Protein AF-0000000074330034 (afdb_homodimer)

Organism: Artemisia annua (NCBI:txid35608)

Foldseek 3Di:
DPVVQLPDQDAAEFKFWLQLHTQDDDDPVDGPVVVLLVVLLVQLVQCVQFPLLDLALVPTDCLVVSVVSSVRRYHGDPSNSQVSSQSSRVSNVVVSVVLCVVQPVVDDDVVSSLVVDDPNHDSVSVVSVNVVCPDPVNVVVVVVPVVPDDDQDFDQPPDFLQNVQQVVLVVDPVSDGDFPLVLLCVRNDDDPPDDDPDDCVVVVVLSVCQVPDDPPDPDPDDDDDDDPDDRSCCVSDDHDDQQDDPSNGPDDGPVSCVVCPPDDIDMDTRPVCCVVVVVVVVVVVVVVVVVVVVVVVVVVVVVD/DPVVQLPDQDAAEFKFWLQLHTQDDDDPVDGPVVVLLVVLLVQLVQCVQFPLLDLALVPTDCLVVSVVSSVRRYHGDPSNSQVSSQSSRVSNVVVSVVLCVVQPVVDDDVVSSLVVDDPNHDSVSVVSVNVVCPDPVNVVVVVVPVVPDDDQDFDQPPDFLQNVQQVVLVVDPVSDGDFPLVLLCNRNDDDPPDDDPDDCVVVVVLSVQQVPDDPPDPDPDDDDDDDPDDRSCCVSDDHDDQQDDPSNGPDDGPVSCVVCPPDDIDMDTRPVCCVVVVVVVVVVVVVVVVVVVVVVVVVVVVVD

Structure (mmCIF, N/CA/C/O backbone):
data_AF-0000000074330034-model_v1
#
loop_
_entity.id
_entity.type
_entity.pdbx_description
1 polymer 'Transposase, Ptta/En/Spm'
#
loop_
_atom_site.group_PDB
_atom_site.id
_atom_site.type_symbol
_atom_site.label_atom_id
_atom_site.label_alt_id
_atom_site.label_comp_id
_atom_site.label_asym_id
_atom_site.label_entity_id
_atom_site.label_seq_id
_atom_site.pdbx_PDB_ins_code
_atom_site.Cartn_x
_atom_site.Cartn_y
_atom_site.Cartn_z
_atom_site.occupancy
_atom_site.B_iso_or_equiv
_atom_site.auth_seq_id
_atom_site.auth_comp_id
_atom_site.auth_asym_id
_atom_site.auth_atom_id
_atom_site.pdbx_PDB_model_num
ATOM 1 N N . MET A 1 1 ? -10.674 30.566 6.723 1 66.01 1 MET A N 1
ATOM 2 C CA . MET A 1 1 ? -9.459 30.077 6.077 1 66.01 1 MET A CA 1
ATOM 3 C C . MET A 1 1 ? -9.771 28.917 5.137 1 66.01 1 MET A C 1
ATOM 5 O O . MET A 1 1 ? -10.443 27.961 5.527 1 66.01 1 MET A O 1
ATOM 9 N N . MET A 1 2 ? -9.554 29.013 3.897 1 72.81 2 MET A N 1
ATOM 10 C CA . MET A 1 2 ? -9.674 28.312 2.622 1 72.81 2 MET A CA 1
ATOM 11 C C . MET A 1 2 ? -11.137 28.063 2.273 1 72.81 2 MET A C 1
ATOM 13 O O . MET A 1 2 ? -11.523 26.935 1.962 1 72.81 2 MET A O 1
ATOM 17 N N . HIS A 1 3 ? -11.967 29.144 2.321 1 80.37 3 HIS A N 1
ATOM 18 C CA . HIS A 1 3 ? -13.405 29.086 2.084 1 80.37 3 HIS A CA 1
ATOM 19 C C . HIS A 1 3 ? -13.716 28.434 0.741 1 80.37 3 HIS A C 1
ATOM 21 O O . HIS A 1 3 ? -14.693 27.692 0.618 1 80.37 3 HIS A O 1
ATOM 27 N N . ASN A 1 4 ? -12.801 28.615 -0.148 1 77.52 4 ASN A N 1
ATOM 28 C CA . ASN A 1 4 ? -13.024 28.089 -1.49 1 77.52 4 ASN A CA 1
ATOM 29 C C . ASN A 1 4 ? -13.003 26.563 -1.505 1 77.52 4 ASN A C 1
ATOM 31 O O . ASN A 1 4 ? -13.639 25.937 -2.355 1 77.52 4 ASN A O 1
ATOM 35 N N . ILE A 1 5 ? -12.324 25.978 -0.624 1 82.12 5 ILE A N 1
ATOM 36 C CA . ILE A 1 5 ? -12.256 24.522 -0.566 1 82.12 5 ILE A CA 1
ATOM 37 C C . ILE A 1 5 ? -13.408 23.985 0.282 1 82.12 5 ILE A C 1
ATOM 39 O O . ILE A 1 5 ? -14.068 23.015 -0.099 1 82.12 5 ILE A O 1
ATOM 43 N N . HIS A 1 6 ? -13.717 24.675 1.324 1 85.59 6 HIS A N 1
ATOM 44 C CA . HIS A 1 6 ? -14.74 24.206 2.252 1 85.59 6 HIS A CA 1
ATOM 45 C C . HIS A 1 6 ? -16.127 24.267 1.621 1 85.59 6 HIS A C 1
ATOM 47 O O . HIS A 1 6 ? -17.009 23.481 1.972 1 85.59 6 HIS A O 1
ATOM 53 N N . THR A 1 7 ? -16.262 25.109 0.636 1 83.77 7 THR A N 1
ATOM 54 C CA . THR A 1 7 ? -17.584 25.297 0.051 1 83.77 7 THR A CA 1
ATOM 55 C C . THR A 1 7 ? -17.666 24.64 -1.324 1 83.77 7 THR A C 1
ATOM 57 O O . THR A 1 7 ? -18.723 24.645 -1.959 1 83.77 7 THR A O 1
ATOM 60 N N . ARG A 1 8 ? -16.553 24.126 -1.679 1 81.3 8 ARG A N 1
ATOM 61 C CA . ARG A 1 8 ? -16.542 23.584 -3.034 1 81.3 8 ARG A CA 1
ATOM 62 C C . ARG A 1 8 ? -17.295 22.26 -3.1 1 81.3 8 ARG A C 1
ATOM 64 O O . ARG A 1 8 ? -17.329 21.51 -2.122 1 81.3 8 ARG A O 1
ATOM 71 N N . ASN A 1 9 ? -17.776 21.948 -4.326 1 78.71 9 ASN A N 1
ATOM 72 C CA . ASN A 1 9 ? -18.526 20.713 -4.533 1 78.71 9 ASN A CA 1
ATOM 73 C C . ASN A 1 9 ? -17.712 19.689 -5.319 1 78.71 9 ASN A C 1
ATOM 75 O O . ASN A 1 9 ? -17.962 18.486 -5.224 1 78.71 9 ASN A O 1
ATOM 79 N N . LEU A 1 10 ? -16.733 20.242 -6.036 1 83.29 10 LEU A N 1
ATOM 80 C CA . LEU A 1 10 ? -15.925 19.331 -6.839 1 83.29 10 LEU A CA 1
ATOM 81 C C . LEU A 1 10 ? -14.714 18.841 -6.051 1 83.29 10 LEU A C 1
ATOM 83 O O . LEU A 1 10 ? -14.005 19.64 -5.434 1 83.29 10 LEU A O 1
ATOM 87 N N . ARG A 1 11 ? -14.562 17.613 -6.014 1 88.71 11 ARG A N 1
ATOM 88 C CA . ARG A 1 11 ? -13.427 17.023 -5.312 1 88.71 11 ARG A CA 1
ATOM 89 C C . ARG A 1 11 ? -12.194 16.975 -6.209 1 88.71 11 ARG A C 1
ATOM 91 O O . ARG A 1 11 ? -12.305 16.746 -7.415 1 88.71 11 ARG A O 1
ATOM 98 N N . GLU A 1 12 ? -11.081 17.222 -5.662 1 87.99 12 GLU A N 1
ATOM 99 C CA . GLU A 1 12 ? -9.813 17.098 -6.376 1 87.99 12 GLU A CA 1
ATOM 100 C C . GLU A 1 12 ? -9.067 15.834 -5.96 1 87.99 12 GLU A C 1
ATOM 102 O O . GLU A 1 12 ? -9.052 15.475 -4.78 1 87.99 12 GLU A O 1
ATOM 107 N N . ALA A 1 13 ? -8.435 15.205 -6.913 1 89.73 13 ALA A N 1
ATOM 108 C CA . ALA A 1 13 ? -7.788 13.918 -6.665 1 89.73 13 ALA A CA 1
ATOM 109 C C . ALA A 1 13 ? -6.351 14.11 -6.189 1 89.73 13 ALA A C 1
ATOM 111 O O . ALA A 1 13 ? -5.64 14.99 -6.68 1 89.73 13 ALA A O 1
ATOM 112 N N . ILE A 1 14 ? -5.96 13.251 -5.316 1 93.27 14 ILE A N 1
ATOM 113 C CA . ILE A 1 14 ? -4.615 13.275 -4.752 1 93.27 14 ILE A CA 1
ATOM 114 C C . ILE A 1 14 ? -3.851 12.025 -5.184 1 93.27 14 ILE A C 1
ATOM 116 O O . ILE A 1 14 ? -4.357 10.907 -5.061 1 93.27 14 ILE A O 1
ATOM 120 N N . ILE A 1 15 ? -2.676 12.233 -5.744 1 91.49 15 ILE A N 1
ATOM 121 C CA . ILE A 1 15 ? -1.774 11.142 -6.095 1 91.49 15 ILE A CA 1
ATOM 122 C C . ILE A 1 15 ? -0.731 10.96 -4.994 1 91.49 15 ILE A C 1
ATOM 124 O O . ILE A 1 15 ? -0.192 11.939 -4.474 1 91.49 15 ILE A O 1
ATOM 128 N N . CYS A 1 16 ? -0.485 9.724 -4.629 1 94.76 16 CYS A N 1
ATOM 129 C CA . CYS A 1 16 ? 0.462 9.437 -3.557 1 94.76 16 CYS A CA 1
ATOM 130 C C . CYS A 1 16 ? 1.629 8.602 -4.07 1 94.76 16 CYS A C 1
ATOM 132 O O . CYS A 1 16 ? 1.516 7.935 -5.099 1 94.76 16 CYS A O 1
ATOM 134 N N . ASN A 1 17 ? 2.737 8.786 -3.353 1 94.46 17 ASN A N 1
ATOM 135 C CA . ASN A 1 17 ? 3.84 7.871 -3.627 1 94.46 17 ASN A CA 1
ATOM 136 C C . ASN A 1 17 ? 3.577 6.486 -3.043 1 94.46 17 ASN A C 1
ATOM 138 O O . ASN A 1 17 ? 2.494 6.225 -2.515 1 94.46 17 ASN A O 1
ATOM 142 N N . GLU A 1 18 ? 4.497 5.603 -3.072 1 93.46 18 GLU A N 1
ATOM 143 C CA . GLU A 1 18 ? 4.318 4.207 -2.682 1 93.46 18 GLU A CA 1
ATOM 144 C C . GLU A 1 18 ? 4.09 4.079 -1.179 1 93.46 18 GLU A C 1
ATOM 146 O O . GLU A 1 18 ? 3.644 3.034 -0.7 1 93.46 18 GLU A O 1
ATOM 151 N N . PHE A 1 19 ? 4.362 5.223 -0.438 1 94.9 19 PHE A N 1
ATOM 152 C CA . PHE A 1 19 ? 4.201 5.203 1.011 1 94.9 19 PHE A CA 1
ATOM 153 C C . PHE A 1 19 ? 2.87 5.824 1.417 1 94.9 19 PHE A C 1
ATOM 155 O O . PHE A 1 19 ? 2.582 5.962 2.607 1 94.9 19 PHE A O 1
ATOM 162 N N . GLY A 1 20 ? 2.091 6.245 0.443 1 94.73 20 GLY A N 1
ATOM 163 C CA . GLY A 1 20 ? 0.815 6.867 0.757 1 94.73 20 GLY A CA 1
ATOM 164 C C . GLY A 1 20 ? 0.931 8.35 1.054 1 94.73 20 GLY A C 1
ATOM 165 O O . GLY A 1 20 ? 0.007 8.952 1.605 1 94.73 20 GLY A O 1
ATOM 166 N N . GLN A 1 21 ? 2.083 8.906 0.69 1 97.02 21 GLN A N 1
ATOM 167 C CA . GLN A 1 21 ? 2.266 10.338 0.903 1 97.02 21 GLN A CA 1
ATOM 168 C C . GLN A 1 21 ? 1.831 11.137 -0.323 1 97.02 21 GLN A C 1
ATOM 170 O O . GLN A 1 21 ? 2.232 10.826 -1.447 1 97.02 21 GLN A O 1
ATOM 175 N N . PRO A 1 22 ? 1.045 12.16 -0.113 1 96.69 22 PRO A N 1
ATOM 176 C CA . PRO A 1 22 ? 0.612 12.983 -1.245 1 96.69 22 PRO A CA 1
ATOM 177 C C . PRO A 1 22 ? 1.776 13.677 -1.949 1 96.69 22 PRO A C 1
ATOM 179 O O . PRO A 1 22 ? 2.613 14.304 -1.294 1 96.69 22 PRO A O 1
ATOM 182 N N . ILE A 1 23 ? 1.827 13.598 -3.227 1 94.36 23 ILE A N 1
ATOM 183 C CA . ILE A 1 23 ? 2.911 14.228 -3.972 1 94.36 23 ILE A CA 1
ATOM 184 C C . ILE A 1 23 ? 2.344 14.972 -5.179 1 94.36 23 ILE A C 1
ATOM 186 O O . ILE A 1 23 ? 3.072 15.682 -5.877 1 94.36 23 ILE A O 1
ATOM 190 N N . GLY A 1 24 ? 1.088 14.776 -5.502 1 86.78 24 GLY A N 1
ATOM 191 C CA . GLY A 1 24 ? 0.503 15.456 -6.647 1 86.78 24 GLY A CA 1
ATOM 192 C C . GLY A 1 24 ? -1.013 15.418 -6.652 1 86.78 24 GLY A C 1
ATOM 193 O O . GLY A 1 24 ? -1.63 14.905 -5.717 1 86.78 24 GLY A O 1
ATOM 194 N N . PRO A 1 25 ? -1.564 16.003 -7.569 1 83.52 25 PRO A N 1
ATOM 195 C CA . PRO A 1 25 ? -0.969 16.608 -8.763 1 83.52 25 PRO A CA 1
ATOM 196 C C . PRO A 1 25 ? -0.415 18.007 -8.503 1 83.52 25 PRO A C 1
ATOM 198 O O . PRO A 1 25 ? -0.925 18.725 -7.639 1 83.52 25 PRO A O 1
ATOM 201 N N . VAL A 1 26 ? 0.716 18.307 -9.223 1 82.24 26 VAL A N 1
ATOM 202 C CA . VAL A 1 26 ? 1.306 19.642 -9.231 1 82.24 26 VAL A CA 1
ATOM 203 C C . VAL A 1 26 ? 1.533 20.097 -10.671 1 82.24 26 VAL A C 1
ATOM 205 O O . VAL A 1 26 ? 2.203 19.412 -11.447 1 82.24 26 VAL A O 1
ATOM 208 N N . THR A 1 27 ? 0.844 21.128 -11.073 1 75.36 27 THR A N 1
ATOM 209 C CA . THR A 1 27 ? 1.059 21.731 -12.384 1 75.36 27 THR A CA 1
ATOM 210 C C . THR A 1 27 ? 1.564 23.164 -12.244 1 75.36 27 THR A C 1
ATOM 212 O O . THR A 1 27 ? 1.655 23.69 -11.133 1 75.36 27 THR A O 1
ATOM 215 N N . GLU A 1 28 ? 1.954 23.765 -13.312 1 71.6 28 GLU A N 1
ATOM 216 C CA . GLU A 1 28 ? 2.4 25.155 -13.283 1 71.6 28 GLU A CA 1
ATOM 217 C C . GLU A 1 28 ? 1.29 26.081 -12.794 1 71.6 28 GLU A C 1
ATOM 219 O O . GLU A 1 28 ? 1.557 27.078 -12.12 1 71.6 28 GLU A O 1
ATOM 224 N N . GLU A 1 29 ? 0.065 25.685 -13.009 1 70.99 29 GLU A N 1
ATOM 225 C CA . GLU A 1 29 ? -1.065 26.558 -12.711 1 70.99 29 GLU A CA 1
ATOM 226 C C . GLU A 1 29 ? -1.682 26.22 -11.356 1 70.99 29 GLU A C 1
ATOM 228 O O . GLU A 1 29 ? -2.273 27.083 -10.704 1 70.99 29 GLU A O 1
ATOM 233 N N . LYS A 1 30 ? -1.482 24.927 -11.083 1 79.54 30 LYS A N 1
ATOM 234 C CA . LYS A 1 30 ? -2.239 24.498 -9.91 1 79.54 30 LYS A CA 1
ATOM 235 C C . LYS A 1 30 ? -1.433 23.516 -9.064 1 79.54 30 LYS A C 1
ATOM 237 O O . LYS A 1 30 ? -0.96 22.496 -9.57 1 79.54 30 LYS A O 1
ATOM 242 N N . ASP A 1 31 ? -1.281 23.856 -7.844 1 88.45 31 ASP A N 1
ATOM 243 C CA . ASP A 1 31 ? -0.643 22.996 -6.852 1 88.45 31 ASP A CA 1
ATOM 244 C C . ASP A 1 31 ? -1.678 22.365 -5.924 1 88.45 31 ASP A C 1
ATOM 246 O O . ASP A 1 31 ? -1.86 22.815 -4.791 1 88.45 31 ASP A O 1
ATOM 250 N N . VAL A 1 32 ? -2.246 21.296 -6.346 1 88.36 32 VAL A N 1
ATOM 251 C CA . VAL A 1 32 ? -3.353 20.649 -5.649 1 88.36 32 VAL A CA 1
ATOM 252 C C . VAL A 1 32 ? -2.872 20.11 -4.303 1 88.36 32 VAL A C 1
ATOM 254 O O . VAL A 1 32 ? -3.557 20.256 -3.288 1 88.36 32 VAL A O 1
ATOM 257 N N . VAL A 1 33 ? -1.69 19.537 -4.305 1 93.34 33 VAL A N 1
ATOM 258 C CA . VAL A 1 33 ? -1.191 18.907 -3.087 1 93.34 33 VAL A CA 1
ATOM 259 C C . VAL A 1 33 ? -0.845 19.978 -2.056 1 93.34 33 VAL A C 1
ATOM 261 O O . VAL A 1 33 ? -1.049 19.782 -0.855 1 93.34 33 VAL A O 1
ATOM 264 N N . GLY A 1 34 ? -0.251 21.118 -2.489 1 94.09 34 GLY A N 1
ATOM 265 C CA . GLY A 1 34 ? -0.013 22.225 -1.576 1 94.09 34 GLY A CA 1
ATOM 266 C C . GLY A 1 34 ? -1.281 22.748 -0.93 1 94.09 34 GLY A C 1
ATOM 267 O O . GLY A 1 34 ? -1.318 22.975 0.282 1 94.09 34 GLY A O 1
ATOM 268 N N . LYS A 1 35 ? -2.286 22.907 -1.75 1 93.55 35 LYS A N 1
ATOM 269 C CA . LYS A 1 35 ? -3.581 23.349 -1.241 1 93.55 35 LYS A CA 1
ATOM 270 C C . LYS A 1 35 ? -4.181 22.315 -0.293 1 93.55 35 LYS A C 1
ATOM 272 O O . LYS A 1 35 ? -4.805 22.672 0.709 1 93.55 35 LYS A O 1
ATOM 277 N N . PHE A 1 36 ? -3.975 21.068 -0.648 1 96.13 36 PHE A N 1
ATOM 278 C CA . PHE A 1 36 ? -4.459 19.974 0.185 1 96.13 36 PHE A CA 1
ATOM 279 C C . PHE A 1 36 ? -3.84 20.038 1.576 1 96.13 36 PHE A C 1
ATOM 281 O O . PHE A 1 36 ? -4.547 19.942 2.582 1 96.13 36 PHE A O 1
ATOM 288 N N . SER A 1 37 ? -2.533 20.24 1.628 1 95.94 37 SER A N 1
ATOM 289 C CA . SER A 1 37 ? -1.825 20.314 2.901 1 95.94 37 SER A CA 1
ATOM 290 C C . SER A 1 37 ? -2.326 21.481 3.745 1 95.94 37 SER A C 1
ATOM 292 O O . SER A 1 37 ? -2.52 21.341 4.955 1 95.94 37 SER A O 1
ATOM 294 N N . ARG A 1 38 ? -2.54 22.605 3.095 1 95.23 38 ARG A N 1
ATOM 295 C CA . ARG A 1 38 ? -3.054 23.772 3.805 1 95.23 38 ARG A CA 1
ATOM 296 C C . ARG A 1 38 ? -4.471 23.526 4.31 1 95.23 38 ARG A C 1
ATOM 298 O O . ARG A 1 38 ? -4.817 23.926 5.424 1 95.23 38 ARG A O 1
ATOM 305 N N . PHE A 1 39 ? -5.22 22.891 3.451 1 96.74 39 PHE A N 1
ATOM 306 C CA . PHE A 1 39 ? -6.583 22.536 3.829 1 96.74 39 PHE A CA 1
ATOM 307 C C . PHE A 1 39 ? -6.591 21.683 5.091 1 96.74 39 PHE A C 1
ATOM 309 O O . PHE A 1 39 ? -7.387 21.919 6.002 1 96.74 39 PHE A O 1
ATOM 316 N N . LEU A 1 40 ? -5.717 20.692 5.193 1 97.45 40 LEU A N 1
ATOM 317 C CA . LEU A 1 40 ? -5.63 19.844 6.377 1 97.45 40 LEU A CA 1
ATOM 318 C C . LEU A 1 40 ? -5.307 20.672 7.616 1 97.45 40 LEU A C 1
ATOM 320 O O . LEU A 1 40 ? -5.8 20.381 8.708 1 97.45 40 LEU A O 1
ATOM 324 N N . GLY A 1 41 ? -4.474 21.689 7.431 1 96.47 41 GLY A N 1
ATOM 325 C CA . GLY A 1 41 ? -4.165 2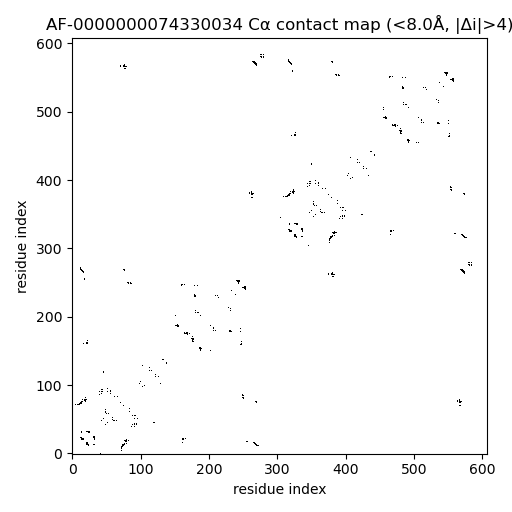2.602 8.519 1 96.47 41 GLY A CA 1
ATOM 326 C C . GLY A 1 41 ? -5.389 23.307 9.072 1 96.47 41 GLY A C 1
ATOM 327 O O . GLY A 1 41 ? -5.483 23.545 10.278 1 96.47 41 GLY A O 1
ATOM 328 N N . THR A 1 42 ? -6.339 23.598 8.195 1 96.41 42 THR A N 1
ATOM 329 C CA . THR A 1 42 ? -7.549 24.28 8.639 1 96.41 42 THR A CA 1
ATOM 330 C C . THR A 1 42 ? -8.412 23.351 9.489 1 96.41 42 THR A C 1
ATOM 332 O O . THR A 1 42 ? -9.104 23.802 10.404 1 96.41 42 THR A O 1
ATOM 335 N N . ILE A 1 43 ? -8.381 22.089 9.167 1 96.14 43 ILE A N 1
ATOM 336 C CA . ILE A 1 43 ? -9.137 21.12 9.953 1 96.14 43 ILE A CA 1
ATOM 337 C C . ILE A 1 43 ? -8.573 21.054 11.371 1 96.14 43 ILE A C 1
ATOM 339 O O . ILE A 1 43 ? -9.328 21.049 12.346 1 96.14 43 ILE A O 1
ATOM 343 N N . ALA A 1 44 ? -7.268 21.121 11.46 1 95.8 44 ALA A N 1
ATOM 344 C CA . ALA A 1 44 ? -6.58 21.071 12.748 1 95.8 44 ALA A CA 1
ATOM 345 C C . ALA A 1 44 ? -6.937 22.281 13.607 1 95.8 44 ALA A C 1
ATOM 347 O O . ALA A 1 44 ? -6.922 22.202 14.838 1 95.8 44 ALA A O 1
ATOM 348 N N . ARG A 1 45 ? -7.314 23.38 12.938 1 94.06 45 ARG A N 1
ATOM 349 C CA . ARG A 1 45 ? -7.579 24.63 13.642 1 94.06 45 ARG A CA 1
ATOM 350 C C . ARG A 1 45 ? -9.071 24.802 13.91 1 94.06 45 ARG A C 1
ATOM 352 O O . ARG A 1 45 ? -9.485 25.776 14.541 1 94.06 45 ARG A O 1
ATOM 359 N N . THR A 1 46 ? -9.833 23.903 13.383 1 92.79 46 THR A N 1
ATOM 360 C CA . THR A 1 46 ? -11.273 23.935 13.614 1 92.79 46 THR A CA 1
ATOM 361 C C . THR A 1 46 ? -11.624 23.253 14.933 1 92.79 46 THR A C 1
ATOM 363 O O . THR A 1 46 ? -11.512 22.031 15.056 1 92.79 46 THR A O 1
ATOM 366 N N . TYR A 1 47 ? -12.15 24.019 15.796 1 91.41 47 TYR A N 1
ATOM 367 C CA . TYR A 1 47 ? -12.357 23.589 17.174 1 91.41 47 TYR A CA 1
ATOM 368 C C . TYR A 1 47 ? -13.348 22.433 17.241 1 91.41 47 TYR A C 1
ATOM 370 O O . TYR A 1 47 ? -13.208 21.535 18.076 1 91.41 47 TYR A O 1
ATOM 378 N N . SER A 1 48 ? -14.357 22.418 16.399 1 91.58 48 SER A N 1
ATOM 379 C CA . SER A 1 48 ? -15.373 21.371 16.426 1 91.58 48 SER A CA 1
ATOM 380 C C . SER A 1 48 ? -14.781 20.017 16.047 1 91.58 48 SER A C 1
ATOM 382 O O . SER A 1 48 ? -15.298 18.973 16.451 1 91.58 48 SER A O 1
ATOM 384 N N . TYR A 1 49 ? -13.658 20.045 15.321 1 94.14 49 TYR A N 1
ATOM 385 C CA . TYR A 1 49 ? -12.999 18.811 14.908 1 94.14 49 TYR A CA 1
ATOM 386 C C . TYR A 1 49 ? -11.883 18.439 15.876 1 94.14 49 TYR A C 1
ATOM 388 O O . TYR A 1 49 ? -11.746 17.274 16.258 1 94.14 49 TYR A O 1
ATOM 396 N N . ALA A 1 50 ? -11.165 19.449 16.259 1 95.26 50 ALA A N 1
ATOM 397 C CA . ALA A 1 50 ? -9.941 19.175 17.007 1 95.26 50 ALA A CA 1
ATOM 398 C C . ALA A 1 50 ? -9.821 20.095 18.218 1 95.26 50 ALA A C 1
ATOM 400 O O . ALA A 1 50 ? -8.991 21.007 18.233 1 95.26 50 ALA A O 1
ATOM 401 N N . PRO A 1 51 ? -10.545 19.788 19.233 1 95.3 51 PRO A N 1
ATOM 402 C CA . PRO A 1 51 ? -10.45 20.616 20.438 1 95.3 51 PRO A CA 1
ATOM 403 C C . PRO A 1 51 ? -9.063 20.574 21.075 1 95.3 51 PRO A C 1
ATOM 405 O O . PRO A 1 51 ? -8.406 19.529 21.065 1 95.3 51 PRO A O 1
ATOM 408 N N . LEU A 1 52 ? -8.66 21.594 21.722 1 94.87 52 LEU A N 1
ATOM 409 C CA . LEU A 1 52 ? -7.291 21.76 22.196 1 94.87 52 LEU A CA 1
ATOM 410 C C . LEU A 1 52 ? -7.17 21.353 23.661 1 94.87 52 LEU A C 1
ATOM 412 O O . LEU A 1 52 ? -6.073 21.365 24.224 1 94.87 52 LEU A O 1
ATOM 416 N N . ILE A 1 53 ? -8.225 20.932 24.25 1 94.33 53 ILE A N 1
ATOM 417 C CA . ILE A 1 53 ? -8.255 20.688 25.688 1 94.33 53 ILE A CA 1
ATOM 418 C C . ILE A 1 53 ? -7.56 19.365 26.002 1 94.33 53 ILE A C 1
ATOM 420 O O . ILE A 1 53 ? -7.342 19.032 27.169 1 94.33 53 ILE A O 1
ATOM 424 N N . TYR A 1 54 ? -7.209 18.633 24.991 1 93.77 54 TYR A N 1
ATOM 425 C CA . TYR A 1 54 ? -6.558 17.343 25.195 1 93.77 54 TYR A CA 1
ATOM 426 C C . TYR A 1 54 ? -5.044 17.502 25.266 1 93.77 54 TYR A C 1
ATOM 428 O O . TYR A 1 54 ? -4.47 18.351 24.581 1 93.77 54 TYR A O 1
ATOM 436 N N . ASN A 1 55 ? -4.37 16.672 26.013 1 89.8 55 ASN A N 1
ATOM 437 C CA . ASN A 1 55 ? -2.935 16.796 26.248 1 89.8 55 ASN A CA 1
ATOM 438 C C . ASN A 1 55 ? -2.126 16.259 25.071 1 89.8 55 ASN A C 1
ATOM 440 O O . ASN A 1 55 ? -0.953 16.601 24.911 1 89.8 55 ASN A O 1
ATOM 444 N N . SER A 1 56 ? -2.825 15.32 24.355 1 92.82 56 SER A N 1
ATOM 445 C CA . SER A 1 56 ? -2.113 14.726 23.229 1 92.82 56 SER A CA 1
ATOM 446 C C . SER A 1 56 ? -3.052 14.463 22.057 1 92.82 56 SER A C 1
ATOM 448 O O . SER A 1 56 ? -4.261 14.314 22.245 1 92.82 56 SER A O 1
ATOM 450 N N . TRP A 1 57 ? -2.482 14.382 20.922 1 95.34 57 TRP A N 1
ATOM 451 C CA . TRP A 1 57 ? -3.241 14.134 19.7 1 95.34 57 TRP A CA 1
ATOM 452 C C . TRP A 1 57 ? -3.952 12.787 19.766 1 95.34 57 TRP A C 1
ATOM 454 O O . TRP 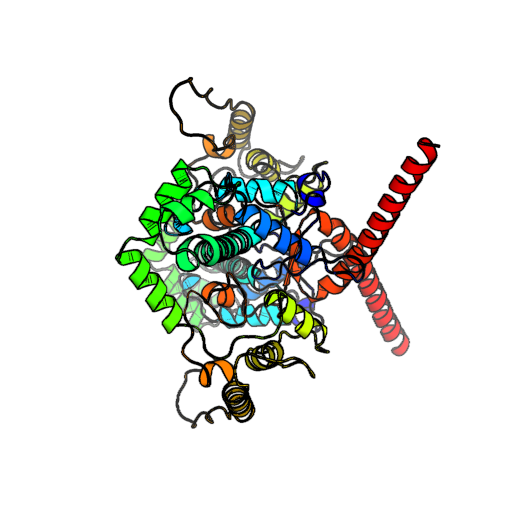A 1 57 ? -5.066 12.64 19.256 1 95.34 57 TRP A O 1
ATOM 464 N N . HIS A 1 58 ? -3.345 11.88 20.448 1 95.16 58 HIS A N 1
ATOM 465 C CA . HIS A 1 58 ? -3.917 10.542 20.544 1 95.16 58 HIS A CA 1
ATOM 466 C C . HIS A 1 58 ? -5.269 10.57 21.249 1 95.16 58 HIS A C 1
ATOM 468 O O . HIS A 1 58 ? -6.129 9.726 20.986 1 95.16 58 HIS A O 1
ATOM 474 N N . LYS A 1 59 ? -5.477 11.56 22.035 1 95.31 59 LYS A N 1
ATOM 475 C CA . LYS A 1 59 ? -6.686 11.632 22.849 1 95.31 59 LYS A CA 1
ATOM 476 C C . LYS A 1 59 ? -7.762 12.469 22.163 1 95.31 59 LYS A C 1
ATOM 478 O O . LYS A 1 59 ? -8.917 12.481 22.595 1 95.31 59 LYS A O 1
ATOM 483 N N . VAL A 1 60 ? -7.36 13.221 21.132 1 95.98 60 VAL A N 1
ATOM 484 C CA . VAL A 1 60 ? -8.33 14.028 20.399 1 95.98 60 VAL A CA 1
ATOM 485 C C . VAL A 1 60 ? -9.363 13.12 19.736 1 95.98 60 VAL A C 1
ATOM 487 O O . VAL A 1 60 ? -9.006 12.146 19.07 1 95.98 60 VAL A O 1
ATOM 490 N N . PRO A 1 61 ? -10.572 13.414 19.881 1 93.58 61 PRO A N 1
ATOM 491 C CA . PRO A 1 61 ? -11.619 12.581 19.285 1 93.58 61 PRO A CA 1
ATOM 492 C C . PRO A 1 61 ? -11.896 12.935 17.826 1 93.58 61 PRO A C 1
ATOM 494 O O . PRO A 1 61 ? -11.176 13.744 17.235 1 93.58 61 PRO A O 1
ATOM 497 N N . ASN A 1 62 ? -12.784 12.326 17.133 1 92.63 62 ASN A N 1
ATOM 498 C CA . ASN A 1 62 ? -13.405 12.684 15.862 1 92.63 62 ASN A CA 1
ATOM 499 C C . ASN A 1 62 ? -12.462 12.436 14.688 1 92.63 62 ASN A C 1
ATOM 501 O O . ASN A 1 62 ? -12.552 13.111 13.661 1 92.63 62 ASN A O 1
ATOM 505 N N . LYS A 1 63 ? -11.479 11.616 14.878 1 95.45 63 LYS A N 1
ATOM 506 C CA . LYS A 1 63 ? -10.536 11.366 13.792 1 95.45 63 LYS A CA 1
ATOM 507 C C . LYS A 1 63 ? -11.247 10.805 12.564 1 95.45 63 LYS A C 1
ATOM 509 O O . LYS A 1 63 ? -10.923 11.17 11.431 1 95.45 63 LYS A O 1
ATOM 514 N N . ASP A 1 64 ? -12.211 9.945 12.772 1 94.14 64 ASP A N 1
ATOM 515 C CA . ASP A 1 64 ? -12.98 9.385 11.665 1 94.14 64 ASP A CA 1
ATOM 516 C C . ASP A 1 64 ? -13.806 10.464 10.969 1 94.14 64 ASP A C 1
ATOM 518 O O . ASP A 1 64 ? -13.948 10.452 9.745 1 94.14 64 ASP A O 1
ATOM 522 N N . ARG A 1 65 ? -14.288 11.376 11.768 1 95.86 65 ARG A N 1
ATOM 523 C CA . ARG A 1 65 ? -15.053 12.482 11.202 1 95.86 65 ARG A CA 1
ATOM 524 C C . ARG A 1 65 ? -14.161 13.394 10.368 1 95.86 65 ARG A C 1
ATOM 526 O O . ARG A 1 65 ? -14.577 13.887 9.317 1 95.86 65 ARG A O 1
ATOM 533 N N . MET A 1 66 ? -12.962 13.632 10.849 1 97.45 66 MET A N 1
ATOM 534 C CA . MET A 1 66 ? -12.006 14.438 10.095 1 97.45 66 MET A CA 1
ATOM 535 C C . MET A 1 66 ? -11.689 13.791 8.752 1 97.45 66 MET A C 1
ATOM 537 O O . MET A 1 66 ? -11.674 14.465 7.72 1 97.45 66 MET A O 1
ATOM 541 N N . TRP A 1 67 ? -11.48 12.52 8.826 1 96.96 67 TRP A N 1
ATOM 542 C CA . TRP A 1 67 ? -11.175 11.764 7.616 1 96.96 67 TRP A CA 1
ATOM 543 C C . TRP A 1 67 ? -12.334 11.83 6.626 1 96.96 67 TRP A C 1
ATOM 545 O O . TRP A 1 67 ? -12.128 12.079 5.436 1 96.96 67 TRP A O 1
ATOM 555 N N . GLU A 1 68 ? -13.545 11.67 7.089 1 96.1 68 GLU A N 1
ATOM 556 C CA . GLU A 1 68 ? -14.736 11.744 6.247 1 96.1 68 GLU A CA 1
ATOM 557 C C . GLU A 1 68 ? -14.874 13.121 5.606 1 96.1 68 GLU A C 1
ATOM 559 O O . GLU A 1 68 ? -15.246 13.233 4.436 1 96.1 68 GLU A O 1
ATOM 564 N N . TYR A 1 69 ? -14.541 14.107 6.394 1 96.27 69 TYR A N 1
ATOM 565 C CA . TYR A 1 69 ? -14.622 15.465 5.869 1 96.27 69 TYR A CA 1
ATOM 566 C C . TYR A 1 69 ? -13.593 15.685 4.766 1 96.27 69 TYR A C 1
ATOM 568 O O . TYR A 1 69 ? -13.877 16.35 3.767 1 96.27 69 TYR A O 1
ATOM 576 N N . VAL A 1 70 ? -12.419 15.167 4.99 1 97.25 70 VAL A N 1
ATOM 577 C CA . VAL A 1 70 ? -11.378 15.251 3.971 1 97.25 70 VAL A CA 1
ATOM 578 C C . VAL A 1 70 ? -11.875 14.624 2.671 1 97.25 70 VAL A C 1
ATOM 580 O O . VAL A 1 70 ? -11.695 15.193 1.592 1 97.25 70 VAL A O 1
ATOM 583 N N . LEU A 1 71 ? -12.568 13.504 2.8 1 96.03 71 LEU A N 1
ATOM 584 C CA . LEU A 1 71 ? -13.038 12.766 1.633 1 96.03 71 LEU A CA 1
ATOM 585 C C . LEU A 1 71 ? -14.183 13.504 0.948 1 96.03 71 LEU A C 1
ATOM 587 O O . LEU A 1 71 ? -14.483 13.246 -0.22 1 96.03 71 LEU A O 1
ATOM 591 N N . GLU A 1 72 ? -14.825 14.392 1.614 1 95.34 72 GLU A N 1
ATOM 592 C CA . GLU A 1 72 ? -15.866 15.218 1.01 1 95.34 72 GLU A CA 1
ATOM 593 C C . GLU A 1 72 ? -15.27 16.242 0.049 1 95.34 72 GLU A C 1
ATOM 595 O O . GLU A 1 72 ? -15.94 16.689 -0.884 1 95.34 72 GLU A O 1
ATOM 600 N N . LYS A 1 73 ? -14.024 16.536 0.279 1 95.51 73 LYS A N 1
ATOM 601 C CA . LYS A 1 73 ? -13.44 17.649 -0.465 1 95.51 73 LYS A CA 1
ATOM 602 C C . LYS A 1 73 ? -12.382 17.158 -1.448 1 95.51 73 LYS A C 1
ATOM 604 O O . LYS A 1 73 ? -12.081 17.834 -2.434 1 95.51 73 LYS A O 1
ATOM 609 N N . TYR A 1 74 ? -11.822 15.978 -1.134 1 95.66 74 TYR A N 1
ATOM 610 C CA . TYR A 1 74 ? -10.747 15.436 -1.958 1 95.66 74 TYR A CA 1
ATOM 611 C C . TYR A 1 74 ? -10.958 13.95 -2.222 1 95.66 74 TYR A C 1
ATOM 613 O O . TYR A 1 74 ? -11.582 13.253 -1.418 1 95.66 74 TYR A O 1
ATOM 621 N N . VAL A 1 75 ? -10.463 13.492 -3.408 1 93.68 75 VAL A N 1
ATOM 622 C CA . VAL A 1 75 ? -10.357 12.068 -3.71 1 93.68 75 VAL A CA 1
ATOM 623 C C . VAL A 1 75 ? -9.004 11.54 -3.237 1 93.68 75 VAL A C 1
ATOM 625 O O . VAL A 1 75 ? -7.988 11.727 -3.911 1 93.68 75 VAL A O 1
ATOM 628 N N . VAL A 1 76 ? -9.038 10.915 -2.045 1 96.12 76 VAL A N 1
ATOM 629 C CA . VAL A 1 76 ? -7.794 10.5 -1.405 1 96.12 76 VAL A CA 1
ATOM 630 C C . VAL A 1 76 ? -7.775 8.981 -1.249 1 96.12 76 VAL A C 1
ATOM 632 O O . VAL A 1 76 ? -8.707 8.395 -0.694 1 96.12 76 VAL A O 1
ATOM 635 N N . PRO A 1 77 ? -6.676 8.369 -1.758 1 94.84 77 PRO A N 1
ATOM 636 C CA . PRO A 1 77 ? -6.566 6.924 -1.546 1 94.84 77 PRO A CA 1
ATOM 637 C C . PRO A 1 77 ? -6.605 6.54 -0.069 1 94.84 77 PRO A C 1
ATOM 639 O O . PRO A 1 77 ? -6.098 7.279 0.779 1 94.84 77 PRO A O 1
ATOM 642 N N . GLY A 1 78 ? -7.173 5.388 0.223 1 94.54 78 GLY A N 1
ATOM 643 C CA . GLY A 1 78 ? -7.227 4.9 1.591 1 94.54 78 GLY A CA 1
ATOM 644 C C . GLY A 1 78 ? -5.859 4.788 2.239 1 94.54 78 GLY A C 1
ATOM 645 O O . GLY A 1 78 ? -5.709 5.048 3.434 1 94.54 78 GLY A O 1
ATOM 646 N N . ASP A 1 79 ? -4.861 4.537 1.434 1 93.42 79 ASP A N 1
ATOM 647 C CA . ASP A 1 79 ? -3.492 4.353 1.906 1 93.42 79 ASP A CA 1
ATOM 648 C C . ASP A 1 79 ? -2.925 5.655 2.468 1 93.42 79 ASP A C 1
ATOM 650 O O . ASP A 1 79 ? -1.912 5.645 3.17 1 93.42 79 ASP A O 1
ATOM 654 N N . ALA A 1 80 ? -3.588 6.694 2.171 1 96.4 80 ALA A N 1
ATOM 655 C CA . ALA A 1 80 ? -3.066 8 2.567 1 96.4 80 ALA A CA 1
ATOM 656 C C . ALA A 1 80 ? -3.596 8.411 3.937 1 96.4 80 ALA A C 1
ATOM 658 O O . ALA A 1 80 ? -3.155 9.412 4.506 1 96.4 80 ALA A O 1
ATOM 659 N N . LYS A 1 81 ? -4.483 7.641 4.521 1 95.98 81 LYS A N 1
ATOM 660 C CA . LYS A 1 81 ? -5.164 8.025 5.754 1 95.98 81 LYS A CA 1
ATOM 661 C C . LYS A 1 81 ? -4.165 8.251 6.885 1 95.98 81 LYS A C 1
ATOM 663 O O . LYS A 1 81 ? -4.22 9.273 7.573 1 95.98 81 LYS A O 1
ATOM 668 N N . PRO A 1 82 ? -3.171 7.363 7.043 1 94.18 82 PRO A N 1
ATOM 669 C CA . PRO A 1 82 ? -2.217 7.601 8.128 1 94.18 82 PRO A CA 1
ATOM 670 C C . PRO A 1 82 ? -1.456 8.915 7.967 1 94.18 82 PRO A C 1
ATOM 672 O O . PRO A 1 82 ? -1.271 9.649 8.941 1 94.18 82 PRO A O 1
ATOM 675 N N . TRP A 1 83 ? -1.099 9.193 6.795 1 96.31 83 TRP A N 1
ATOM 676 C CA . TRP A 1 83 ? -0.391 10.443 6.541 1 96.31 83 TRP A CA 1
ATOM 677 C C . TRP A 1 83 ? -1.286 11.644 6.826 1 96.31 83 TRP A C 1
ATOM 679 O O . TRP A 1 83 ? -0.842 12.63 7.421 1 96.31 83 TRP A O 1
ATOM 689 N N . VAL A 1 84 ? -2.504 11.58 6.401 1 97.69 84 VAL A N 1
ATOM 690 C CA . VAL A 1 84 ? -3.455 12.675 6.556 1 97.69 84 VAL A CA 1
ATOM 691 C C . VAL A 1 84 ? -3.66 12.976 8.039 1 97.69 84 VAL A C 1
ATOM 693 O O . VAL A 1 84 ? -3.537 14.126 8.468 1 97.69 84 VAL A O 1
ATOM 696 N N . LEU A 1 85 ? -3.901 11.932 8.774 1 96.98 85 LEU A N 1
ATOM 697 C CA . LEU A 1 85 ? -4.187 12.125 10.191 1 96.98 85 LEU A CA 1
ATOM 698 C C . LEU A 1 85 ? -2.941 12.586 10.939 1 96.98 85 LEU A C 1
ATOM 700 O O . LEU A 1 85 ? -3.032 13.398 11.863 1 96.98 85 LEU A O 1
ATOM 704 N N . LYS A 1 86 ? -1.814 12.108 10.541 1 96.31 86 LYS A N 1
ATOM 705 C CA . LYS A 1 86 ? -0.565 12.569 11.14 1 96.31 86 LYS A CA 1
ATOM 706 C C . LYS A 1 86 ? -0.321 14.045 10.835 1 96.31 86 LYS A C 1
ATOM 708 O O . LYS A 1 86 ? 0.186 14.784 11.681 1 96.31 86 LYS A O 1
ATOM 713 N N . THR A 1 87 ? -0.647 14.406 9.627 1 97.16 87 THR A N 1
ATOM 714 C CA . THR A 1 87 ? -0.48 15.798 9.223 1 97.16 87 THR A CA 1
ATOM 715 C C . THR A 1 87 ? -1.417 16.707 10.014 1 97.16 87 THR A C 1
ATOM 717 O O . THR A 1 87 ? -0.997 17.748 10.522 1 97.16 87 THR A O 1
ATOM 720 N N . ILE A 1 88 ? -2.637 16.303 10.154 1 97.89 88 ILE A N 1
ATOM 721 C CA . ILE A 1 88 ? -3.584 17.083 10.943 1 97.89 88 ILE A CA 1
ATOM 722 C C . ILE A 1 88 ? -3.109 17.157 12.393 1 97.89 88 ILE A C 1
ATOM 724 O O . ILE A 1 88 ? -3.163 18.22 13.017 1 97.89 88 ILE A O 1
ATOM 728 N N . GLY A 1 89 ? -2.624 16.019 12.896 1 97.58 89 GLY A N 1
ATOM 729 C CA . GLY A 1 89 ? -2.101 15.989 14.253 1 97.58 89 GLY A CA 1
ATOM 730 C C . GLY A 1 89 ? -0.933 16.934 14.463 1 97.58 89 GLY A C 1
ATOM 731 O O . GLY A 1 89 ? -0.856 17.616 15.487 1 97.58 89 GLY A O 1
ATOM 732 N N . ALA A 1 90 ? -0.048 16.957 13.529 1 95.57 90 ALA A N 1
ATOM 733 C CA . ALA A 1 90 ? 1.093 17.866 13.607 1 95.57 90 ALA A CA 1
ATOM 734 C C . ALA A 1 90 ? 0.638 19.322 13.586 1 95.57 90 ALA A C 1
ATOM 736 O O . ALA A 1 90 ? 1.16 20.153 14.333 1 95.57 90 ALA A O 1
ATOM 737 N N . CYS A 1 91 ? -0.299 19.622 12.706 1 96.78 91 CYS A N 1
ATOM 738 C CA . CYS A 1 91 ? -0.84 20.974 12.619 1 96.78 91 CYS A CA 1
ATOM 739 C C . CYS A 1 91 ? -1.556 21.359 13.908 1 96.78 91 CYS A C 1
ATOM 741 O O . CYS A 1 91 ? -1.483 22.509 14.344 1 96.78 91 CYS A O 1
ATOM 743 N N . TRP A 1 92 ? -2.213 20.382 14.476 1 97.34 92 TRP A N 1
ATOM 744 C CA . TRP A 1 92 ? -2.917 20.587 15.738 1 97.34 92 TRP A CA 1
ATOM 745 C C . TRP A 1 92 ? -1.941 20.947 16.854 1 97.34 92 TRP A C 1
ATOM 747 O O . TRP A 1 92 ? -2.163 21.906 17.596 1 97.34 92 TRP A O 1
ATOM 757 N N . ARG A 1 93 ? -0.853 20.263 16.965 1 94.7 93 ARG A N 1
ATOM 758 C CA . ARG A 1 93 ? 0.167 20.549 17.969 1 94.7 93 ARG A CA 1
ATOM 759 C C . ARG A 1 93 ? 0.784 21.925 17.745 1 94.7 93 ARG A C 1
ATOM 761 O O . ARG A 1 93 ? 1.015 22.67 18.7 1 94.7 93 ARG A O 1
ATOM 768 N N . GLY A 1 94 ? 1.056 22.19 16.43 1 93.84 94 GLY A N 1
ATOM 769 C CA . GLY A 1 94 ? 1.582 23.505 16.1 1 93.84 94 GLY A CA 1
ATOM 770 C C . GLY A 1 94 ? 0.636 24.634 16.462 1 93.84 94 GLY A C 1
ATOM 771 O O . GLY A 1 94 ? 1.06 25.658 17.002 1 93.84 94 GLY A O 1
ATOM 772 N N . HIS A 1 95 ? -0.608 24.43 16.192 1 95.07 95 HIS A N 1
ATOM 773 C CA . HIS A 1 95 ? -1.637 25.412 16.519 1 95.07 95 HIS A CA 1
ATOM 774 C C . HIS A 1 95 ? -1.717 25.646 18.024 1 95.07 95 HIS A C 1
ATOM 776 O O . HIS A 1 95 ? -1.771 26.792 18.476 1 95.07 95 HIS A O 1
ATOM 782 N N . LYS A 1 96 ? -1.693 24.565 18.758 1 93.52 96 LYS A N 1
ATOM 783 C CA . LYS A 1 96 ? -1.737 24.645 20.215 1 93.52 96 LYS A CA 1
ATOM 784 C C . LYS A 1 96 ? -0.53 25.404 20.76 1 93.52 96 LYS A C 1
ATOM 786 O O . LYS A 1 96 ? -0.669 26.247 21.648 1 93.52 96 LYS A O 1
ATOM 791 N N . SER A 1 97 ? 0.588 25.111 20.232 1 92.83 97 SER A N 1
ATOM 792 C CA . SER A 1 97 ? 1.82 25.766 20.66 1 92.83 97 SER A CA 1
ATOM 793 C C . SER A 1 97 ? 1.776 27.264 20.38 1 92.83 97 SER A C 1
ATOM 795 O O . SER A 1 97 ? 2.167 28.071 21.226 1 92.83 97 SER A O 1
ATOM 797 N N . ARG A 1 98 ? 1.302 27.637 19.217 1 93.5 98 ARG A N 1
ATOM 798 C CA . ARG A 1 98 ? 1.207 29.045 18.848 1 93.5 98 ARG A CA 1
ATOM 799 C C . ARG A 1 98 ? 0.23 29.785 19.756 1 93.5 98 ARG A C 1
ATOM 801 O O . ARG A 1 98 ? 0.493 30.915 20.171 1 93.5 98 ARG A O 1
ATOM 808 N N . LEU A 1 99 ? -0.848 29.158 20.037 1 93.65 99 LEU A N 1
ATOM 809 C CA . LEU A 1 99 ? -1.845 29.753 20.92 1 93.65 99 LEU A CA 1
ATOM 810 C C . LEU A 1 99 ? -1.287 29.931 22.328 1 93.65 99 LEU A C 1
ATOM 812 O O . LEU A 1 99 ? -1.544 30.947 22.978 1 93.65 99 LEU A O 1
ATOM 816 N N . LYS A 1 100 ? -0.578 28.885 22.754 1 92.61 100 LYS A N 1
ATOM 817 C CA . LYS A 1 100 ? 0.03 28.966 24.079 1 92.61 100 LYS A CA 1
ATOM 818 C C . LYS A 1 100 ? 1.017 30.127 24.161 1 92.61 100 LYS A C 1
ATOM 820 O O . LYS A 1 100 ? 1.04 30.86 25.152 1 92.61 100 LYS A O 1
ATOM 825 N N . LYS A 1 101 ? 1.793 30.288 23.171 1 93.06 101 LYS A N 1
ATOM 826 C CA . LYS A 1 101 ? 2.765 31.376 23.128 1 93.06 101 LYS A CA 1
ATOM 827 C C . LYS A 1 101 ? 2.075 32.734 23.221 1 93.06 101 LYS A C 1
ATOM 829 O O . LYS A 1 101 ? 2.452 33.573 24.042 1 93.06 101 LYS A O 1
ATOM 834 N N . LYS A 1 102 ? 1.012 32.917 22.464 1 93.85 102 LYS A N 1
ATOM 835 C CA . LYS A 1 102 ? 0.359 34.215 22.313 1 93.85 102 LYS A CA 1
ATOM 836 C C . LYS A 1 102 ? -0.572 34.502 23.487 1 93.85 102 LYS A C 1
ATOM 838 O O . LYS A 1 102 ? -0.682 35.646 23.934 1 93.85 102 LYS A O 1
ATOM 843 N N . HIS A 1 103 ? -1.201 33.464 24.035 1 94.05 103 HIS A N 1
ATOM 844 C CA . HIS A 1 103 ? -2.304 33.696 24.959 1 94.05 103 HIS A CA 1
ATOM 845 C C . HIS A 1 103 ? -1.956 33.217 26.365 1 94.05 103 HIS A C 1
ATOM 847 O O . HIS A 1 103 ? -2.771 33.328 27.283 1 94.05 103 HIS A O 1
ATOM 853 N N . PHE A 1 104 ? -0.813 32.677 26.543 1 93.19 104 PHE A N 1
ATOM 854 C CA . PHE A 1 104 ? -0.41 32.203 27.861 1 93.19 104 PHE A CA 1
ATOM 855 C C . PHE A 1 104 ? 0.95 32.77 28.248 1 93.19 104 PHE A C 1
ATOM 857 O O . PHE A 1 104 ? 1.057 33.548 29.199 1 93.19 104 PHE A O 1
ATOM 864 N N . TYR A 1 105 ? 1.931 32.555 27.459 1 90.84 105 TYR A N 1
ATOM 865 C CA . TYR A 1 105 ? 3.287 32.951 27.825 1 90.84 105 TYR A CA 1
ATOM 866 C C . TYR A 1 105 ? 3.449 34.465 27.757 1 90.84 105 TYR A C 1
ATOM 868 O O . TYR A 1 105 ? 4.145 35.059 28.584 1 90.84 105 TYR A O 1
ATOM 876 N N . ASP A 1 106 ? 2.832 35.084 26.773 1 90.91 106 ASP A N 1
ATOM 877 C CA . ASP A 1 106 ? 3.026 36.511 26.535 1 90.91 106 ASP A CA 1
ATOM 878 C C . ASP A 1 106 ? 2.206 37.348 27.514 1 90.91 106 ASP A C 1
ATOM 880 O O . ASP A 1 106 ? 2.294 38.577 27.513 1 90.91 106 ASP A O 1
ATOM 884 N N . LEU A 1 107 ? 1.42 36.633 28.306 1 90.71 107 LEU A N 1
ATOM 885 C CA . LEU A 1 107 ? 0.549 37.337 29.242 1 90.71 107 LEU A CA 1
ATOM 886 C C . LEU A 1 107 ? 0.907 36.989 30.683 1 90.71 107 LEU A C 1
ATOM 888 O O . LEU A 1 107 ? 1.294 35.855 30.974 1 90.71 107 LEU A O 1
ATOM 892 N N . LYS A 1 108 ? 0.736 37.887 31.556 1 85.81 108 LYS A N 1
ATOM 893 C CA . LYS A 1 108 ? 1.3 37.789 32.899 1 85.81 108 LYS A CA 1
ATOM 894 C C . LYS A 1 108 ? 0.355 37.045 33.839 1 85.81 108 LYS A C 1
ATOM 896 O O . LYS A 1 108 ? 0.802 36.32 34.731 1 85.81 108 LYS A O 1
ATOM 901 N N . ASP A 1 109 ? -0.912 37.289 33.75 1 87.66 109 ASP A N 1
ATOM 902 C CA . ASP A 1 109 ? -1.826 36.704 34.726 1 87.66 109 ASP A CA 1
ATOM 903 C C . ASP A 1 109 ? -3.07 36.139 34.044 1 87.66 109 ASP A C 1
ATOM 905 O O . ASP A 1 109 ? -3.338 36.443 32.88 1 87.66 109 ASP A O 1
ATOM 909 N N . ASN A 1 110 ? -3.863 35.352 34.735 1 85.45 110 ASN A N 1
ATOM 910 C CA . ASN A 1 110 ? -5.006 34.629 34.188 1 85.45 110 ASN A CA 1
ATOM 911 C C . ASN A 1 110 ? -6.125 35.58 33.773 1 85.45 110 ASN A C 1
ATOM 913 O O . ASN A 1 110 ? -6.865 35.299 32.829 1 85.45 110 ASN A O 1
ATOM 917 N N . SER A 1 111 ? -6.175 36.655 34.5 1 88.79 111 SER A N 1
ATOM 918 C CA . SER A 1 111 ? -7.19 37.636 34.129 1 88.79 111 SER A CA 1
ATOM 919 C C . SER A 1 111 ? -6.923 38.21 32.742 1 88.79 111 SER A C 1
ATOM 921 O O . SER A 1 111 ? -7.835 38.305 31.917 1 88.79 111 SER A O 1
ATOM 923 N N . SER A 1 112 ? -5.676 38.566 32.509 1 93.38 112 SER A N 1
ATOM 924 C CA . SER A 1 112 ? -5.271 39.059 31.197 1 93.38 112 SER A CA 1
ATOM 925 C C . SER A 1 112 ? -5.411 37.976 30.132 1 93.38 112 SER A C 1
ATOM 927 O O . SER A 1 112 ? -5.791 38.262 28.995 1 93.38 112 SER A O 1
ATOM 929 N N . ARG A 1 113 ? -5.157 36.774 30.445 1 93.83 113 ARG A N 1
ATOM 930 C CA . ARG A 1 113 ? -5.26 35.647 29.523 1 93.83 113 ARG A CA 1
ATOM 931 C C . ARG A 1 113 ? -6.709 35.409 29.109 1 93.83 113 ARG A C 1
ATOM 933 O O . ARG A 1 113 ? -6.995 35.189 27.931 1 93.83 113 ARG A O 1
ATOM 940 N N . LEU A 1 114 ? -7.582 35.471 30.06 1 91.98 114 LEU A N 1
ATOM 941 C CA . LEU A 1 114 ? -8.995 35.26 29.763 1 91.98 114 LEU A CA 1
ATOM 942 C C . LEU A 1 114 ? -9.531 36.363 28.856 1 91.98 114 LEU A C 1
ATOM 944 O O . LEU A 1 114 ? -10.352 36.102 27.974 1 91.98 114 LEU A O 1
ATOM 948 N N . LYS A 1 115 ? -9.07 37.572 29.096 1 91.95 115 LYS A N 1
ATOM 949 C CA . LYS A 1 115 ? -9.491 38.707 28.279 1 91.95 115 LYS A CA 1
ATOM 950 C C . LYS A 1 115 ? -8.99 38.567 26.844 1 91.95 115 LYS A C 1
ATOM 952 O O . LYS A 1 115 ? -9.609 39.084 25.912 1 91.95 115 LYS A O 1
ATOM 957 N N . ASN A 1 116 ? -7.897 37.867 26.667 1 92.63 116 ASN A N 1
ATOM 958 C CA . ASN A 1 116 ? -7.292 37.693 25.351 1 92.63 116 ASN A CA 1
ATOM 959 C C . ASN A 1 116 ? -7.602 36.317 24.768 1 92.63 116 ASN A C 1
ATOM 961 O O . ASN A 1 116 ? -6.851 35.808 23.935 1 92.63 116 ASN A O 1
ATOM 965 N N . ARG A 1 117 ? -8.614 35.67 25.281 1 93.02 117 ARG A N 1
ATOM 966 C CA . ARG A 1 117 ? -9.03 34.362 24.783 1 93.02 117 ARG A CA 1
ATOM 967 C C . ARG A 1 117 ? -9.275 34.402 23.279 1 93.02 117 ARG A C 1
ATOM 969 O O . ARG A 1 117 ? -9.944 35.308 22.777 1 93.02 117 ARG A O 1
ATOM 976 N N . PRO A 1 118 ? -8.778 33.415 22.571 1 90.66 118 PRO A N 1
ATOM 977 C CA . PRO A 1 118 ? -9.133 33.344 21.151 1 90.66 118 PRO A CA 1
ATOM 978 C C . PRO A 1 118 ? -10.631 33.154 20.926 1 90.66 118 PRO A C 1
ATOM 980 O O . PRO A 1 118 ? -11.257 32.321 21.586 1 90.66 118 PRO A O 1
ATOM 983 N N . LYS A 1 119 ? -11.24 33.786 19.97 1 88.09 119 LYS A N 1
ATOM 984 C CA . LYS A 1 119 ? -12.68 33.808 19.728 1 88.09 119 LYS A CA 1
ATOM 985 C C . LYS A 1 119 ? -13.196 32.42 19.359 1 88.09 119 LYS A C 1
ATOM 987 O O . LYS A 1 119 ? -14.343 32.08 19.656 1 88.09 119 LYS A O 1
ATOM 992 N N . CYS A 1 120 ? -12.358 31.645 18.815 1 86.69 120 CYS A N 1
ATOM 993 C CA . CYS A 1 120 ? -12.803 30.357 18.296 1 86.69 120 CYS A CA 1
ATOM 994 C C . CYS A 1 120 ? -12.837 29.306 19.399 1 86.69 120 CYS A C 1
ATOM 996 O O . CYS A 1 120 ? -13.354 28.206 19.198 1 86.69 120 CYS A O 1
ATOM 998 N N . ILE A 1 121 ? -12.359 29.624 20.597 1 92.12 121 ILE A N 1
ATOM 999 C CA . ILE A 1 121 ? -12.331 28.67 21.701 1 92.12 121 ILE A CA 1
ATOM 1000 C C . ILE A 1 121 ? -13.347 29.081 22.764 1 92.12 121 ILE A C 1
ATOM 1002 O O . ILE A 1 121 ? -13.275 30.187 23.305 1 92.12 121 ILE A O 1
ATOM 1006 N N . PRO A 1 122 ? -14.249 28.215 23.059 1 93.26 122 PRO A N 1
ATOM 1007 C CA . PRO A 1 122 ? -15.194 28.519 24.135 1 93.26 122 PRO A CA 1
ATOM 1008 C C . PRO A 1 122 ? -14.501 28.83 25.46 1 93.26 122 PRO A C 1
ATOM 1010 O O . PRO A 1 122 ? -13.452 28.256 25.762 1 93.26 122 PRO A O 1
ATOM 1013 N N . GLU A 1 123 ? -15.152 29.702 26.23 1 93.83 123 GLU A N 1
ATOM 1014 C CA . GLU A 1 123 ? -14.567 30.154 27.489 1 93.83 123 GLU A CA 1
ATOM 1015 C C . GLU A 1 123 ? -14.278 28.977 28.417 1 93.83 123 GLU A C 1
ATOM 1017 O O . GLU A 1 123 ? -13.205 28.903 29.019 1 93.83 123 GLU A O 1
ATOM 1022 N N . LYS A 1 124 ? -15.238 28.068 28.496 1 94.14 124 LYS A N 1
ATOM 1023 C CA . LYS A 1 124 ? -15.073 26.907 29.366 1 94.14 124 LYS A CA 1
ATOM 1024 C C . LYS A 1 124 ? -13.85 26.088 28.963 1 94.14 124 LYS A C 1
ATOM 1026 O O . LYS A 1 124 ? -13.091 25.633 29.821 1 94.14 124 LYS A O 1
ATOM 1031 N N . ASP A 1 125 ? -13.712 25.938 27.719 1 94.5 125 ASP A N 1
ATOM 1032 C CA . ASP A 1 125 ? -12.6 25.146 27.204 1 94.5 125 ASP A CA 1
ATOM 1033 C C . ASP A 1 125 ? -11.274 25.885 27.373 1 94.5 125 ASP A C 1
ATOM 1035 O O . ASP A 1 125 ? -10.242 25.267 27.642 1 94.5 125 ASP A O 1
ATOM 1039 N N . PHE A 1 126 ? -11.292 27.16 27.199 1 94.86 126 PHE A N 1
ATOM 1040 C CA . PHE A 1 126 ? -10.07 27.934 27.38 1 94.86 126 PHE A CA 1
ATOM 1041 C C . PHE A 1 126 ? -9.599 27.872 28.828 1 94.86 126 PHE A C 1
ATOM 1043 O O . PHE A 1 126 ? -8.399 27.781 29.093 1 94.86 126 PHE A O 1
ATOM 1050 N N . LEU A 1 127 ? -10.543 27.931 29.757 1 94.47 127 LEU A N 1
ATOM 1051 C CA . LEU A 1 127 ? -10.198 27.793 31.168 1 94.47 127 LEU A CA 1
ATOM 1052 C C . LEU A 1 127 ? -9.549 26.439 31.439 1 94.47 127 LEU A C 1
ATOM 1054 O O . LEU A 1 127 ? -8.598 26.347 32.218 1 94.47 127 LEU A O 1
ATOM 1058 N N . GLN A 1 128 ? -10.105 25.475 30.819 1 94.58 128 GLN A N 1
ATOM 1059 C CA . GLN A 1 128 ? -9.521 24.144 30.949 1 94.58 128 GLN A CA 1
ATOM 1060 C C . GLN A 1 128 ? -8.106 24.106 30.379 1 94.58 128 GLN A C 1
ATOM 1062 O O . GLN A 1 128 ? -7.223 23.453 30.939 1 94.58 128 GLN A O 1
ATOM 1067 N N . LEU A 1 129 ? -7.898 24.757 29.326 1 93.71 129 LEU A N 1
ATOM 1068 C CA . LEU A 1 129 ? -6.587 24.832 28.691 1 93.71 129 LEU A CA 1
ATOM 1069 C C . LEU A 1 129 ? -5.583 25.535 29.598 1 93.71 129 LEU A C 1
ATOM 1071 O O . LEU A 1 129 ? -4.434 25.102 29.713 1 93.71 129 LEU A O 1
ATOM 1075 N N . LEU A 1 130 ? -6.032 26.586 30.212 1 93.13 130 LEU A N 1
ATOM 1076 C CA . LEU A 1 130 ? -5.168 27.312 31.136 1 93.13 130 LEU A CA 1
ATOM 1077 C C . LEU A 1 130 ? -4.761 26.427 32.309 1 93.13 130 LEU A C 1
ATOM 1079 O O . LEU A 1 130 ? -3.605 26.451 32.738 1 93.13 130 LEU A O 1
ATOM 1083 N N . ARG A 1 131 ? -5.717 25.694 32.788 1 92.65 131 ARG A N 1
ATOM 1084 C CA . ARG A 1 131 ? -5.419 24.763 33.871 1 92.65 131 ARG A CA 1
ATOM 1085 C C . ARG A 1 131 ? -4.414 23.706 33.424 1 92.65 131 ARG A C 1
ATOM 1087 O O . ARG A 1 131 ? -3.485 23.374 34.163 1 92.65 131 ARG A O 1
ATOM 1094 N N . LEU A 1 132 ? -4.625 23.203 32.261 1 92.62 132 LEU A N 1
ATOM 1095 C CA . LEU A 1 132 ? -3.733 22.196 31.697 1 92.62 132 LEU A CA 1
ATOM 1096 C C . LEU A 1 132 ? -2.317 22.743 31.554 1 92.62 132 LEU A C 1
ATOM 1098 O O . LEU A 1 132 ? -1.348 22.073 31.919 1 92.62 132 LEU A O 1
ATOM 1102 N N . TRP A 1 133 ? -2.186 23.974 31.09 1 92 133 TRP A N 1
ATOM 1103 C CA . TRP A 1 133 ? -0.888 24.582 30.818 1 92 133 TRP A CA 1
ATOM 1104 C C . TRP A 1 133 ? -0.175 24.947 32.116 1 92 133 TRP A C 1
ATOM 1106 O O . TRP A 1 133 ? 1.048 25.105 32.136 1 92 133 TRP A O 1
ATOM 1116 N N . ASN A 1 134 ? -0.962 25.035 33.15 1 90.91 134 ASN A N 1
ATOM 1117 C CA . ASN A 1 134 ? -0.39 25.392 34.445 1 90.91 134 ASN A CA 1
ATOM 1118 C C . ASN A 1 134 ? 0.042 24.154 35.227 1 90.91 134 ASN A C 1
ATOM 1120 O O . ASN A 1 134 ? 0.741 24.265 36.236 1 90.91 134 ASN A O 1
ATOM 1124 N N . LYS A 1 135 ? -0.341 23.036 34.73 1 92.2 135 LYS A N 1
ATOM 1125 C CA . LYS A 1 135 ? 0.054 21.808 35.413 1 92.2 135 LYS A CA 1
ATOM 1126 C C . LYS A 1 135 ? 1.563 21.591 35.326 1 92.2 135 LYS A C 1
ATOM 1128 O O . LYS A 1 135 ? 2.167 21.811 34.274 1 92.2 135 LYS A O 1
ATOM 1133 N N . THR A 1 136 ? 2.158 21.151 36.379 1 90.15 136 THR A N 1
ATOM 1134 C CA . THR A 1 136 ? 3.596 20.929 36.477 1 90.15 136 THR A CA 1
ATOM 1135 C C . THR A 1 136 ? 4.054 19.887 35.46 1 90.15 136 THR A C 1
ATOM 1137 O O . THR A 1 136 ? 5.11 20.037 34.842 1 90.15 136 THR A O 1
ATOM 1140 N N . GLU A 1 137 ? 3.265 18.879 35.322 1 89.61 137 GLU A N 1
ATOM 1141 C CA . GLU A 1 137 ? 3.608 17.814 34.383 1 89.61 137 GLU A CA 1
ATOM 1142 C C . GLU A 1 137 ? 3.722 18.35 32.959 1 89.61 137 GLU A C 1
ATOM 1144 O O . GLU A 1 137 ? 4.619 17.956 32.211 1 89.61 137 GLU A O 1
ATOM 1149 N N . GLU A 1 138 ? 2.856 19.22 32.645 1 87.7 138 GLU A N 1
ATOM 1150 C CA . GLU A 1 138 ? 2.85 19.805 31.308 1 87.7 138 GLU A CA 1
ATOM 1151 C C . GLU A 1 138 ? 4.053 20.721 31.1 1 87.7 138 GLU A C 1
ATOM 1153 O O . GLU A 1 138 ? 4.63 20.758 30.011 1 87.7 138 GLU A O 1
ATOM 1158 N N . LYS A 1 139 ? 4.402 21.448 32.082 1 86.49 139 LYS A N 1
ATOM 1159 C CA . LYS A 1 139 ? 5.561 22.333 32.011 1 86.49 139 LYS A CA 1
ATOM 1160 C C . LYS A 1 139 ? 6.849 21.536 31.823 1 86.49 139 LYS A C 1
ATOM 1162 O O . LYS A 1 139 ? 7.733 21.945 31.066 1 86.49 139 LYS A O 1
ATOM 1167 N N . VAL A 1 140 ? 6.878 20.453 32.422 1 88.53 140 VAL A N 1
ATOM 1168 C CA . VAL A 1 140 ? 8.052 19.592 32.326 1 88.53 140 VAL A CA 1
ATOM 1169 C C . VAL A 1 140 ? 8.163 19.025 30.913 1 88.53 140 VAL A C 1
ATOM 1171 O O . VAL A 1 140 ? 9.251 18.995 30.333 1 88.53 140 VAL A O 1
ATOM 1174 N N . ILE A 1 141 ? 7.048 18.646 30.385 1 84.87 141 ILE A N 1
ATOM 1175 C CA . ILE A 1 141 ? 7.017 18.088 29.037 1 84.87 141 ILE A CA 1
ATOM 1176 C C . ILE A 1 141 ? 7.45 19.151 28.029 1 84.87 141 ILE A C 1
ATOM 1178 O O . ILE A 1 141 ? 8.249 18.874 27.131 1 84.87 141 ILE A O 1
ATOM 1182 N N . CYS A 1 142 ? 6.989 20.367 28.237 1 82.85 142 CYS A N 1
ATOM 1183 C CA . CYS A 1 142 ? 7.318 21.465 27.336 1 82.85 142 CYS A CA 1
ATOM 1184 C C . CYS A 1 142 ? 8.801 21.807 27.412 1 82.85 142 CYS A C 1
ATOM 1186 O O . CYS A 1 142 ? 9.439 22.058 26.388 1 82.85 142 CYS A O 1
ATOM 1188 N N . CYS A 1 143 ? 9.312 21.776 28.607 1 82.52 143 CYS A N 1
ATOM 1189 C CA . CYS A 1 143 ? 10.722 22.088 28.809 1 82.52 143 CYS A CA 1
ATOM 1190 C C . CYS A 1 143 ? 11.612 21.033 28.163 1 82.52 143 CYS A C 1
ATOM 1192 O O . CYS A 1 143 ? 12.613 21.364 27.526 1 82.52 143 CYS A O 1
ATOM 1194 N N . LYS A 1 144 ? 11.206 19.836 28.3 1 82.82 144 LYS A N 1
ATOM 1195 C CA . LYS A 1 144 ? 11.961 18.756 27.671 1 82.82 144 LYS A CA 1
ATOM 1196 C C . LYS A 1 144 ? 11.94 18.883 26.151 1 82.82 144 LYS A C 1
ATOM 1198 O O . LYS A 1 144 ? 12.952 18.644 25.488 1 82.82 144 LYS A O 1
ATOM 1203 N N . GLY A 1 145 ? 10.862 19.25 25.663 1 77.06 145 GLY A N 1
ATOM 1204 C CA . GLY A 1 145 ? 10.723 19.435 24.227 1 77.06 145 GLY A CA 1
ATOM 1205 C C . GLY A 1 145 ? 11.607 20.538 23.679 1 77.06 145 GLY A C 1
ATOM 1206 O O . GLY A 1 145 ? 12.177 20.404 22.594 1 77.06 145 GLY A O 1
ATOM 1207 N N . THR A 1 146 ? 11.759 21.549 24.414 1 75.84 146 THR A N 1
ATOM 1208 C CA . THR A 1 146 ? 12.563 22.694 23.999 1 75.84 146 THR A CA 1
ATOM 1209 C C . THR A 1 146 ? 14.05 22.355 24.044 1 75.84 146 THR A C 1
ATOM 1211 O O . THR A 1 146 ? 14.822 22.811 23.198 1 75.84 146 THR A O 1
ATOM 1214 N N . THR A 1 147 ? 14.404 21.491 24.961 1 75.7 147 THR A N 1
ATOM 1215 C CA . THR A 1 147 ? 15.801 21.108 25.131 1 75.7 147 THR A CA 1
ATOM 1216 C C . THR A 1 147 ? 16.213 20.083 24.078 1 75.7 147 THR A C 1
ATOM 1218 O O . THR A 1 147 ? 17.385 20.007 23.704 1 75.7 147 THR A O 1
ATOM 1221 N N . ASN A 1 148 ? 15.232 19.386 23.619 1 70.4 148 ASN A N 1
ATOM 1222 C CA . ASN A 1 148 ? 15.502 18.306 22.676 1 70.4 148 ASN A CA 1
ATOM 1223 C C . ASN A 1 148 ? 15.396 18.785 21.23 1 70.4 148 ASN A C 1
ATOM 1225 O O . ASN A 1 148 ? 15.416 17.975 20.301 1 70.4 148 ASN A O 1
ATOM 1229 N N . VAL A 1 149 ? 15.468 20.079 21.109 1 62.03 149 VAL A N 1
ATOM 1230 C CA . VAL A 1 149 ? 15.219 20.616 19.775 1 62.03 149 VAL A CA 1
ATOM 1231 C C . VAL A 1 149 ? 16.303 20.134 18.813 1 62.03 149 VAL A C 1
ATOM 1233 O O . VAL A 1 149 ? 17.483 20.088 19.171 1 62.03 149 VAL A O 1
ATOM 1236 N N . ILE A 1 150 ? 15.793 19.676 17.644 1 63.37 150 ILE A N 1
ATOM 1237 C CA . ILE A 1 150 ? 16.597 19.106 16.568 1 63.37 150 ILE A CA 1
ATOM 1238 C C . ILE A 1 150 ? 17.644 20.12 16.113 1 63.37 150 ILE A C 1
ATOM 1240 O O . ILE A 1 150 ? 17.333 21.298 15.921 1 63.37 150 ILE A O 1
ATOM 1244 N N . LYS A 1 151 ? 18.842 19.603 16.16 1 69.73 151 LYS A N 1
ATOM 1245 C CA . LYS A 1 151 ? 19.958 20.307 15.536 1 69.73 151 LYS A CA 1
ATOM 1246 C C . LYS A 1 151 ? 19.954 20.111 14.022 1 69.73 151 LYS A C 1
ATOM 1248 O O . LYS A 1 151 ? 19.295 19.204 13.51 1 69.73 151 LYS A O 1
ATOM 1253 N N . ASN A 1 152 ? 20.317 21.136 13.197 1 78.64 152 ASN A N 1
ATOM 1254 C CA . ASN A 1 152 ? 20.426 21.114 11.742 1 78.64 152 ASN A CA 1
ATOM 1255 C C . ASN A 1 152 ? 19.056 21.208 11.076 1 78.64 152 ASN A C 1
ATOM 1257 O O . ASN A 1 152 ? 18.7 20.361 10.255 1 78.64 152 ASN A O 1
ATOM 1261 N N . LEU A 1 153 ? 18.315 22.074 11.433 1 83.81 153 LEU A N 1
ATOM 1262 C CA . LEU A 1 153 ? 16.975 22.304 10.904 1 83.81 153 LEU A CA 1
ATOM 1263 C C . LEU A 1 153 ? 17.007 22.438 9.385 1 83.81 153 LEU A C 1
ATOM 1265 O O . LEU A 1 153 ? 17.938 23.025 8.828 1 83.81 153 LEU A O 1
ATOM 1269 N N . HIS A 1 154 ? 16.022 21.822 8.822 1 87.8 154 HIS A N 1
ATOM 1270 C CA . HIS A 1 154 ? 15.944 21.977 7.374 1 87.8 154 HIS A CA 1
ATOM 1271 C C . HIS A 1 154 ? 15.496 23.384 6.994 1 87.8 154 HIS A C 1
ATOM 1273 O O . HIS A 1 154 ? 14.941 24.109 7.823 1 87.8 154 HIS A O 1
ATOM 1279 N N . THR A 1 155 ? 15.806 23.784 5.769 1 89.27 155 THR A N 1
ATOM 1280 C CA . THR A 1 155 ? 15.464 25.102 5.245 1 89.27 155 THR A CA 1
ATOM 1281 C C . THR A 1 155 ? 14.676 24.978 3.944 1 89.27 155 THR A C 1
ATOM 1283 O O . THR A 1 155 ? 14.799 25.823 3.055 1 89.27 155 THR A O 1
ATOM 1286 N N . ALA A 1 156 ? 13.976 23.829 3.728 1 89.07 156 ALA A N 1
ATOM 1287 C CA . ALA A 1 156 ? 13.342 23.508 2.452 1 89.07 156 ALA A CA 1
ATOM 1288 C C . ALA A 1 156 ? 11.973 24.171 2.337 1 89.07 156 ALA A C 1
ATOM 1290 O O . ALA A 1 156 ? 11.343 24.132 1.277 1 89.07 156 ALA A O 1
ATOM 1291 N N . GLY A 1 157 ? 11.528 24.879 3.387 1 86.04 157 GLY A N 1
ATOM 1292 C CA . GLY A 1 157 ? 10.226 25.524 3.329 1 86.04 157 GLY A CA 1
ATOM 1293 C C . GLY A 1 157 ? 9.076 24.569 3.589 1 86.04 157 GLY A C 1
ATOM 1294 O O . GLY A 1 157 ? 9.262 23.519 4.207 1 86.04 157 GLY A O 1
ATOM 1295 N N . PRO A 1 158 ? 7.91 24.89 3.172 1 88.69 158 PRO A N 1
ATOM 1296 C CA . PRO A 1 158 ? 6.693 24.161 3.539 1 88.69 158 PRO A CA 1
ATOM 1297 C C . PRO A 1 158 ? 6.484 22.903 2.699 1 88.69 158 PRO A C 1
ATOM 1299 O O . PRO A 1 158 ? 5.612 22.087 3.01 1 88.69 158 PRO A O 1
ATOM 1302 N N . LYS A 1 159 ? 7.302 22.775 1.705 1 91.89 159 LYS A N 1
ATOM 1303 C CA . LYS A 1 159 ? 7.163 21.595 0.857 1 91.89 159 LYS A CA 1
ATOM 1304 C C . LYS A 1 159 ? 7.541 20.325 1.615 1 91.89 159 LYS A C 1
ATOM 1306 O O . LYS A 1 159 ? 8.572 20.283 2.29 1 91.89 159 LYS A O 1
ATOM 1311 N N . SER A 1 160 ? 6.65 19.352 1.548 1 95.17 160 SER A N 1
ATOM 1312 C CA . SER A 1 160 ? 6.916 18.108 2.262 1 95.17 160 SER A CA 1
ATOM 1313 C C . SER A 1 160 ? 8.157 17.411 1.716 1 95.17 160 SER A C 1
ATOM 1315 O O . SER A 1 160 ? 8.528 17.609 0.557 1 95.17 160 SER A O 1
ATOM 1317 N N . PHE A 1 161 ? 8.753 16.607 2.535 1 96.15 161 PHE A N 1
ATOM 1318 C CA . PHE A 1 161 ? 9.923 15.857 2.097 1 96.15 161 PHE A CA 1
ATOM 1319 C C . PHE A 1 161 ? 9.558 14.886 0.98 1 96.15 161 PHE A C 1
ATOM 1321 O O . PHE A 1 161 ? 10.371 14.617 0.094 1 96.15 161 PHE A O 1
ATOM 1328 N N . ALA A 1 162 ? 8.317 14.376 1.021 1 96.38 162 ALA A N 1
ATOM 1329 C CA . ALA A 1 162 ? 7.854 13.49 -0.043 1 96.38 162 ALA A CA 1
ATOM 1330 C C . ALA A 1 162 ? 7.867 14.201 -1.393 1 96.38 162 ALA A C 1
ATOM 1332 O O . ALA A 1 162 ? 8.281 13.625 -2.402 1 96.38 162 ALA A O 1
ATOM 1333 N N . ARG A 1 163 ? 7.49 15.454 -1.384 1 95.8 163 ARG A N 1
ATOM 1334 C CA . ARG A 1 163 ? 7.457 16.236 -2.616 1 95.8 163 ARG A CA 1
ATOM 1335 C C . ARG A 1 163 ? 8.867 16.588 -3.079 1 95.8 163 ARG A C 1
ATOM 1337 O O . ARG A 1 163 ? 9.153 16.577 -4.278 1 95.8 163 ARG A O 1
ATOM 1344 N N . ILE A 1 164 ? 9.678 16.855 -2.158 1 96.8 164 ILE A N 1
ATOM 1345 C CA . ILE A 1 164 ? 11.06 17.173 -2.498 1 96.8 164 ILE A CA 1
ATOM 1346 C C . ILE A 1 164 ? 11.737 15.946 -3.104 1 96.8 164 ILE A C 1
ATOM 1348 O O . ILE A 1 164 ? 12.446 16.052 -4.108 1 96.8 164 ILE A O 1
ATOM 1352 N N . ARG A 1 165 ? 11.517 14.833 -2.459 1 96.06 165 ARG A N 1
ATOM 1353 C CA . ARG A 1 165 ? 12.052 13.583 -2.99 1 96.06 165 ARG A CA 1
ATOM 1354 C C . ARG A 1 165 ? 11.56 13.337 -4.412 1 96.06 165 ARG A C 1
ATOM 1356 O O . ARG A 1 165 ? 12.333 12.925 -5.28 1 96.06 165 ARG A O 1
ATOM 1363 N N . GLU A 1 166 ? 10.287 13.589 -4.624 1 93.06 166 GLU A N 1
ATOM 1364 C CA . GLU A 1 166 ? 9.702 13.431 -5.952 1 93.06 166 GLU A CA 1
ATOM 1365 C C . GLU A 1 166 ? 10.34 14.387 -6.955 1 93.06 166 GLU A C 1
ATOM 1367 O O . GLU A 1 166 ? 10.645 13.999 -8.084 1 93.06 166 GLU A O 1
ATOM 1372 N N . ASP A 1 167 ? 10.543 15.648 -6.54 1 93.51 167 ASP A N 1
ATOM 1373 C CA . ASP A 1 167 ? 11.206 16.629 -7.394 1 93.51 167 ASP A CA 1
ATOM 1374 C C . ASP A 1 167 ? 12.604 16.159 -7.787 1 93.51 167 ASP A C 1
ATOM 1376 O O . ASP A 1 167 ? 12.978 16.217 -8.96 1 93.51 167 ASP A O 1
ATOM 1380 N N . MET A 1 168 ? 13.309 15.673 -6.843 1 95.88 168 MET A N 1
ATOM 1381 C CA . MET A 1 168 ? 14.682 15.235 -7.077 1 95.88 168 MET A CA 1
ATOM 1382 C C . MET A 1 168 ? 14.713 14.001 -7.972 1 95.88 168 MET A C 1
ATOM 1384 O O . MET A 1 168 ? 15.608 13.857 -8.807 1 95.88 168 MET A O 1
ATOM 1388 N N . LYS A 1 169 ? 13.772 13.132 -7.757 1 92.67 169 LYS A N 1
ATOM 1389 C CA . LYS A 1 169 ? 13.64 11.97 -8.631 1 92.67 169 LYS A CA 1
ATOM 1390 C C . LYS A 1 169 ? 13.397 12.396 -10.077 1 92.67 169 LYS A C 1
ATOM 1392 O O . LYS A 1 169 ? 14.01 11.855 -11 1 92.67 169 LYS A O 1
ATOM 1397 N N . ASN A 1 170 ? 12.526 13.349 -10.241 1 85.99 170 ASN A N 1
ATOM 1398 C CA . ASN A 1 170 ? 12.18 13.839 -11.571 1 85.99 170 ASN A CA 1
ATOM 1399 C C . ASN A 1 170 ? 13.356 14.557 -12.227 1 85.99 170 ASN A C 1
ATOM 1401 O O . ASN A 1 170 ? 13.462 14.588 -13.455 1 85.99 170 ASN A O 1
ATOM 1405 N N . GLU A 1 171 ? 14.2 15.129 -11.373 1 91.68 171 GLU A N 1
ATOM 1406 C CA . GLU A 1 171 ? 15.376 15.846 -11.857 1 91.68 171 GLU A CA 1
ATOM 1407 C C . GLU A 1 171 ? 16.481 14.877 -12.268 1 91.68 171 GLU A C 1
ATOM 1409 O O . GLU A 1 171 ? 17.397 15.249 -13.004 1 91.68 171 GLU A O 1
ATOM 1414 N N . ASP A 1 172 ? 16.402 13.633 -11.718 1 91.7 172 ASP A N 1
ATOM 1415 C CA . ASP A 1 172 ? 17.399 12.616 -12.038 1 91.7 172 ASP A CA 1
ATOM 1416 C C . ASP A 1 172 ? 17.182 12.058 -13.444 1 91.7 172 ASP A C 1
ATOM 1418 O O . ASP A 1 172 ? 16.058 11.713 -13.814 1 91.7 172 ASP A O 1
ATOM 1422 N N . PRO A 1 173 ? 18.182 11.952 -14.28 1 88.75 173 PRO A N 1
ATOM 1423 C CA . PRO A 1 173 ? 18.044 11.456 -15.652 1 88.75 173 PRO A CA 1
ATOM 1424 C C . PRO A 1 173 ? 17.455 10.049 -15.715 1 88.75 173 PRO A C 1
ATOM 1426 O O . PRO A 1 173 ? 16.73 9.721 -16.657 1 88.75 173 PRO A O 1
ATOM 1429 N N . ASN A 1 174 ? 17.729 9.255 -14.747 1 85.18 174 ASN A N 1
ATOM 1430 C CA . ASN A 1 174 ? 17.235 7.882 -14.731 1 85.18 174 ASN A CA 1
ATOM 1431 C C . ASN A 1 174 ? 15.985 7.746 -13.866 1 85.18 174 ASN A C 1
ATOM 1433 O O . ASN A 1 174 ? 15.528 6.634 -13.597 1 85.18 174 ASN A O 1
ATOM 1437 N N . LYS A 1 175 ? 15.475 8.848 -13.317 1 83.76 175 LYS A N 1
ATOM 1438 C CA . LYS A 1 175 ? 14.279 8.882 -12.48 1 83.76 175 LYS A CA 1
ATOM 1439 C C . LYS A 1 175 ? 14.454 8.017 -11.236 1 83.76 175 LYS A C 1
ATOM 1441 O O . LYS A 1 175 ? 13.531 7.304 -10.834 1 83.76 175 LYS A O 1
ATOM 1446 N N . GLU A 1 176 ? 15.694 8.065 -10.747 1 88.39 176 GLU A N 1
ATOM 1447 C CA . GLU A 1 176 ? 15.996 7.329 -9.523 1 88.39 176 GLU A CA 1
ATOM 1448 C C . GLU A 1 176 ? 15.739 8.185 -8.286 1 88.39 176 GLU A C 1
ATOM 1450 O O . GLU A 1 176 ? 16.033 9.382 -8.281 1 88.39 176 GLU A O 1
ATOM 1455 N N . PRO A 1 177 ? 15.255 7.575 -7.27 1 91.27 177 PRO A N 1
ATOM 1456 C CA . PRO A 1 177 ? 15.088 8.326 -6.023 1 91.27 177 PRO A CA 1
ATOM 1457 C C . PRO A 1 177 ? 16.416 8.803 -5.44 1 91.27 177 PRO A C 1
ATOM 1459 O O . PRO A 1 177 ? 17.442 8.137 -5.603 1 91.27 177 PRO A O 1
ATOM 1462 N N . PRO A 1 178 ? 16.393 9.902 -4.766 1 95.35 178 PRO A N 1
ATOM 1463 C CA . PRO A 1 178 ? 17.631 10.411 -4.17 1 95.35 178 PRO A CA 1
ATOM 1464 C C . PRO A 1 178 ? 18.085 9.593 -2.964 1 95.35 178 PRO A C 1
ATOM 1466 O O . PRO A 1 178 ? 17.255 9.011 -2.26 1 95.35 178 PRO A O 1
ATOM 1469 N N . SER A 1 179 ? 19.39 9.564 -2.776 1 94.84 179 SER A N 1
ATOM 1470 C CA . SER A 1 179 ? 19.917 9.01 -1.533 1 94.84 179 SER A CA 1
ATOM 1471 C C . SER A 1 179 ? 19.581 9.903 -0.344 1 94.84 179 SER A C 1
ATOM 1473 O O . SER A 1 179 ? 19.222 11.069 -0.518 1 94.84 179 SER A O 1
ATOM 1475 N N . LEU A 1 180 ? 19.714 9.401 0.849 1 95.36 180 LEU A N 1
ATOM 1476 C CA . LEU A 1 180 ? 19.477 10.188 2.054 1 95.36 180 LEU A CA 1
ATOM 1477 C C . LEU A 1 180 ? 20.472 11.338 2.158 1 95.36 180 LEU A C 1
ATOM 1479 O O . LEU A 1 180 ? 20.107 12.447 2.553 1 95.36 180 LEU A O 1
ATOM 1483 N N . THR A 1 181 ? 21.629 11.051 1.725 1 95.98 181 THR A N 1
ATOM 1484 C CA . THR A 1 181 ? 22.683 12.059 1.77 1 95.98 181 THR A CA 1
ATOM 1485 C C . THR A 1 181 ? 22.342 13.239 0.864 1 95.98 181 THR A C 1
ATOM 1487 O O . THR A 1 181 ? 22.425 14.395 1.284 1 95.98 181 THR A O 1
ATOM 1490 N N . LYS A 1 182 ? 21.924 12.943 -0.32 1 96.27 182 LYS A N 1
ATOM 1491 C CA . LYS A 1 182 ? 21.58 14 -1.266 1 96.27 182 LYS A CA 1
ATOM 1492 C C . LYS A 1 182 ? 20.36 14.785 -0.793 1 96.27 182 LYS A C 1
ATOM 1494 O O . LYS A 1 182 ? 20.296 16.005 -0.962 1 96.27 182 LYS A O 1
ATOM 1499 N N . LEU A 1 183 ? 19.456 14.07 -0.229 1 97.02 183 LEU A N 1
ATOM 1500 C CA . LEU A 1 183 ? 18.257 14.724 0.282 1 97.02 183 LEU A CA 1
ATOM 1501 C C . LEU A 1 183 ? 18.594 15.642 1.452 1 97.02 183 LEU A C 1
ATOM 1503 O O . LEU A 1 183 ? 18.049 16.743 1.559 1 97.02 183 LEU A O 1
ATOM 1507 N N . PHE A 1 184 ? 19.459 15.189 2.347 1 96 184 PHE A N 1
ATOM 1508 C CA . PHE A 1 184 ? 19.912 15.997 3.473 1 96 184 PHE A CA 1
ATOM 1509 C C . PHE A 1 184 ? 20.562 17.287 2.988 1 96 184 PHE A C 1
ATOM 1511 O O . PHE A 1 184 ? 20.257 18.37 3.491 1 96 184 PHE A O 1
ATOM 1518 N N . GLU A 1 185 ? 21.367 17.154 2.01 1 95.59 185 GLU A N 1
ATOM 1519 C CA . GLU A 1 185 ? 22.04 18.318 1.441 1 95.59 185 GLU A CA 1
ATOM 1520 C C . GLU A 1 185 ? 21.036 19.293 0.832 1 95.59 185 GLU A C 1
ATOM 1522 O O . GLU A 1 185 ? 21.108 20.499 1.076 1 95.59 185 GLU A O 1
ATOM 1527 N N . ARG A 1 186 ? 20.092 18.742 0.078 1 95.96 186 ARG A N 1
ATOM 1528 C CA . ARG A 1 186 ? 19.094 19.554 -0.612 1 95.96 186 ARG A CA 1
ATOM 1529 C C . ARG A 1 186 ? 18.226 20.316 0.383 1 95.96 186 ARG A C 1
ATOM 1531 O O . ARG A 1 186 ? 17.908 21.487 0.168 1 95.96 186 ARG A O 1
ATOM 1538 N N . THR A 1 187 ? 17.864 19.679 1.451 1 95.24 187 THR A N 1
ATOM 1539 C CA . THR A 1 187 ? 16.903 20.255 2.385 1 95.24 187 THR A CA 1
ATOM 1540 C C . THR A 1 187 ? 17.592 21.227 3.339 1 95.24 187 THR A C 1
ATOM 1542 O O . THR A 1 187 ? 16.927 21.932 4.101 1 95.24 187 THR A O 1
ATOM 1545 N N . ARG A 1 188 ? 18.957 21.357 3.302 1 93.7 188 ARG A N 1
ATOM 1546 C CA . ARG A 1 188 ? 19.688 22.262 4.183 1 93.7 188 ARG A CA 1
ATOM 1547 C C . ARG A 1 188 ? 20.403 23.345 3.384 1 93.7 188 ARG A C 1
ATOM 1549 O O . ARG A 1 188 ? 21.178 24.126 3.941 1 93.7 188 ARG A O 1
ATOM 1556 N N . GLU A 1 189 ? 20.104 23.27 2.131 1 91.18 189 GLU A N 1
ATOM 1557 C CA . GLU A 1 189 ? 20.684 24.304 1.28 1 91.18 189 GLU A CA 1
ATOM 1558 C C . GLU A 1 189 ? 20.195 25.692 1.687 1 91.18 189 GLU A C 1
ATOM 1560 O O . GLU A 1 189 ? 19.015 25.875 1.992 1 91.18 189 GLU A O 1
ATOM 1565 N N . ARG A 1 190 ? 21.089 26.592 1.675 1 89.92 190 ARG A N 1
ATOM 1566 C CA . ARG A 1 190 ? 20.754 27.961 2.054 1 89.92 190 ARG A CA 1
ATOM 1567 C C . ARG A 1 190 ? 20.613 28.851 0.823 1 89.92 190 ARG A C 1
ATOM 1569 O O . ARG A 1 190 ? 21.358 28.7 -0.147 1 89.92 190 ARG A O 1
ATOM 1576 N N . LYS A 1 191 ? 19.658 29.634 0.872 1 85.93 191 LYS A N 1
ATOM 1577 C CA . LYS A 1 191 ? 19.427 30.571 -0.224 1 85.93 191 LYS A CA 1
ATOM 1578 C C . LYS A 1 191 ? 20.285 31.823 -0.068 1 85.93 191 LYS A C 1
ATOM 1580 O O . LYS A 1 191 ? 20.461 32.326 1.044 1 85.93 191 LYS A O 1
ATOM 1585 N N . LYS A 1 192 ? 20.748 32.226 -1.149 1 85.69 192 LYS A N 1
ATOM 1586 C CA . LYS A 1 192 ? 21.546 33.449 -1.133 1 85.69 192 LYS A CA 1
ATOM 1587 C C . LYS A 1 192 ? 20.72 34.638 -0.65 1 85.69 192 LYS A C 1
ATOM 1589 O O . LYS A 1 192 ? 19.584 34.831 -1.089 1 85.69 192 LYS A O 1
ATOM 1594 N N . GLY A 1 193 ? 21.28 35.446 0.217 1 85.4 193 GLY A N 1
ATOM 1595 C CA . GLY A 1 193 ? 20.638 36.671 0.666 1 85.4 193 GLY A CA 1
ATOM 1596 C C . GLY A 1 193 ? 19.688 36.455 1.829 1 85.4 193 GLY A C 1
ATOM 1597 O O . GLY A 1 193 ? 19.165 37.416 2.397 1 85.4 193 GLY A O 1
ATOM 1598 N N . HIS A 1 194 ? 19.458 35.205 2.114 1 86.43 194 HIS A N 1
ATOM 1599 C CA . HIS A 1 194 ? 18.548 34.93 3.22 1 86.43 194 HIS A CA 1
ATOM 1600 C C . HIS A 1 194 ? 19.3 34.843 4.543 1 86.43 194 HIS A C 1
ATOM 1602 O O . HIS A 1 194 ? 20.41 34.309 4.598 1 86.43 194 HIS A O 1
ATOM 1608 N N . VAL A 1 195 ? 18.723 35.412 5.59 1 84.52 195 VAL A N 1
ATOM 1609 C CA . VAL A 1 195 ? 19.306 35.371 6.928 1 84.52 195 VAL A CA 1
ATOM 1610 C C . VAL A 1 195 ? 18.718 34.201 7.712 1 84.52 195 VAL A C 1
ATOM 1612 O O . VAL A 1 195 ? 17.497 34.03 7.763 1 84.52 195 VAL A O 1
ATOM 1615 N N . TYR A 1 196 ? 19.616 33.378 8.273 1 85.28 196 TYR A N 1
ATOM 1616 C CA . TYR A 1 196 ? 19.186 32.218 9.045 1 85.28 196 TYR A CA 1
ATOM 1617 C C . TYR A 1 196 ? 19.559 32.372 10.515 1 85.28 196 TYR A C 1
ATOM 1619 O O . TYR A 1 196 ? 20.536 33.048 10.846 1 85.28 196 TYR A O 1
ATOM 1627 N N . ALA A 1 197 ? 18.681 31.744 11.373 1 75.48 197 ALA A N 1
ATOM 1628 C CA . ALA A 1 197 ? 18.887 31.842 12.815 1 75.48 197 ALA A CA 1
ATOM 1629 C C . ALA A 1 197 ? 20.123 31.059 13.248 1 75.48 197 ALA A C 1
ATOM 1631 O O . ALA A 1 197 ? 20.812 31.447 14.193 1 75.48 197 ALA A O 1
ATOM 1632 N N . ASP A 1 198 ? 20.369 29.963 12.731 1 74.3 198 ASP A N 1
ATOM 1633 C CA . ASP A 1 198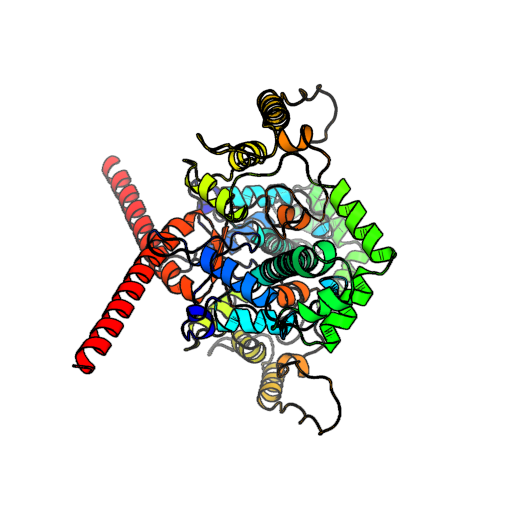 ? 21.478 29.107 13.14 1 74.3 198 ASP A CA 1
ATOM 1634 C C . ASP A 1 198 ? 22.64 29.203 12.153 1 74.3 198 ASP A C 1
ATOM 1636 O O . ASP A 1 198 ? 22.477 29.711 11.042 1 74.3 198 ASP A O 1
ATOM 1640 N N . THR A 1 199 ? 23.734 28.815 12.696 1 78.68 199 THR A N 1
ATOM 1641 C CA . THR A 1 199 ? 24.906 28.776 11.829 1 78.68 199 THR A CA 1
ATOM 1642 C C . THR A 1 199 ? 24.873 27.543 10.93 1 78.68 199 THR A C 1
ATOM 1644 O O . THR A 1 199 ? 24.182 26.567 11.231 1 78.68 199 THR A O 1
ATOM 1647 N N . TYR A 1 200 ? 25.414 27.719 9.822 1 85.77 200 TYR A N 1
ATOM 1648 C CA . TYR A 1 200 ? 25.454 26.648 8.833 1 85.77 200 TYR A CA 1
ATOM 1649 C C . TYR A 1 200 ? 26.681 25.767 9.033 1 85.77 200 TYR A C 1
ATOM 1651 O O . TYR A 1 200 ? 26.796 24.703 8.419 1 85.77 200 TYR A O 1
ATOM 1659 N N . ASP A 1 201 ? 27.438 26.018 10.037 1 86.16 201 ASP A N 1
ATOM 1660 C CA . ASP A 1 201 ? 28.762 25.416 10.159 1 86.16 201 ASP A CA 1
ATOM 1661 C C . ASP A 1 201 ? 28.661 23.921 10.452 1 86.16 201 ASP A C 1
ATOM 1663 O O . ASP A 1 201 ? 29.306 23.108 9.786 1 86.16 201 ASP A O 1
ATOM 1667 N N . GLU A 1 202 ? 27.884 23.568 11.415 1 87.98 202 GLU A N 1
ATOM 1668 C CA . GLU A 1 202 ? 27.759 22.159 11.774 1 87.98 202 GLU A CA 1
ATOM 1669 C C . GLU A 1 202 ? 27.161 21.348 10.627 1 87.98 202 GLU A C 1
ATOM 1671 O O . GLU A 1 202 ? 27.619 20.241 10.338 1 87.98 202 GLU A O 1
ATOM 1676 N N . THR A 1 203 ? 26.172 21.891 10.047 1 90.29 203 THR A N 1
ATOM 1677 C CA . THR A 1 203 ? 25.527 21.226 8.92 1 90.29 203 THR A CA 1
ATOM 1678 C C . THR A 1 203 ? 26.518 21.009 7.781 1 90.29 203 THR A C 1
ATOM 1680 O O . THR A 1 203 ? 26.563 19.929 7.187 1 90.29 203 THR A O 1
ATOM 1683 N N . GLU A 1 204 ? 27.243 22.021 7.489 1 91.42 204 GLU A N 1
ATOM 1684 C CA . GLU A 1 204 ? 28.252 21.937 6.437 1 91.42 204 GLU A CA 1
ATOM 1685 C C . GLU A 1 204 ? 29.286 20.859 6.749 1 91.42 204 GLU A C 1
ATOM 1687 O O . GLU A 1 204 ? 29.706 20.118 5.858 1 91.42 204 GLU A O 1
ATOM 1692 N N . ARG A 1 205 ? 29.731 20.796 7.949 1 92.91 205 ARG A N 1
ATOM 1693 C CA . ARG A 1 205 ? 30.695 19.786 8.372 1 92.91 205 ARG A CA 1
ATOM 1694 C C . ARG A 1 205 ? 30.132 18.381 8.186 1 92.91 205 ARG A C 1
ATOM 1696 O O . ARG A 1 205 ? 30.833 17.482 7.717 1 92.91 205 ARG A O 1
ATOM 1703 N N . LEU A 1 206 ? 28.922 18.194 8.596 1 93.52 206 LEU A N 1
ATOM 1704 C CA . LEU A 1 206 ? 28.279 16.891 8.468 1 93.52 206 LEU A CA 1
ATOM 1705 C C . LEU A 1 206 ? 28.161 16.484 7.003 1 93.52 206 LEU A C 1
ATOM 1707 O O . LEU A 1 206 ? 28.419 15.33 6.652 1 93.52 206 LEU A O 1
ATOM 1711 N N . ILE A 1 207 ? 27.805 17.399 6.165 1 94.31 207 ILE A N 1
ATOM 1712 C CA . ILE A 1 207 ? 27.669 17.131 4.737 1 94.31 207 ILE A CA 1
ATOM 1713 C C . ILE A 1 207 ? 29.021 16.72 4.158 1 94.31 207 ILE A C 1
ATOM 1715 O O . ILE A 1 207 ? 29.105 15.776 3.37 1 94.31 207 ILE A O 1
ATOM 1719 N N . GLU A 1 208 ? 30.033 17.433 4.533 1 95.06 208 GLU A N 1
ATOM 1720 C CA . GLU A 1 208 ? 31.379 17.095 4.079 1 95.06 208 GLU A CA 1
ATOM 1721 C C . GLU A 1 208 ? 31.783 15.699 4.544 1 95.06 208 GLU A C 1
ATOM 1723 O O . GLU A 1 208 ? 32.4 14.943 3.791 1 95.06 208 GLU A O 1
ATOM 1728 N N . LYS A 1 209 ? 31.45 15.394 5.728 1 95.21 209 LYS A N 1
ATOM 1729 C CA . LYS A 1 209 ? 31.74 14.064 6.255 1 95.21 209 LYS A CA 1
ATOM 1730 C C . LYS A 1 209 ? 31.035 12.984 5.44 1 95.21 209 LYS A C 1
ATOM 1732 O O . LYS A 1 209 ? 31.608 11.924 5.178 1 95.21 209 LYS A O 1
ATOM 1737 N N . MET A 1 210 ? 29.846 13.222 5.075 1 95.2 210 MET A N 1
ATOM 1738 C CA . MET A 1 210 ? 29.079 12.27 4.278 1 95.2 210 MET A CA 1
ATOM 1739 C C . MET A 1 210 ? 29.696 12.097 2.894 1 95.2 210 MET A C 1
ATOM 1741 O O . MET A 1 210 ? 29.796 10.977 2.39 1 95.2 210 MET A O 1
ATOM 1745 N N . LYS A 1 211 ? 30.088 13.153 2.295 1 93.17 211 LYS A N 1
ATOM 1746 C CA . LYS A 1 211 ? 30.669 13.124 0.956 1 93.17 211 LYS A CA 1
ATOM 1747 C C . LYS A 1 211 ? 32.001 12.379 0.95 1 93.17 211 LYS A C 1
ATOM 1749 O O . LYS A 1 211 ? 32.357 11.741 -0.043 1 93.17 211 LYS A O 1
ATOM 1754 N N . ASN A 1 212 ? 32.692 12.374 2.05 1 93.09 212 ASN A N 1
ATOM 1755 C CA . ASN A 1 212 ? 34.013 11.762 2.139 1 93.09 212 ASN A CA 1
ATOM 1756 C C . ASN A 1 212 ? 33.946 10.37 2.759 1 93.09 212 ASN A C 1
ATOM 1758 O O . ASN A 1 212 ? 34.98 9.745 3.006 1 93.09 212 ASN A O 1
ATOM 1762 N N . TYR A 1 213 ? 32.744 10.011 3.01 1 91.79 213 TYR A N 1
ATOM 1763 C CA . TYR A 1 213 ? 32.6 8.709 3.65 1 91.79 213 TYR A CA 1
ATOM 1764 C C . TYR A 1 213 ? 33.055 7.591 2.719 1 91.79 213 TYR A C 1
ATOM 1766 O O . TYR A 1 213 ? 32.671 7.554 1.548 1 91.79 213 TYR A O 1
ATOM 1774 N N . GLN A 1 214 ? 33.959 6.679 3.137 1 85.94 214 GLN A N 1
ATOM 1775 C CA . GLN A 1 214 ? 34.394 5.475 2.436 1 85.94 214 GLN A CA 1
ATOM 1776 C C . GLN A 1 214 ? 33.977 4.217 3.193 1 85.94 214 GLN A C 1
ATOM 1778 O O . GLN A 1 214 ? 34.343 4.036 4.356 1 85.94 214 GLN A O 1
ATOM 1783 N N . ALA A 1 215 ? 33.078 3.504 2.625 1 78.93 215 ALA A N 1
ATOM 1784 C CA . ALA A 1 215 ? 32.609 2.269 3.248 1 78.93 215 ALA A CA 1
ATOM 1785 C C . ALA A 1 215 ? 33.781 1.383 3.661 1 78.93 215 ALA A C 1
ATOM 1787 O O . ALA A 1 215 ? 34.77 1.271 2.932 1 78.93 215 ALA A O 1
ATOM 1788 N N . PRO A 1 216 ? 33.729 0.978 4.931 1 72.49 216 PRO A N 1
ATOM 1789 C CA . PRO A 1 216 ? 34.814 0.083 5.34 1 72.49 216 PRO A CA 1
ATOM 1790 C C . PRO A 1 216 ? 34.957 -1.128 4.422 1 72.49 216 PRO A C 1
ATOM 1792 O O . PRO A 1 216 ? 33.956 -1.666 3.942 1 72.49 216 PRO A O 1
ATOM 1795 N N . LYS A 1 217 ? 36.091 -1.092 3.714 1 58.49 217 LYS A N 1
ATOM 1796 C CA . LYS A 1 217 ? 36.41 -2.237 2.866 1 58.49 217 LYS A CA 1
ATOM 1797 C C . LYS A 1 217 ? 36.11 -3.551 3.581 1 58.49 217 LYS A C 1
ATOM 1799 O O . LYS A 1 217 ? 36.368 -3.685 4.779 1 58.49 217 LYS A O 1
ATOM 1804 N N . GLU A 1 218 ? 35.062 -4.137 3.286 1 52.26 218 GLU A N 1
ATOM 1805 C CA . GLU A 1 218 ? 34.868 -5.466 3.858 1 52.26 218 GLU A CA 1
ATOM 1806 C C . GLU A 1 218 ? 36.197 -6.202 4.004 1 52.26 218 GLU A C 1
ATOM 1808 O O . GLU A 1 218 ? 36.931 -6.368 3.028 1 52.26 218 GLU A O 1
ATOM 1813 N N . GLU A 1 219 ? 37.069 -6.103 5.026 1 47.12 219 GLU A N 1
ATOM 1814 C CA . GLU A 1 219 ? 37.979 -7.227 5.224 1 47.12 219 GLU A CA 1
ATOM 1815 C C . GLU A 1 219 ? 37.347 -8.536 4.759 1 47.12 219 GLU A C 1
ATOM 1817 O O . GLU A 1 219 ? 36.122 -8.663 4.726 1 47.12 219 GLU A O 1
ATOM 1822 N N . ASP A 1 220 ? 38.2 -9.515 4.092 1 41.12 220 ASP A N 1
ATOM 1823 C CA . ASP A 1 220 ? 37.928 -10.815 3.486 1 41.12 220 ASP A CA 1
ATOM 1824 C C . ASP A 1 220 ? 36.863 -11.576 4.273 1 41.12 220 ASP A C 1
ATOM 1826 O O . ASP A 1 220 ? 36.557 -12.728 3.96 1 41.12 220 ASP A O 1
ATOM 1830 N N . GLY A 1 221 ? 37.08 -11.593 5.669 1 39.47 221 GLY A N 1
ATOM 1831 C CA . GLY A 1 221 ? 36.453 -12.788 6.21 1 39.47 221 GLY A CA 1
ATOM 1832 C C . GLY A 1 221 ? 34.994 -12.925 5.821 1 39.47 221 GLY A C 1
ATOM 1833 O O . GLY A 1 221 ? 34.465 -12.099 5.073 1 39.47 221 GLY A O 1
ATOM 1834 N N . GLY A 1 222 ? 34.205 -13.407 6.931 1 36.45 222 GLY A N 1
ATOM 1835 C CA . GLY A 1 222 ? 32.99 -14.196 6.802 1 36.45 222 GLY A CA 1
ATOM 1836 C C . GLY A 1 222 ? 31.924 -13.518 5.962 1 36.45 222 GLY A C 1
ATOM 1837 O O . GLY A 1 222 ? 32.04 -12.334 5.641 1 36.45 222 GLY A O 1
ATOM 1838 N N . GLY A 1 223 ? 30.791 -14.166 5.756 1 36.2 223 GLY A N 1
ATOM 1839 C CA . GLY A 1 223 ? 29.621 -14.518 4.968 1 36.2 223 GLY A CA 1
ATOM 1840 C C . GLY A 1 223 ? 28.664 -13.358 4.769 1 36.2 223 GLY A C 1
ATOM 1841 O O . GLY A 1 223 ? 27.579 -13.53 4.209 1 36.2 223 GLY A O 1
ATOM 1842 N N . GLN A 1 224 ? 28.464 -12.513 5.884 1 37.85 224 GLN A N 1
ATOM 1843 C CA . GLN A 1 224 ? 27.083 -12.088 5.684 1 37.85 224 GLN A CA 1
ATOM 1844 C C . GLN A 1 224 ? 26.956 -11.189 4.457 1 37.85 224 GLN A C 1
ATOM 1846 O O . GLN A 1 224 ? 27.647 -10.173 4.352 1 37.85 224 GLN A O 1
ATOM 1851 N N . ASP A 1 225 ? 26.511 -11.634 3.289 1 41.06 225 ASP A N 1
ATOM 1852 C CA . ASP A 1 225 ? 26.055 -11.269 1.951 1 41.06 225 ASP A CA 1
ATOM 1853 C C . ASP A 1 225 ? 25.774 -9.771 1.856 1 41.06 225 ASP A C 1
ATOM 1855 O O . ASP A 1 225 ? 26.297 -9.092 0.969 1 41.06 225 ASP A O 1
ATOM 1859 N N . VAL A 1 226 ? 24.417 -9.381 1.533 1 41.84 226 VAL A N 1
ATOM 1860 C CA . VAL A 1 226 ? 23.589 -8.634 0.593 1 41.84 226 VAL A CA 1
ATOM 1861 C C . VAL A 1 226 ? 23.506 -7.172 1.027 1 41.84 226 VAL A C 1
ATOM 1863 O O . VAL A 1 226 ? 22.637 -6.429 0.563 1 41.84 226 VAL A O 1
ATOM 1866 N N . SER A 1 227 ? 23.875 -6.712 2.271 1 51.67 227 SER A N 1
ATOM 1867 C CA . SER A 1 227 ? 23.244 -5.41 2.458 1 51.67 227 SER A CA 1
ATOM 1868 C C . SER A 1 227 ? 23.905 -4.345 1.59 1 51.67 227 SER A C 1
ATOM 1870 O O . SER A 1 227 ? 25.132 -4.287 1.496 1 51.67 227 SER A O 1
ATOM 1872 N N . GLY A 1 228 ? 23.576 -4.09 0.379 1 59.31 228 GLY A N 1
ATOM 1873 C CA . GLY A 1 228 ? 24.021 -2.956 -0.415 1 59.31 228 GLY A CA 1
ATOM 1874 C C . GLY A 1 228 ? 24.682 -1.87 0.412 1 59.31 228 GLY A C 1
ATOM 1875 O O . GLY A 1 228 ? 24.682 -1.933 1.643 1 59.31 228 GLY A O 1
ATOM 1876 N N . PRO A 1 229 ? 25.502 -1.091 -0.289 1 72.41 229 PRO A N 1
ATOM 1877 C CA . PRO A 1 229 ? 26.195 0.007 0.389 1 72.41 229 PRO A CA 1
ATOM 1878 C C . PRO A 1 229 ? 25.257 0.861 1.239 1 72.41 229 PRO A C 1
ATOM 1880 O O . PRO A 1 229 ? 24.132 1.149 0.824 1 72.41 229 PRO A O 1
ATOM 1883 N N . VAL A 1 230 ? 25.672 0.998 2.476 1 84.5 230 VAL A N 1
ATOM 1884 C CA . VAL A 1 230 ? 24.918 1.812 3.424 1 84.5 230 VAL A CA 1
ATOM 1885 C C . VAL A 1 230 ? 25.039 3.287 3.048 1 84.5 230 VAL A C 1
ATOM 1887 O O . VAL A 1 230 ? 26.12 3.756 2.685 1 84.5 230 VAL A O 1
ATOM 1890 N N . ASP A 1 231 ? 24.002 4.053 3.017 1 91.44 231 ASP A N 1
ATOM 1891 C CA . ASP A 1 231 ? 24.007 5.49 2.761 1 91.44 231 ASP A CA 1
ATOM 1892 C C . ASP A 1 231 ? 24.819 6.234 3.818 1 91.44 231 ASP A C 1
ATOM 1894 O O . ASP A 1 231 ? 24.596 6.057 5.018 1 91.44 231 ASP A O 1
ATOM 1898 N N . PRO A 1 232 ? 25.735 7.002 3.5 1 94.49 232 PRO A N 1
ATOM 1899 C CA . PRO A 1 232 ? 26.585 7.725 4.449 1 94.49 232 PRO A CA 1
ATOM 1900 C C . PRO A 1 232 ? 25.782 8.49 5.498 1 94.49 232 PRO A C 1
ATOM 1902 O O . PRO A 1 232 ? 26.245 8.668 6.627 1 94.49 232 PRO A O 1
ATOM 1905 N N . PHE A 1 233 ? 24.628 8.958 5.159 1 95.48 233 PHE A N 1
ATOM 1906 C CA . PHE A 1 233 ? 23.771 9.66 6.106 1 95.48 233 PHE A CA 1
ATOM 1907 C C . PHE A 1 233 ? 23.526 8.81 7.347 1 95.48 233 PHE A C 1
ATOM 1909 O O . PHE A 1 233 ? 23.557 9.318 8.47 1 95.48 233 PHE A O 1
ATOM 1916 N N . LEU A 1 234 ? 23.313 7.565 7.107 1 91.86 234 LEU A N 1
ATOM 1917 C CA . LEU A 1 234 ? 22.965 6.662 8.199 1 91.86 234 LEU A CA 1
ATOM 1918 C C . LEU A 1 234 ? 24.175 6.389 9.085 1 91.86 234 LEU A C 1
ATOM 1920 O O . LEU A 1 234 ? 24.027 5.942 10.225 1 91.86 234 LEU A O 1
ATOM 1924 N N . VAL A 1 235 ? 25.335 6.634 8.588 1 90.82 235 VAL A N 1
ATOM 1925 C CA . VAL A 1 235 ? 26.565 6.389 9.335 1 90.82 235 VAL A CA 1
ATOM 1926 C C . VAL A 1 235 ? 26.958 7.646 10.108 1 90.82 235 VAL A C 1
ATOM 1928 O O . VAL A 1 235 ? 27.347 7.567 11.276 1 90.82 235 VAL A O 1
ATOM 1931 N N . VAL A 1 236 ? 26.756 8.764 9.465 1 92.16 236 VAL A N 1
ATOM 1932 C CA . VAL A 1 236 ? 27.245 10.03 10.002 1 92.16 236 VAL A CA 1
ATOM 1933 C C . VAL A 1 236 ? 26.258 10.569 11.035 1 92.16 236 VAL A C 1
ATOM 1935 O O . VAL A 1 236 ? 26.663 11.157 12.041 1 92.16 236 VAL A O 1
ATOM 1938 N N . MET A 1 237 ? 24.992 10.345 10.719 1 89.66 237 MET A N 1
ATOM 1939 C CA . MET A 1 237 ? 23.971 10.871 11.62 1 89.66 237 MET A CA 1
ATOM 1940 C C . MET A 1 237 ? 23.646 9.867 12.72 1 89.66 237 MET A C 1
ATOM 1942 O O . MET A 1 237 ? 24.027 8.699 12.633 1 89.66 237 MET A O 1
ATOM 1946 N N . ASN A 1 238 ? 22.98 10.219 13.692 1 79.61 238 ASN A N 1
ATOM 1947 C CA . ASN A 1 238 ? 22.614 9.358 14.812 1 79.61 238 ASN A CA 1
ATOM 1948 C C . ASN A 1 238 ? 21.734 8.196 14.362 1 79.61 238 ASN A C 1
ATOM 1950 O O . ASN A 1 238 ? 21.338 8.126 13.197 1 79.61 238 ASN A O 1
ATOM 1954 N N . LYS A 1 239 ? 21.52 7.335 15.224 1 83.12 239 LYS A N 1
ATOM 1955 C CA . LYS A 1 239 ? 20.75 6.116 14.997 1 83.12 239 LYS A CA 1
ATOM 1956 C C . LYS A 1 239 ? 19.314 6.439 14.593 1 83.12 239 LYS A C 1
ATOM 1958 O O . LYS A 1 239 ? 18.705 7.364 15.135 1 83.12 239 LYS A O 1
ATOM 1963 N N . GLU A 1 240 ? 18.852 5.698 13.612 1 85.34 240 GLU A N 1
ATOM 1964 C CA . GLU A 1 240 ? 17.467 5.819 13.165 1 85.34 240 GLU A CA 1
ATOM 1965 C C . GLU A 1 240 ? 16.518 5.081 14.104 1 85.34 240 GLU A C 1
ATOM 1967 O O . GLU A 1 240 ? 16.885 4.061 14.691 1 85.34 240 GLU A O 1
ATOM 1972 N N . TYR A 1 241 ? 15.354 5.632 14.212 1 84.96 241 TYR A N 1
ATOM 1973 C CA . TYR A 1 241 ? 14.306 4.96 14.972 1 84.96 241 TYR A CA 1
ATOM 1974 C C . TYR A 1 241 ? 13.364 4.199 14.047 1 84.96 241 TYR A C 1
ATOM 1976 O O . TYR A 1 241 ? 13.166 4.59 12.894 1 84.96 241 TYR A O 1
ATOM 1984 N N . ASN A 1 242 ? 12.764 3.209 14.578 1 85.54 242 ASN A N 1
ATOM 1985 C CA . ASN A 1 242 ? 11.933 2.342 13.749 1 85.54 242 ASN A CA 1
ATOM 1986 C C . ASN A 1 242 ? 10.604 3.005 13.399 1 85.54 242 ASN A C 1
ATOM 1988 O O . ASN A 1 242 ? 10.019 2.72 12.353 1 85.54 242 ASN A O 1
ATOM 1992 N N . GLY A 1 243 ? 10.169 3.853 14.249 1 87.1 243 GLY A N 1
ATOM 1993 C CA . GLY A 1 243 ? 8.849 4.434 14.066 1 87.1 243 GLY A CA 1
ATOM 1994 C C . GLY A 1 243 ? 8.857 5.665 13.178 1 87.1 243 GLY A C 1
ATOM 1995 O O . GLY A 1 243 ? 7.8 6.15 12.771 1 87.1 243 GLY A O 1
ATOM 1996 N N . HIS A 1 244 ? 10.1 6.112 12.949 1 87.65 244 HIS A N 1
ATOM 1997 C CA . HIS A 1 244 ? 10.241 7.308 12.127 1 87.65 244 HIS A CA 1
ATOM 1998 C C . HIS A 1 244 ? 11.551 7.288 11.346 1 87.65 244 HIS A C 1
ATOM 2000 O O . HIS A 1 244 ? 12.627 7.148 11.932 1 87.65 244 HIS A O 1
ATOM 2006 N N . ARG A 1 245 ? 11.417 7.447 10.108 1 91.93 245 ARG A N 1
ATOM 2007 C CA . ARG A 1 245 ? 12.602 7.519 9.259 1 91.93 245 ARG A CA 1
ATOM 2008 C C . ARG A 1 245 ? 12.857 8.949 8.795 1 91.93 245 ARG A C 1
ATOM 2010 O O . ARG A 1 245 ? 12.019 9.546 8.115 1 91.93 245 ARG A O 1
ATOM 2017 N N . ARG A 1 246 ? 13.988 9.407 9.113 1 91.23 246 ARG A N 1
ATOM 2018 C CA . ARG A 1 246 ? 14.327 10.784 8.767 1 91.23 246 ARG A CA 1
ATOM 2019 C C . ARG A 1 246 ? 14.403 10.966 7.255 1 91.23 246 ARG A C 1
ATOM 2021 O O . ARG A 1 246 ? 14.729 10.026 6.527 1 91.23 246 ARG A O 1
ATOM 2028 N N . LEU A 1 247 ? 13.976 12.088 6.806 1 94.12 247 LEU A N 1
ATOM 2029 C CA . LEU A 1 247 ? 14.124 12.569 5.437 1 94.12 247 LEU A CA 1
ATOM 2030 C C . LEU A 1 247 ? 13.087 11.929 4.521 1 94.12 247 LEU A C 1
ATOM 2032 O O . LEU A 1 247 ? 13.15 12.085 3.299 1 94.12 247 LEU A O 1
ATOM 2036 N N . PHE A 1 248 ? 12.156 11.171 5.107 1 93.77 248 PHE A N 1
ATOM 2037 C CA . PHE A 1 248 ? 11.07 10.611 4.311 1 93.77 248 PHE A CA 1
ATOM 2038 C C . PHE A 1 248 ? 9.778 11.389 4.534 1 93.77 248 PHE A C 1
ATOM 2040 O O . PHE A 1 248 ? 8.842 11.289 3.738 1 93.77 248 PHE A O 1
ATOM 2047 N N . GLY A 1 249 ? 9.801 12.207 5.504 1 90.63 249 GLY A N 1
ATOM 2048 C CA . GLY A 1 249 ? 8.583 12.936 5.819 1 90.63 249 GLY A CA 1
ATOM 2049 C C . GLY A 1 249 ? 7.683 12.2 6.793 1 90.63 249 GLY A C 1
ATOM 2050 O O . GLY A 1 249 ? 8.107 11.232 7.429 1 90.63 249 GLY A O 1
ATOM 2051 N N . LYS A 1 250 ? 6.467 12.531 6.907 1 90.39 250 LYS A N 1
ATOM 2052 C CA . LYS A 1 250 ? 5.529 12.04 7.912 1 90.39 250 LYS A CA 1
ATOM 2053 C C . LYS A 1 250 ? 4.989 10.663 7.535 1 90.39 250 LYS A C 1
ATOM 2055 O O . LYS A 1 250 ? 4.69 10.407 6.367 1 90.39 250 LYS A O 1
ATOM 2060 N N . GLY A 1 251 ? 5.022 9.796 8.521 1 88.48 251 GLY A N 1
ATOM 2061 C CA . GLY A 1 251 ? 4.283 8.552 8.371 1 88.48 251 GLY A CA 1
ATOM 2062 C C . GLY A 1 251 ? 5.147 7.398 7.9 1 88.48 251 GLY A C 1
ATOM 2063 O O . GLY A 1 251 ? 4.654 6.285 7.707 1 88.48 251 GLY A O 1
ATOM 2064 N N . ILE A 1 252 ? 6.425 7.686 7.698 1 93.44 252 ILE A N 1
ATOM 2065 C CA . ILE A 1 252 ? 7.242 6.624 7.122 1 93.44 252 ILE A CA 1
ATOM 2066 C C . ILE A 1 252 ? 7.99 5.889 8.233 1 93.44 252 ILE A C 1
ATOM 2068 O O . ILE A 1 252 ? 8.661 6.514 9.057 1 93.44 252 ILE A O 1
ATOM 2072 N N . THR A 1 253 ? 7.818 4.596 8.288 1 93.46 253 THR A N 1
ATOM 2073 C CA . THR A 1 253 ? 8.494 3.733 9.25 1 93.46 253 THR A CA 1
ATOM 2074 C C . THR A 1 253 ? 9.443 2.772 8.54 1 93.46 253 THR A C 1
ATOM 2076 O O . THR A 1 253 ? 9.405 2.645 7.314 1 93.46 253 THR A O 1
ATOM 2079 N N . HIS A 1 254 ? 10.262 2.191 9.333 1 92.85 254 HIS A N 1
ATOM 2080 C CA . HIS A 1 254 ? 11.178 1.197 8.786 1 92.85 254 HIS A CA 1
ATOM 2081 C C . HIS A 1 254 ? 10.417 0.044 8.138 1 92.85 254 HIS A C 1
ATOM 2083 O O . HIS A 1 254 ? 10.801 -0.434 7.068 1 92.85 254 HIS A O 1
ATOM 2089 N N . LYS A 1 255 ? 9.358 -0.307 8.746 1 90.38 255 LYS A N 1
ATOM 2090 C CA . LYS A 1 255 ? 8.563 -1.425 8.247 1 90.38 255 LYS A CA 1
ATOM 2091 C C . LYS A 1 255 ? 7.941 -1.096 6.893 1 90.38 255 LYS A C 1
ATOM 2093 O O . LYS A 1 255 ? 7.911 -1.941 5.996 1 90.38 255 LYS A O 1
ATOM 2098 N N . LEU A 1 256 ? 7.48 0.064 6.777 1 90.86 256 LEU A N 1
ATOM 2099 C CA . LEU A 1 256 ? 6.858 0.485 5.526 1 90.86 256 LEU A CA 1
ATOM 2100 C C . LEU A 1 256 ? 7.876 0.501 4.391 1 90.86 256 LEU A C 1
ATOM 2102 O O . LEU A 1 256 ? 7.568 0.092 3.269 1 90.86 256 LEU A O 1
ATOM 2106 N N . ILE A 1 257 ? 9.053 0.953 4.727 1 91.69 257 ILE A N 1
ATOM 2107 C CA . ILE A 1 257 ? 10.112 1.005 3.725 1 91.69 257 ILE A CA 1
ATOM 2108 C C . ILE A 1 257 ? 10.477 -0.411 3.285 1 91.69 257 ILE A C 1
ATOM 2110 O O . ILE A 1 257 ? 10.621 -0.679 2.09 1 91.69 257 ILE A O 1
ATOM 2114 N N . LYS A 1 258 ? 10.598 -1.259 4.194 1 89.26 258 LYS A N 1
ATOM 2115 C CA . LYS A 1 258 ? 10.945 -2.646 3.897 1 89.26 258 LYS A CA 1
ATOM 2116 C C . LYS A 1 258 ? 9.886 -3.3 3.014 1 89.26 258 LYS A C 1
ATOM 2118 O O . LYS A 1 258 ? 10.21 -4.113 2.146 1 89.26 258 LYS A O 1
ATOM 2123 N N . LYS A 1 259 ? 8.685 -2.908 3.24 1 86.6 259 LYS A N 1
ATOM 2124 C CA . LYS A 1 259 ? 7.56 -3.502 2.524 1 86.6 259 LYS A CA 1
ATOM 2125 C C . LYS A 1 259 ? 7.629 -3.184 1.033 1 86.6 259 LYS A C 1
ATOM 2127 O O . LYS A 1 259 ? 7.289 -4.025 0.197 1 86.6 259 LYS A O 1
ATOM 2132 N N . VAL A 1 260 ? 8.083 -2.049 0.751 1 88.64 260 VAL A N 1
ATOM 2133 C CA . VAL A 1 260 ? 8.039 -1.636 -0.648 1 88.64 260 VAL A CA 1
ATOM 2134 C C . VAL A 1 260 ? 9.421 -1.798 -1.277 1 88.64 260 VAL A C 1
ATOM 2136 O O . VAL A 1 260 ? 9.564 -1.729 -2.5 1 88.64 260 VAL A O 1
ATOM 2139 N N . ASN A 1 261 ? 10.38 -2.092 -0.41 1 85.02 261 ASN A N 1
ATOM 2140 C CA . ASN A 1 261 ? 11.758 -2.184 -0.882 1 85.02 261 ASN A CA 1
ATOM 2141 C C . ASN A 1 261 ? 11.958 -3.391 -1.794 1 85.02 261 ASN A C 1
ATOM 2143 O O . ASN A 1 261 ? 11.313 -4.425 -1.613 1 85.02 261 ASN A O 1
ATOM 2147 N N . GLY A 1 262 ? 12.787 -3.247 -2.758 1 85.62 262 GLY A N 1
ATOM 2148 C CA . GLY A 1 262 ? 13.146 -4.34 -3.648 1 85.62 262 GLY A CA 1
ATOM 2149 C C . GLY A 1 262 ? 12.298 -4.39 -4.904 1 85.62 262 GLY A C 1
ATOM 2150 O O . GLY A 1 262 ? 12.633 -5.097 -5.858 1 85.62 262 GLY A O 1
ATOM 2151 N N . GLY A 1 263 ? 11.098 -3.777 -4.865 1 89.97 263 GLY A N 1
ATOM 2152 C CA . GLY A 1 263 ? 10.296 -3.648 -6.071 1 89.97 263 GLY A CA 1
ATOM 2153 C C . GLY A 1 263 ? 10.474 -2.311 -6.766 1 89.97 263 GLY A C 1
ATOM 2154 O O . GLY A 1 263 ? 11.307 -1.5 -6.357 1 89.97 263 GLY A O 1
ATOM 2155 N N . GLU A 1 264 ? 9.752 -2.181 -7.845 1 89.89 264 GLU A N 1
ATOM 2156 C CA . GLU A 1 264 ? 9.835 -0.934 -8.599 1 89.89 264 GLU A CA 1
ATOM 2157 C C . GLU A 1 264 ? 9.064 0.184 -7.903 1 89.89 264 GLU A C 1
ATOM 2159 O O . GLU A 1 264 ? 8.052 -0.069 -7.246 1 89.89 264 GLU A O 1
ATOM 2164 N N . THR A 1 265 ? 9.615 1.377 -7.998 1 90.74 265 THR A N 1
ATOM 2165 C CA . THR A 1 265 ? 8.892 2.536 -7.487 1 90.74 265 THR A CA 1
ATOM 2166 C C . THR A 1 265 ? 7.536 2.672 -8.172 1 90.74 265 THR A C 1
ATOM 2168 O O . THR A 1 265 ? 7.385 2.308 -9.34 1 90.74 265 THR A O 1
ATOM 2171 N N . SER A 1 266 ? 6.608 3.168 -7.381 1 92.15 266 SER A N 1
ATOM 2172 C CA . SER A 1 266 ? 5.247 3.229 -7.905 1 92.15 266 SER A CA 1
ATOM 2173 C C . SER A 1 266 ? 4.473 4.395 -7.299 1 92.15 266 SER A C 1
ATOM 2175 O O . SER A 1 266 ? 4.982 5.096 -6.422 1 92.15 266 SER A O 1
ATOM 2177 N N . TYR A 1 267 ? 3.326 4.64 -7.852 1 91.85 267 TYR A N 1
ATOM 2178 C CA . TYR A 1 267 ? 2.398 5.659 -7.375 1 91.85 267 TYR A CA 1
ATOM 2179 C C . TYR A 1 267 ? 1.031 5.055 -7.075 1 91.85 267 TYR A C 1
ATOM 2181 O O . TYR A 1 267 ? 0.646 4.048 -7.673 1 91.85 267 TYR A O 1
ATOM 2189 N N . ILE A 1 268 ? 0.396 5.594 -6.166 1 93.05 268 ILE A N 1
ATOM 2190 C CA . ILE A 1 268 ? -0.992 5.257 -5.871 1 93.05 268 ILE A CA 1
ATOM 2191 C C . ILE A 1 268 ? -1.921 6.285 -6.512 1 93.05 268 ILE A C 1
ATOM 2193 O O . ILE A 1 268 ? -1.902 7.462 -6.145 1 93.05 268 ILE A O 1
ATOM 2197 N N . VAL A 1 269 ? -2.699 5.829 -7.408 1 89.75 269 VAL A N 1
ATOM 2198 C CA . VAL A 1 269 ? -3.515 6.72 -8.226 1 89.75 269 VAL A CA 1
ATOM 2199 C C . VAL A 1 269 ? -4.993 6.39 -8.034 1 89.75 269 VAL A C 1
ATOM 2201 O O . VAL A 1 269 ? -5.414 5.251 -8.25 1 89.75 269 VAL A O 1
ATOM 2204 N N . PRO A 1 270 ? -5.763 7.379 -7.583 1 88.99 270 PRO A N 1
ATOM 2205 C CA . PRO A 1 270 ? -7.198 7.121 -7.441 1 88.99 270 PRO A CA 1
ATOM 2206 C C . PRO A 1 270 ? -7.848 6.668 -8.747 1 88.99 270 PRO A C 1
ATOM 2208 O O . PRO A 1 270 ? -7.417 7.074 -9.829 1 88.99 270 PRO A O 1
ATOM 2211 N N . THR A 1 271 ? -8.883 5.885 -8.603 1 84.8 271 THR A N 1
ATOM 2212 C CA . THR A 1 271 ? -9.601 5.327 -9.743 1 84.8 271 THR A CA 1
ATOM 2213 C C . THR A 1 271 ? -10.085 6.436 -10.672 1 84.8 271 THR A C 1
ATOM 2215 O O . THR A 1 271 ? -10.09 6.272 -11.894 1 84.8 271 THR A O 1
ATOM 2218 N N . GLU A 1 272 ? -10.446 7.517 -10.137 1 77.85 272 GLU A N 1
ATOM 2219 C CA . GLU A 1 272 ? -10.993 8.637 -10.896 1 77.85 272 GLU A CA 1
ATOM 2220 C C . GLU A 1 272 ? -9.981 9.164 -11.909 1 77.85 272 GLU A C 1
ATOM 2222 O O . GLU A 1 272 ? -10.36 9.691 -12.957 1 77.85 272 GLU A O 1
ATOM 2227 N N . LEU A 1 273 ? -8.735 8.915 -11.626 1 76.98 273 LEU A N 1
ATOM 2228 C CA . LEU A 1 273 ? -7.685 9.439 -12.493 1 76.98 273 LEU A CA 1
ATOM 2229 C C . LEU A 1 273 ? -7.201 8.371 -13.467 1 76.98 273 LEU A C 1
ATOM 2231 O O . LEU A 1 273 ? -6.518 8.681 -14.446 1 76.98 273 LEU A O 1
ATOM 2235 N N . MET A 1 274 ? -7.602 7.106 -13.143 1 72.05 274 MET A N 1
ATOM 2236 C CA . MET A 1 274 ? -7.055 5.97 -13.878 1 72.05 274 MET A CA 1
ATOM 2237 C C . MET A 1 274 ? -7.607 5.924 -15.299 1 72.05 274 MET A C 1
ATOM 2239 O O . MET A 1 274 ? -6.928 5.464 -16.219 1 72.05 274 MET A O 1
ATOM 2243 N N . GLU A 1 275 ? -8.868 6.247 -15.449 1 65.71 275 GLU A N 1
ATOM 2244 C CA . GLU A 1 275 ? -9.393 6.228 -16.811 1 65.71 275 GLU A CA 1
ATOM 2245 C C . GLU A 1 275 ? -8.445 6.932 -17.778 1 65.71 275 GLU A C 1
ATOM 2247 O O . GLU A 1 275 ? -8.243 6.471 -18.903 1 65.71 275 GLU A O 1
ATOM 2252 N N . TYR A 1 276 ? -7.853 7.816 -17.258 1 60.38 276 TYR A N 1
ATOM 2253 C CA . TYR A 1 276 ? -6.901 8.559 -18.076 1 60.38 276 TYR A CA 1
ATOM 2254 C C . TYR A 1 276 ? -5.625 7.755 -18.294 1 60.38 276 TYR A C 1
ATOM 2256 O O . TYR A 1 276 ? -5.078 7.735 -19.399 1 60.38 276 TYR A O 1
ATOM 2264 N N . VAL A 1 277 ? -5.346 7.047 -17.294 1 59.8 277 VAL A N 1
ATOM 2265 C CA . VAL A 1 277 ? -4.139 6.227 -17.318 1 59.8 277 VAL A CA 1
ATOM 2266 C C . VAL A 1 277 ? -4.319 5.072 -18.3 1 59.8 277 VAL A C 1
ATOM 2268 O O . VAL A 1 277 ? -3.426 4.785 -19.101 1 59.8 277 VAL A O 1
ATOM 2271 N N . LYS A 1 278 ? -5.476 4.527 -18.212 1 63.02 278 LYS A N 1
ATOM 2272 C CA . LYS A 1 278 ? -5.776 3.39 -19.078 1 63.02 278 LYS A CA 1
ATOM 2273 C C . LYS A 1 278 ? -5.7 3.785 -20.55 1 63.02 278 LYS A C 1
ATOM 2275 O O . LYS A 1 278 ? -5.144 3.049 -21.368 1 63.02 278 LYS A O 1
ATOM 2280 N N . THR A 1 279 ? -6.286 4.901 -20.889 1 61.42 279 THR A N 1
ATOM 2281 C CA . THR A 1 279 ? -6.269 5.361 -22.273 1 61.42 279 THR A CA 1
ATOM 2282 C C . THR A 1 279 ? -4.838 5.594 -22.748 1 61.42 279 THR A C 1
ATOM 2284 O O . THR A 1 279 ? -4.488 5.238 -23.875 1 61.42 279 THR A O 1
ATOM 2287 N N . ALA A 1 280 ? -4.068 6.073 -21.9 1 56.26 280 ALA A N 1
ATOM 2288 C CA . ALA A 1 280 ? -2.676 6.357 -22.24 1 56.26 280 ALA A CA 1
ATOM 2289 C C . ALA A 1 280 ? -1.877 5.067 -22.399 1 56.26 280 ALA A C 1
ATOM 2291 O O . ALA A 1 280 ? -1.071 4.939 -23.324 1 56.26 280 ALA A O 1
ATOM 2292 N N . ILE A 1 281 ? -2.15 4.212 -21.529 1 60.09 281 ILE A N 1
ATOM 2293 C CA . ILE A 1 281 ? -1.48 2.917 -21.576 1 60.09 281 ILE A CA 1
ATOM 2294 C C . ILE A 1 281 ? -1.851 2.19 -22.866 1 60.09 281 ILE A C 1
ATOM 2296 O O . ILE A 1 281 ? -0.985 1.625 -23.539 1 60.09 281 ILE A O 1
ATOM 2300 N N . ASP A 1 282 ? -3.132 2.203 -23.133 1 60.78 282 ASP A N 1
ATOM 2301 C CA . ASP A 1 282 ? -3.601 1.57 -24.362 1 60.78 282 ASP A CA 1
ATOM 2302 C C . ASP A 1 282 ? -2.913 2.172 -25.585 1 60.78 282 ASP A C 1
ATOM 2304 O O . ASP A 1 282 ? -2.512 1.447 -26.498 1 60.78 282 ASP A O 1
ATOM 2308 N N . ALA A 1 283 ? -2.774 3.441 -25.557 1 57.9 283 ALA A N 1
ATOM 2309 C CA . ALA A 1 283 ? -2.129 4.135 -26.668 1 57.9 283 ALA A CA 1
ATOM 2310 C C . ALA A 1 283 ? -0.657 3.747 -26.776 1 57.9 283 ALA A C 1
ATOM 2312 O O . ALA A 1 283 ? -0.15 3.512 -27.875 1 57.9 283 ALA A O 1
ATOM 2313 N N . GLU A 1 284 ? -0.017 3.627 -25.666 1 55.65 284 GLU A N 1
ATOM 2314 C CA . GLU A 1 284 ? 1.396 3.263 -25.644 1 55.65 284 GLU A CA 1
ATOM 2315 C C . GLU A 1 284 ? 1.601 1.819 -26.095 1 55.65 284 GLU A C 1
ATOM 2317 O O . GLU A 1 284 ? 2.529 1.526 -26.853 1 55.65 284 GLU A O 1
ATOM 2322 N N . MET A 1 285 ? 0.757 1.103 -25.521 1 57.51 285 MET A N 1
ATOM 2323 C CA . MET A 1 285 ? 0.861 -0.306 -25.893 1 57.51 285 MET A CA 1
ATOM 2324 C C . MET A 1 285 ? 0.657 -0.489 -27.393 1 57.51 285 MET A C 1
ATOM 2326 O O . MET A 1 285 ? 1.351 -1.286 -28.026 1 57.51 285 MET A O 1
ATOM 2330 N N . LYS A 1 286 ? -0.296 0.236 -27.812 1 61.17 286 LYS A N 1
ATOM 2331 C CA . LYS A 1 286 ? -0.507 0.208 -29.257 1 61.17 286 LYS A CA 1
ATOM 2332 C C . LYS A 1 286 ? 0.738 0.679 -30.003 1 61.17 286 LYS A C 1
ATOM 2334 O O . LYS A 1 286 ? 1.114 0.098 -31.023 1 61.17 286 LYS A O 1
ATOM 2339 N N . TRP A 1 287 ? 1.31 1.685 -29.385 1 58.34 287 TRP A N 1
ATOM 2340 C CA . TRP A 1 287 ? 2.52 2.237 -29.985 1 58.34 287 TRP A CA 1
ATOM 2341 C C . TRP A 1 287 ? 3.668 1.235 -29.915 1 58.34 287 TRP A C 1
ATOM 2343 O O . TRP A 1 287 ? 4.397 1.047 -30.892 1 58.34 287 TRP A O 1
ATOM 2353 N N . LEU A 1 288 ? 3.806 0.628 -28.821 1 56.68 288 LEU A N 1
ATOM 2354 C CA . LEU A 1 288 ? 4.872 -0.351 -28.642 1 56.68 288 LEU A CA 1
ATOM 2355 C C . LEU A 1 288 ? 4.678 -1.543 -29.573 1 56.68 288 LEU A C 1
ATOM 2357 O O . LEU A 1 288 ? 5.643 -2.053 -30.146 1 56.68 288 LEU A O 1
ATOM 2361 N N . VAL A 1 289 ? 3.484 -1.904 -29.69 1 59.61 289 VAL A N 1
ATOM 2362 C CA . VAL A 1 289 ? 3.158 -2.986 -30.613 1 59.61 289 VAL A CA 1
ATOM 2363 C C . VAL A 1 289 ? 3.513 -2.573 -32.04 1 59.61 289 VAL A C 1
ATOM 2365 O O . VAL A 1 289 ? 4.09 -3.359 -32.795 1 59.61 289 VAL A O 1
ATOM 2368 N N . GLU A 1 290 ? 3.189 -1.367 -32.289 1 60.79 290 GLU A N 1
ATOM 2369 C CA . GLU A 1 290 ? 3.496 -0.855 -33.622 1 60.79 290 GLU A CA 1
ATOM 2370 C C . GLU A 1 290 ? 5.002 -0.751 -33.839 1 60.79 290 GLU A C 1
ATOM 2372 O O . GLU A 1 290 ? 5.504 -1.084 -34.915 1 60.79 290 GLU A O 1
ATOM 2377 N N . MET A 1 291 ? 5.646 -0.322 -32.845 1 58.5 291 MET A N 1
ATOM 2378 C CA . MET A 1 291 ? 7.097 -0.189 -32.938 1 58.5 291 MET A CA 1
ATOM 2379 C C . MET A 1 291 ? 7.76 -1.554 -33.082 1 58.5 291 MET A C 1
ATOM 2381 O O . MET A 1 291 ? 8.692 -1.716 -33.873 1 58.5 291 MET A O 1
ATOM 2385 N N . ARG A 1 292 ? 7.331 -2.469 -32.341 1 55.3 292 ARG A N 1
ATOM 2386 C CA . ARG A 1 292 ? 7.846 -3.832 -32.426 1 55.3 292 ARG A CA 1
ATOM 2387 C C . ARG A 1 292 ? 7.587 -4.43 -33.805 1 55.3 292 ARG A C 1
ATOM 2389 O O . ARG A 1 292 ? 8.454 -5.099 -34.37 1 55.3 292 ARG A O 1
ATOM 2396 N N . LYS A 1 293 ? 6.41 -4.204 -34.222 1 62.87 293 LYS A N 1
ATOM 2397 C CA . LYS A 1 293 ? 6.081 -4.648 -35.573 1 62.87 293 LYS A CA 1
ATOM 2398 C C . LYS A 1 293 ? 7.017 -4.021 -36.602 1 62.87 293 LYS A C 1
ATOM 2400 O O . LYS A 1 293 ? 7.462 -4.692 -37.535 1 62.87 293 LYS A O 1
ATOM 2405 N N . GLN A 1 294 ? 7.323 -2.816 -36.334 1 61.14 294 GLN A N 1
ATOM 2406 C CA . GLN A 1 294 ? 8.21 -2.107 -37.25 1 61.14 294 GLN A CA 1
ATOM 2407 C C . GLN A 1 294 ? 9.631 -2.659 -37.179 1 61.14 294 GLN A C 1
ATOM 2409 O O . GLN A 1 294 ? 10.291 -2.822 -38.207 1 61.14 294 GLN A O 1
ATOM 2414 N N . ILE A 1 295 ? 10.019 -2.941 -36.066 1 60.64 295 ILE A N 1
ATOM 2415 C CA . ILE A 1 295 ? 11.36 -3.48 -35.865 1 60.64 295 ILE A CA 1
ATOM 2416 C C . ILE A 1 295 ? 11.446 -4.885 -36.457 1 60.64 295 ILE A C 1
ATOM 2418 O O . ILE A 1 295 ? 12.43 -5.229 -37.115 1 60.64 295 ILE A O 1
ATOM 2422 N N . GLU A 1 296 ? 10.429 -5.621 -36.211 1 61.28 296 GLU A N 1
ATOM 2423 C CA . GLU A 1 296 ? 10.352 -6.959 -36.791 1 61.28 296 GLU A CA 1
ATOM 2424 C C . GLU A 1 296 ? 10.313 -6.898 -38.315 1 61.28 296 GLU A C 1
ATOM 2426 O O . GLU A 1 296 ? 10.983 -7.682 -38.99 1 61.28 296 GLU A O 1
ATOM 2431 N N . ASP A 1 297 ? 9.604 -5.95 -38.773 1 66.3 297 ASP A N 1
ATOM 2432 C CA . ASP A 1 297 ? 9.526 -5.752 -40.217 1 66.3 297 ASP A CA 1
ATOM 2433 C C . ASP A 1 297 ? 10.873 -5.311 -40.785 1 66.3 297 ASP A C 1
ATOM 2435 O O . ASP A 1 297 ? 11.285 -5.774 -41.851 1 66.3 297 ASP A O 1
ATOM 2439 N N . ASP A 1 298 ? 11.504 -4.47 -40.075 1 64.35 298 ASP A N 1
ATOM 2440 C CA . ASP A 1 298 ? 12.813 -3.987 -40.502 1 64.35 298 ASP A CA 1
ATOM 2441 C C . ASP A 1 298 ? 13.847 -5.11 -40.48 1 64.35 298 ASP A C 1
ATOM 2443 O O . ASP A 1 298 ? 14.692 -5.201 -41.374 1 64.35 298 ASP A O 1
ATOM 2447 N N . HIS A 1 299 ? 13.791 -5.952 -39.553 1 64.45 299 HIS A N 1
ATOM 2448 C CA . HIS A 1 299 ? 14.686 -7.098 -39.436 1 64.45 299 HIS A CA 1
ATOM 2449 C C . HIS A 1 299 ? 14.451 -8.097 -40.564 1 64.45 299 HIS A C 1
ATOM 2451 O O . HIS A 1 299 ? 15.403 -8.666 -41.103 1 64.45 299 HIS A O 1
ATOM 2457 N N . GLU A 1 300 ? 13.271 -8.274 -40.909 1 65.32 300 GLU A N 1
ATOM 2458 C CA . GLU A 1 300 ? 12.925 -9.161 -42.015 1 65.32 300 GLU A CA 1
ATOM 2459 C C . GLU A 1 300 ? 13.387 -8.584 -43.35 1 65.32 300 GLU A C 1
ATOM 2461 O O . GLU A 1 300 ? 13.852 -9.32 -44.223 1 65.32 300 GLU A O 1
ATOM 2466 N N . ARG A 1 301 ? 13.451 -7.389 -43.551 1 69.52 301 ARG A N 1
ATOM 2467 C CA . ARG A 1 301 ? 13.893 -6.718 -44.769 1 69.52 301 ARG A CA 1
ATOM 2468 C C . ARG A 1 301 ? 15.408 -6.805 -44.922 1 69.52 301 ARG A C 1
ATOM 2470 O O . ARG A 1 301 ? 15.917 -6.957 -46.034 1 69.52 301 ARG A O 1
ATOM 2477 N N . LYS A 1 302 ? 15.989 -6.72 -43.87 1 55.52 302 LYS A N 1
ATOM 2478 C CA . LYS A 1 302 ? 17.446 -6.772 -43.936 1 55.52 302 LYS A CA 1
ATOM 2479 C C . LYS A 1 302 ? 17.934 -8.188 -44.226 1 55.52 302 LYS A C 1
ATOM 2481 O O . LYS A 1 302 ? 19.029 -8.376 -44.76 1 55.52 302 LYS A O 1
ATOM 2486 N N . LYS A 1 303 ? 17.307 -9.194 -43.974 1 61.07 303 LYS A N 1
ATOM 2487 C CA . LYS A 1 303 ? 17.66 -10.571 -44.308 1 61.07 303 LYS A CA 1
ATOM 2488 C C . LYS A 1 303 ? 17.366 -10.873 -45.775 1 61.07 303 LYS A C 1
ATOM 2490 O O . LYS A 1 303 ? 17.848 -11.87 -46.317 1 61.07 303 LYS A O 1
ATOM 2495 N N . LEU A 1 304 ? 16.695 -10.008 -46.286 1 51.73 304 LEU A N 1
ATOM 2496 C CA . LEU A 1 304 ? 16.534 -10.155 -47.729 1 51.73 304 LEU A CA 1
ATOM 2497 C C . LEU A 1 304 ? 17.575 -9.331 -48.479 1 51.73 304 LEU A C 1
ATOM 2499 O O . LEU A 1 304 ? 18.081 -9.76 -49.519 1 51.73 304 LEU A O 1
ATOM 2503 N N . MET B 1 1 ? 8.976 -23.896 -21.044 1 65.98 1 MET B N 1
ATOM 2504 C CA . MET B 1 1 ? 7.723 -23.204 -20.752 1 65.98 1 MET B CA 1
ATOM 2505 C C . MET B 1 1 ? 7.958 -21.708 -20.57 1 65.98 1 MET B C 1
ATOM 2507 O O . MET B 1 1 ? 8.883 -21.302 -19.864 1 65.98 1 MET B O 1
ATOM 2511 N N . MET B 1 2 ? 7.445 -20.846 -21.301 1 73.17 2 MET B N 1
ATOM 2512 C CA . MET B 1 2 ? 7.348 -19.421 -21.604 1 73.17 2 MET B CA 1
ATOM 2513 C C . MET B 1 2 ? 8.713 -18.848 -21.972 1 73.17 2 MET B C 1
ATOM 2515 O O . MET B 1 2 ? 9.137 -17.835 -21.413 1 73.17 2 MET B O 1
ATOM 2519 N N . HIS B 1 3 ? 9.401 -19.5 -22.941 1 80.69 3 HIS B N 1
ATOM 2520 C CA . HIS B 1 3 ? 10.745 -19.139 -23.377 1 80.69 3 HIS B CA 1
ATOM 2521 C C . HIS B 1 3 ? 10.811 -17.677 -23.807 1 80.69 3 HIS B C 1
ATOM 2523 O O . HIS B 1 3 ? 11.809 -16.997 -23.558 1 80.69 3 HIS B O 1
ATOM 2529 N N . ASN B 1 4 ? 9.712 -17.231 -24.303 1 78.55 4 ASN B N 1
ATOM 2530 C CA . ASN B 1 4 ? 9.68 -15.859 -24.8 1 78.55 4 ASN B CA 1
ATOM 2531 C C . ASN B 1 4 ? 9.823 -14.849 -23.665 1 78.55 4 ASN B C 1
ATOM 2533 O O . ASN B 1 4 ? 10.336 -13.747 -23.871 1 78.55 4 ASN B O 1
ATOM 2537 N N . ILE B 1 5 ? 9.412 -15.184 -22.513 1 82.79 5 ILE B N 1
ATOM 2538 C CA . ILE B 1 5 ? 9.515 -14.278 -21.374 1 82.79 5 ILE B CA 1
ATOM 2539 C C . ILE B 1 5 ? 10.877 -14.443 -20.705 1 82.79 5 ILE B C 1
ATOM 2541 O O . ILE B 1 5 ? 11.533 -13.455 -20.366 1 82.79 5 ILE B O 1
ATOM 2545 N N . HIS B 1 6 ? 11.343 -15.646 -20.643 1 86.13 6 HIS B N 1
ATOM 2546 C CA . HIS B 1 6 ? 12.593 -15.927 -19.946 1 86.13 6 HIS B CA 1
ATOM 2547 C C . HIS B 1 6 ? 13.786 -15.349 -20.7 1 86.13 6 HIS B C 1
ATOM 2549 O O . HIS B 1 6 ? 14.801 -15.002 -20.091 1 86.13 6 HIS B O 1
ATOM 2555 N N . THR B 1 7 ? 13.61 -15.156 -21.966 1 84.04 7 THR B N 1
ATOM 2556 C CA . THR B 1 7 ? 14.738 -14.702 -22.772 1 84.04 7 THR B CA 1
ATOM 2557 C C . THR B 1 7 ? 14.569 -13.236 -23.16 1 84.04 7 THR B C 1
ATOM 2559 O O . THR B 1 7 ? 15.448 -12.652 -23.798 1 84.04 7 THR B O 1
ATOM 2562 N N . ARG B 1 8 ? 13.464 -12.737 -22.747 1 81.83 8 ARG B N 1
ATOM 2563 C CA . ARG B 1 8 ? 13.193 -11.37 -23.179 1 81.83 8 ARG B CA 1
ATOM 2564 C C . ARG B 1 8 ? 14.044 -10.371 -22.403 1 81.83 8 ARG B C 1
ATOM 2566 O O . ARG B 1 8 ? 14.372 -10.601 -21.237 1 81.83 8 ARG B O 1
ATOM 2573 N N . ASN B 1 9 ? 14.277 -9.212 -23.045 1 78.98 9 ASN B N 1
ATOM 2574 C CA . ASN B 1 9 ? 15.083 -8.167 -22.423 1 78.98 9 ASN B CA 1
ATOM 2575 C C . ASN B 1 9 ? 14.223 -6.994 -21.964 1 78.98 9 ASN B C 1
ATOM 2577 O O . ASN B 1 9 ? 14.61 -6.25 -21.061 1 78.98 9 ASN B O 1
ATOM 2581 N N . LEU B 1 10 ? 13.053 -6.922 -22.607 1 83.59 10 LEU B N 1
ATOM 2582 C CA . LEU B 1 10 ? 12.182 -5.808 -22.249 1 83.59 10 LEU B CA 1
ATOM 2583 C C . LEU B 1 10 ? 11.237 -6.199 -21.118 1 83.59 10 LEU B C 1
ATOM 2585 O O . LEU B 1 10 ? 10.613 -7.262 -21.164 1 83.59 10 LEU B O 1
ATOM 2589 N N . ARG B 1 11 ? 11.209 -5.438 -20.169 1 88.9 11 ARG B N 1
ATOM 2590 C CA . ARG B 1 11 ? 10.33 -5.69 -19.031 1 88.9 11 ARG B CA 1
ATOM 2591 C C . ARG B 1 11 ? 8.938 -5.119 -19.279 1 88.9 11 ARG B C 1
ATOM 2593 O O . ARG B 1 11 ? 8.796 -4.058 -19.889 1 88.9 11 ARG B O 1
ATOM 2600 N N . GLU B 1 12 ? 7.956 -5.792 -18.857 1 88.08 12 GLU B N 1
ATOM 2601 C CA . GLU B 1 12 ? 6.58 -5.31 -18.926 1 88.08 12 GLU B CA 1
ATOM 2602 C C . GLU B 1 12 ? 6.081 -4.867 -17.554 1 88.08 12 GLU B C 1
ATOM 2604 O O . GLU B 1 12 ? 6.368 -5.513 -16.545 1 88.08 12 GLU B O 1
ATOM 2609 N N . ALA B 1 13 ? 5.329 -3.806 -17.546 1 89.73 13 ALA B N 1
ATOM 2610 C CA . ALA B 1 13 ? 4.891 -3.211 -16.286 1 89.73 13 ALA B CA 1
ATOM 2611 C C . ALA B 1 13 ? 3.587 -3.841 -15.805 1 89.73 13 ALA B C 1
ATOM 2613 O O . ALA B 1 13 ? 2.696 -4.128 -16.608 1 89.73 13 ALA B O 1
ATOM 2614 N N . ILE B 1 14 ? 3.493 -3.973 -14.523 1 93.22 14 ILE B N 1
ATOM 2615 C CA . ILE B 1 14 ? 2.314 -4.548 -13.884 1 93.22 14 ILE B CA 1
ATOM 2616 C C . ILE B 1 14 ? 1.607 -3.482 -13.05 1 93.22 14 ILE B C 1
ATOM 2618 O O . ILE B 1 14 ? 2.241 -2.791 -12.248 1 93.22 14 ILE B O 1
ATOM 2622 N N . ILE B 1 15 ? 0.321 -3.311 -13.295 1 91.36 15 ILE B N 1
ATOM 2623 C CA . ILE B 1 1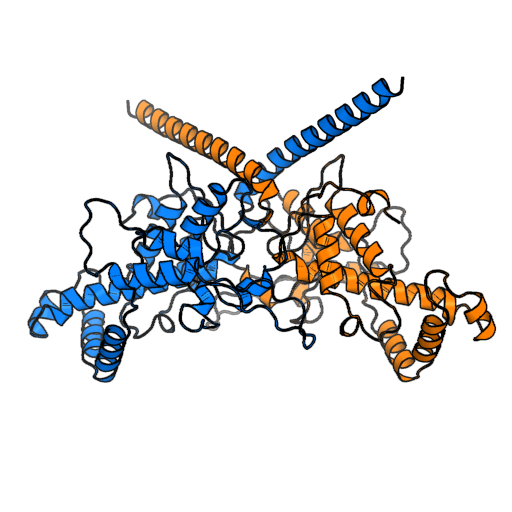5 ? -0.517 -2.426 -12.494 1 91.36 15 ILE B CA 1
ATOM 2624 C C . ILE B 1 15 ? -1.256 -3.236 -11.432 1 91.36 15 ILE B C 1
ATOM 2626 O O . ILE B 1 15 ? -1.767 -4.323 -11.715 1 91.36 15 ILE B O 1
ATOM 2630 N N . CYS B 1 16 ? -1.277 -2.732 -10.228 1 94.73 16 CYS B N 1
ATOM 2631 C CA . CYS B 1 16 ? -1.92 -3.441 -9.127 1 94.73 16 CYS B CA 1
ATOM 2632 C C . CYS B 1 16 ? -3.083 -2.633 -8.563 1 94.73 16 CYS B C 1
ATOM 2634 O O . CYS B 1 16 ? -3.142 -1.415 -8.74 1 94.73 16 CYS B O 1
ATOM 2636 N N . ASN B 1 17 ? -4.009 -3.396 -7.995 1 94.45 17 ASN B N 1
ATOM 2637 C CA . ASN B 1 17 ? -5.042 -2.706 -7.23 1 94.45 17 ASN B CA 1
ATOM 2638 C C . ASN B 1 17 ? -4.506 -2.201 -5.893 1 94.45 17 ASN B C 1
ATOM 2640 O O . ASN B 1 17 ? -3.311 -2.316 -5.615 1 94.45 17 ASN B O 1
ATOM 2644 N N . GLU B 1 18 ? -5.313 -1.68 -5.048 1 93.45 18 GLU B N 1
ATOM 2645 C CA . GLU B 1 18 ? -4.901 -1.032 -3.807 1 93.45 18 GLU B CA 1
ATOM 2646 C C . GLU B 1 18 ? -4.326 -2.045 -2.821 1 93.45 18 GLU B C 1
ATOM 2648 O O . GLU B 1 18 ? -3.669 -1.668 -1.848 1 93.45 18 GLU B O 1
ATOM 2653 N N . PHE B 1 19 ? -4.55 -3.387 -3.144 1 94.72 19 PHE B N 1
ATOM 2654 C CA . PHE B 1 19 ? -4.062 -4.437 -2.258 1 94.72 19 PHE B CA 1
ATOM 2655 C C . PHE B 1 19 ? -2.748 -5.011 -2.771 1 94.72 19 PHE B C 1
ATOM 2657 O O . PHE B 1 19 ? -2.21 -5.958 -2.193 1 94.72 19 PHE B O 1
ATOM 2664 N N . GLY B 1 20 ? -2.261 -4.482 -3.873 1 94.64 20 GLY B N 1
ATOM 2665 C CA . GLY B 1 20 ? -1.02 -4.993 -4.432 1 94.64 20 GLY B CA 1
ATOM 2666 C C . GLY B 1 20 ? -1.22 -6.203 -5.324 1 94.64 20 GLY B C 1
ATOM 2667 O O . GLY B 1 20 ? -0.263 -6.914 -5.64 1 94.64 20 GLY B O 1
ATOM 2668 N N . GLN B 1 21 ? -2.48 -6.423 -5.688 1 96.94 21 GLN B N 1
ATOM 2669 C CA . GLN B 1 21 ? -2.756 -7.545 -6.58 1 96.94 21 GLN B CA 1
ATOM 2670 C C . GLN B 1 21 ? -2.7 -7.112 -8.042 1 96.94 21 GLN B C 1
ATOM 2672 O O . GLN B 1 21 ? -3.317 -6.116 -8.424 1 96.94 21 GLN B O 1
ATOM 2677 N N . PRO B 1 22 ? -1.992 -7.861 -8.858 1 96.7 22 PRO B N 1
ATOM 2678 C CA . PRO B 1 22 ? -1.915 -7.511 -10.278 1 96.7 22 PRO B CA 1
ATOM 2679 C C . PRO B 1 22 ? -3.273 -7.565 -10.974 1 96.7 22 PRO B C 1
ATOM 2681 O O . PRO B 1 22 ? -3.997 -8.556 -10.846 1 96.7 22 PRO B O 1
ATOM 2684 N N . ILE B 1 23 ? -3.611 -6.562 -11.704 1 94.38 23 ILE B N 1
ATOM 2685 C CA . ILE B 1 23 ? -4.895 -6.536 -12.395 1 94.38 23 ILE B CA 1
ATOM 2686 C C . ILE B 1 23 ? -4.697 -6.07 -13.835 1 94.38 23 ILE B C 1
ATOM 2688 O O . ILE B 1 23 ? -5.635 -6.092 -14.636 1 94.38 23 ILE B O 1
ATOM 2692 N N . GLY B 1 24 ? -3.531 -5.57 -14.174 1 86.66 24 GLY B N 1
ATOM 2693 C CA . GLY B 1 24 ? -3.299 -5.105 -15.533 1 86.66 24 GLY B CA 1
ATOM 2694 C C . GLY B 1 24 ? -1.829 -4.914 -15.855 1 86.66 24 GLY B C 1
ATOM 2695 O O . GLY B 1 24 ? -0.964 -5.213 -15.03 1 86.66 24 GLY B O 1
ATOM 2696 N N . PRO B 1 25 ? -1.556 -4.561 -17 1 83.34 25 PRO B N 1
ATOM 2697 C CA . PRO B 1 25 ? -2.468 -4.133 -18.063 1 83.34 25 PRO B CA 1
ATOM 2698 C C . PRO B 1 25 ? -3.084 -5.308 -18.82 1 83.34 25 PRO B C 1
ATOM 2700 O O . PRO B 1 25 ? -2.464 -6.369 -18.93 1 83.34 25 PRO B O 1
ATOM 2703 N N . VAL B 1 26 ? -4.378 -5.094 -19.238 1 82.29 26 VAL B N 1
ATOM 2704 C CA . VAL B 1 26 ? -5.089 -6.028 -20.105 1 82.29 26 VAL B CA 1
ATOM 2705 C C . VAL B 1 26 ? -5.683 -5.278 -21.296 1 82.29 26 VAL B C 1
ATOM 2707 O O . VAL B 1 26 ? -6.439 -4.32 -21.119 1 82.29 26 VAL B O 1
ATOM 2710 N N . THR B 1 27 ? -5.205 -5.583 -22.47 1 75.46 27 THR B N 1
ATOM 2711 C CA . THR B 1 27 ? -5.773 -5.024 -23.692 1 75.46 27 THR B CA 1
ATOM 2712 C C . THR B 1 27 ? -6.384 -6.123 -24.557 1 75.46 27 THR B C 1
ATOM 2714 O O . THR B 1 27 ? -6.276 -7.308 -24.231 1 75.46 27 THR B O 1
ATOM 2717 N N . GLU B 1 28 ? -7.07 -5.76 -25.58 1 71.74 28 GLU B N 1
ATOM 2718 C CA . GLU B 1 28 ? -7.643 -6.743 -26.495 1 71.74 28 GLU B CA 1
ATOM 2719 C C . GLU B 1 28 ? -6.556 -7.605 -27.13 1 71.74 28 GLU B C 1
ATOM 2721 O O . GLU B 1 28 ? -6.767 -8.794 -27.381 1 71.74 28 GLU B O 1
ATOM 2726 N N . GLU B 1 29 ? -5.383 -7.06 -27.257 1 71.14 29 GLU B N 1
ATOM 2727 C CA . GLU B 1 29 ? -4.314 -7.743 -27.98 1 71.14 29 GLU B CA 1
ATOM 2728 C C . GLU B 1 29 ? -3.368 -8.459 -27.02 1 71.14 29 GLU B C 1
ATOM 2730 O O . GLU B 1 29 ? -2.735 -9.451 -27.388 1 71.14 29 GLU B O 1
ATOM 2735 N N . LYS B 1 30 ? -3.36 -7.831 -25.85 1 79.33 30 LYS B N 1
ATOM 2736 C CA . LYS B 1 30 ? -2.316 -8.34 -24.965 1 79.33 30 LYS B CA 1
ATOM 2737 C C . LYS B 1 30 ? -2.804 -8.41 -23.521 1 79.33 30 LYS B C 1
ATOM 2739 O O . LYS B 1 30 ? -3.279 -7.414 -22.972 1 79.33 30 LYS B O 1
ATOM 2744 N N . ASP B 1 31 ? -2.7 -9.556 -22.974 1 88.42 31 ASP B N 1
ATOM 2745 C CA . ASP B 1 31 ? -3.001 -9.794 -21.565 1 88.42 31 ASP B CA 1
ATOM 2746 C C . ASP B 1 31 ? -1.72 -9.963 -20.751 1 88.42 31 ASP B C 1
ATOM 2748 O O . ASP B 1 31 ? -1.322 -11.087 -20.436 1 88.42 31 ASP B O 1
ATOM 2752 N N . VAL B 1 32 ? -1.161 -8.889 -20.336 1 88.34 32 VAL B N 1
ATOM 2753 C CA . VAL B 1 32 ? 0.136 -8.87 -19.667 1 88.34 32 VAL B CA 1
ATOM 2754 C C . VAL B 1 32 ? 0.03 -9.569 -18.314 1 88.34 32 VAL B C 1
ATOM 2756 O O . VAL B 1 32 ? 0.906 -10.354 -17.943 1 88.34 32 VAL B O 1
ATOM 2759 N N . VAL B 1 33 ? -1.05 -9.313 -17.62 1 93.34 33 VAL B N 1
ATOM 2760 C CA . VAL B 1 33 ? -1.19 -9.858 -16.274 1 93.34 33 VAL B CA 1
ATOM 2761 C C . VAL B 1 33 ? -1.402 -11.368 -16.347 1 93.34 33 VAL B C 1
ATOM 2763 O O . VAL B 1 33 ? -0.914 -12.112 -15.492 1 93.34 33 VAL B O 1
ATOM 2766 N N . GLY B 1 34 ? -2.191 -11.863 -17.337 1 94.18 34 GLY B N 1
ATOM 2767 C CA . GLY B 1 34 ? -2.331 -13.297 -17.534 1 94.18 34 GLY B CA 1
ATOM 2768 C C . GLY B 1 34 ? -1.011 -13.994 -17.805 1 94.18 34 GLY B C 1
ATOM 2769 O O . GLY B 1 34 ? -0.726 -15.042 -17.222 1 94.18 34 GLY B O 1
ATOM 2770 N N . LYS B 1 35 ? -0.242 -13.391 -18.663 1 93.55 35 LYS B N 1
ATOM 2771 C CA . LYS B 1 35 ? 1.082 -13.928 -18.964 1 93.55 35 LYS B CA 1
ATOM 2772 C C . LYS B 1 35 ? 1.984 -13.888 -17.734 1 93.55 35 LYS B C 1
ATOM 2774 O O . LYS B 1 35 ? 2.779 -14.804 -17.511 1 93.55 35 LYS B O 1
ATOM 2779 N N . PHE B 1 36 ? 1.836 -12.81 -16.992 1 96.1 36 PHE B N 1
ATOM 2780 C CA . PHE B 1 36 ? 2.608 -12.657 -15.764 1 96.1 36 PHE B CA 1
ATOM 2781 C C . PHE B 1 36 ? 2.319 -13.799 -14.797 1 96.1 36 PHE B C 1
ATOM 2783 O O . PHE B 1 36 ? 3.242 -14.412 -14.258 1 96.1 36 PHE B O 1
ATOM 2790 N N . SER B 1 37 ? 1.049 -14.113 -14.614 1 95.91 37 SER B N 1
ATOM 2791 C CA . SER B 1 37 ? 0.646 -15.185 -13.71 1 95.91 37 SER B CA 1
ATOM 2792 C C . SER B 1 37 ? 1.205 -16.53 -14.162 1 95.91 37 SER B C 1
ATOM 2794 O O . SER B 1 37 ? 1.683 -17.317 -13.343 1 95.91 37 SER B O 1
ATOM 2796 N N . ARG B 1 38 ? 1.154 -16.765 -15.457 1 95.17 38 ARG B N 1
ATOM 2797 C CA . ARG B 1 38 ? 1.694 -18.009 -15.997 1 95.17 38 ARG B CA 1
ATOM 2798 C C . ARG B 1 38 ? 3.206 -18.075 -15.813 1 95.17 38 ARG B C 1
ATOM 2800 O O . ARG B 1 38 ? 3.751 -19.132 -15.488 1 95.17 38 ARG B O 1
ATOM 2807 N N . PHE B 1 39 ? 3.795 -16.949 -16.048 1 96.72 39 PHE B N 1
ATOM 2808 C CA . PHE B 1 39 ? 5.238 -16.855 -15.854 1 96.72 39 PHE B CA 1
ATOM 2809 C C . PHE B 1 39 ? 5.618 -17.231 -14.427 1 96.72 39 PHE B C 1
ATOM 2811 O O . PHE B 1 39 ? 6.572 -17.98 -14.21 1 96.72 39 PHE B O 1
ATOM 2818 N N . LEU B 1 40 ? 4.899 -16.738 -13.426 1 97.44 40 LEU B N 1
ATOM 2819 C CA . LEU B 1 40 ? 5.168 -17.072 -12.031 1 97.44 40 LEU B CA 1
ATOM 2820 C C . LEU B 1 40 ? 5.054 -18.575 -11.801 1 97.44 40 LEU B C 1
ATOM 2822 O O . LEU B 1 40 ? 5.808 -19.145 -11.01 1 97.44 40 LEU B O 1
ATOM 2826 N N . GLY B 1 41 ? 4.111 -19.199 -12.483 1 96.47 41 GLY B N 1
ATOM 2827 C CA . GLY B 1 41 ? 3.965 -20.644 -12.413 1 96.47 41 GLY B CA 1
ATOM 2828 C C . GLY B 1 41 ? 5.203 -21.392 -12.871 1 96.47 41 GLY B C 1
ATOM 2829 O O . GLY B 1 41 ? 5.544 -22.438 -12.315 1 96.47 41 GLY B O 1
ATOM 2830 N N . THR B 1 42 ? 5.877 -20.835 -13.855 1 96.3 42 THR B N 1
ATOM 2831 C CA . THR B 1 42 ? 7.081 -21.486 -14.358 1 96.3 42 THR B CA 1
ATOM 2832 C C . THR B 1 42 ? 8.205 -21.416 -13.328 1 96.3 42 THR B C 1
ATOM 2834 O O . THR B 1 42 ? 9.037 -22.322 -13.246 1 96.3 42 THR B O 1
ATOM 2837 N N . ILE B 1 43 ? 8.241 -20.345 -12.583 1 96.15 43 ILE B N 1
ATOM 2838 C CA . ILE B 1 43 ? 9.249 -20.215 -11.537 1 96.15 43 ILE B CA 1
ATOM 2839 C C . ILE B 1 43 ? 9.028 -21.285 -10.471 1 96.15 43 ILE B C 1
ATOM 2841 O O . ILE B 1 43 ? 9.979 -21.931 -10.024 1 96.15 43 ILE B O 1
ATOM 2845 N N . ALA B 1 44 ? 7.787 -21.518 -10.167 1 95.75 44 ALA B N 1
ATOM 2846 C CA . ALA B 1 44 ? 7.414 -22.516 -9.168 1 95.75 44 ALA B CA 1
ATOM 2847 C C . ALA B 1 44 ? 7.83 -23.916 -9.609 1 95.75 44 ALA B C 1
ATOM 2849 O O . ALA B 1 44 ? 8.099 -24.782 -8.773 1 95.75 44 ALA B O 1
ATOM 2850 N N . ARG B 1 45 ? 7.926 -24.112 -10.925 1 93.92 45 ARG B N 1
ATOM 2851 C CA . ARG B 1 45 ? 8.214 -25.434 -11.472 1 93.92 45 ARG B CA 1
ATOM 2852 C C . ARG B 1 45 ? 9.701 -25.591 -11.77 1 93.92 45 ARG B C 1
ATOM 2854 O O . ARG B 1 45 ? 10.144 -26.659 -12.198 1 93.92 45 ARG B O 1
ATOM 2861 N N . THR B 1 46 ? 10.406 -24.526 -11.606 1 92.68 46 THR B N 1
ATOM 2862 C CA . THR B 1 46 ? 11.85 -24.568 -11.809 1 92.68 46 THR B CA 1
ATOM 2863 C C . THR B 1 46 ? 12.559 -25.062 -10.552 1 92.68 46 THR B C 1
ATOM 2865 O O . THR B 1 46 ? 12.609 -24.356 -9.542 1 92.68 46 THR B O 1
ATOM 2868 N N . TYR B 1 47 ? 13.18 -26.158 -10.698 1 91.37 47 TYR B N 1
ATOM 2869 C CA . TYR B 1 47 ? 13.74 -26.877 -9.559 1 91.37 47 TYR B CA 1
ATOM 2870 C C . TYR B 1 47 ? 14.836 -26.061 -8.884 1 91.37 47 TYR B C 1
ATOM 2872 O O . TYR B 1 47 ? 14.987 -26.103 -7.661 1 91.37 47 TYR B O 1
ATOM 2880 N N . SER B 1 48 ? 15.622 -25.313 -9.635 1 91.42 48 SER B N 1
ATOM 2881 C CA . SER B 1 48 ? 16.722 -24.534 -9.075 1 91.42 48 SER B CA 1
ATOM 2882 C C . SER B 1 48 ? 16.205 -23.418 -8.173 1 91.42 48 SER B C 1
ATOM 2884 O O . SER B 1 48 ? 16.909 -22.972 -7.264 1 91.42 48 SER B O 1
ATOM 2886 N N . TYR B 1 49 ? 14.948 -23.024 -8.385 1 94 49 TYR B N 1
ATOM 2887 C CA . TYR B 1 49 ? 14.345 -21.969 -7.579 1 94 49 TYR B CA 1
ATOM 2888 C C . TYR B 1 49 ? 13.517 -22.557 -6.442 1 94 49 TYR B C 1
ATOM 2890 O O . TYR B 1 49 ? 13.592 -22.087 -5.304 1 94 49 TYR B O 1
ATOM 2898 N N . ALA B 1 50 ? 12.805 -23.581 -6.795 1 95.11 50 ALA B N 1
ATOM 2899 C CA . ALA B 1 50 ? 11.817 -24.084 -5.844 1 95.11 50 ALA B CA 1
ATOM 2900 C C . ALA B 1 50 ? 11.878 -25.605 -5.744 1 95.11 50 ALA B C 1
ATOM 2902 O O . ALA B 1 50 ? 10.983 -26.302 -6.228 1 95.11 50 ALA B O 1
ATOM 2903 N N . PRO B 1 51 ? 12.841 -26.081 -5.044 1 95.28 51 PRO B N 1
ATOM 2904 C CA . PRO B 1 51 ? 12.935 -27.534 -4.883 1 95.28 51 PRO B CA 1
ATOM 2905 C C . PRO B 1 51 ? 11.74 -28.123 -4.137 1 95.28 51 PRO B C 1
ATOM 2907 O O . PRO B 1 51 ? 11.208 -27.492 -3.22 1 95.28 51 PRO B O 1
ATOM 2910 N N . LEU B 1 52 ? 11.4 -29.335 -4.399 1 94.79 52 LEU B N 1
ATOM 2911 C CA . LEU B 1 52 ? 10.167 -29.941 -3.907 1 94.79 52 LEU B CA 1
ATOM 2912 C C . LEU B 1 52 ? 10.432 -30.776 -2.658 1 94.79 52 LEU B C 1
ATOM 2914 O O . LEU B 1 52 ? 9.502 -31.324 -2.064 1 94.79 52 LEU B O 1
ATOM 2918 N N . ILE B 1 53 ? 11.637 -30.807 -2.216 1 94.17 53 ILE B N 1
ATOM 2919 C CA . ILE B 1 53 ? 12.029 -31.714 -1.142 1 94.17 53 ILE B CA 1
ATOM 2920 C C . ILE B 1 53 ? 11.573 -31.15 0.202 1 94.17 53 ILE B C 1
ATOM 2922 O O . ILE B 1 53 ? 11.691 -31.815 1.234 1 94.17 53 ILE B O 1
ATOM 2926 N N . TYR B 1 54 ? 11.057 -29.965 0.191 1 93.54 54 TYR B N 1
ATOM 2927 C CA . TYR B 1 54 ? 10.614 -29.337 1.431 1 93.54 54 TYR B CA 1
ATOM 2928 C C . TYR B 1 54 ? 9.148 -29.65 1.707 1 93.54 54 TYR B C 1
ATOM 2930 O O . TYR B 1 54 ? 8.345 -29.764 0.778 1 93.54 54 TYR B O 1
ATOM 2938 N N . ASN B 1 55 ? 8.756 -29.714 2.958 1 89.56 55 ASN B N 1
ATOM 2939 C CA . ASN B 1 55 ? 7.41 -30.122 3.347 1 89.56 55 ASN B CA 1
ATOM 2940 C C . ASN B 1 55 ? 6.411 -28.979 3.189 1 89.56 55 ASN B C 1
ATOM 2942 O O . ASN B 1 55 ? 5.204 -29.212 3.106 1 89.56 55 ASN B O 1
ATOM 2946 N N . SER B 1 56 ? 7.023 -27.759 3.285 1 92.71 56 SER B N 1
ATOM 2947 C CA . SER B 1 56 ? 6.136 -26.605 3.188 1 92.71 56 SER B CA 1
ATOM 2948 C C . SER B 1 56 ? 6.801 -25.459 2.433 1 92.71 56 SER B C 1
ATOM 2950 O O . SER B 1 56 ? 8.03 -25.372 2.382 1 92.71 56 SER B O 1
ATOM 2952 N N . TRP B 1 57 ? 5.994 -24.624 1.91 1 95.19 57 TRP B N 1
ATOM 2953 C CA . TRP B 1 57 ? 6.472 -23.475 1.148 1 95.19 57 TRP B CA 1
ATOM 2954 C C . TRP B 1 57 ? 7.321 -22.557 2.021 1 95.19 57 TRP B C 1
ATOM 2956 O O . TRP B 1 57 ? 8.296 -21.968 1.549 1 95.19 57 TRP B O 1
ATOM 2966 N N . HIS B 1 58 ? 6.978 -22.502 3.262 1 94.96 58 HIS B N 1
ATOM 2967 C CA . HIS B 1 58 ? 7.698 -21.626 4.178 1 94.96 58 HIS B CA 1
ATOM 2968 C C . HIS B 1 58 ? 9.162 -22.036 4.297 1 94.96 58 HIS B C 1
ATOM 2970 O O . HIS B 1 58 ? 10.025 -21.199 4.569 1 94.96 58 HIS B O 1
ATOM 2976 N N . LYS B 1 59 ? 9.434 -23.269 4.002 1 95.17 59 LYS B N 1
ATOM 2977 C CA . LYS B 1 59 ? 10.781 -23.802 4.183 1 95.17 59 LYS B CA 1
ATOM 2978 C C . LYS B 1 59 ? 11.577 -23.738 2.883 1 95.17 59 LYS B C 1
ATOM 2980 O O . LYS B 1 59 ? 12.789 -23.963 2.879 1 95.17 59 LYS B O 1
ATOM 2985 N N . VAL B 1 60 ? 10.875 -23.503 1.774 1 95.79 60 VAL B N 1
ATOM 2986 C CA . VAL B 1 60 ? 11.561 -23.392 0.491 1 95.79 60 VAL B CA 1
ATOM 2987 C C . VAL B 1 60 ? 12.503 -22.191 0.511 1 95.79 60 VAL B C 1
ATOM 2989 O O . VAL B 1 60 ? 12.104 -21.088 0.891 1 95.79 60 VAL B O 1
ATOM 2992 N N . PRO B 1 61 ? 13.678 -22.366 0.113 1 93.49 61 PRO B N 1
ATOM 2993 C CA . PRO B 1 61 ? 14.642 -21.263 0.123 1 93.49 61 PRO B CA 1
ATOM 2994 C C . PRO B 1 61 ? 14.541 -20.38 -1.118 1 93.49 61 PRO B C 1
ATOM 2996 O O . PRO B 1 61 ? 13.627 -20.55 -1.929 1 93.49 61 PRO B O 1
ATOM 2999 N N . ASN B 1 62 ? 15.297 -19.359 -1.301 1 92.6 62 ASN B N 1
ATOM 3000 C CA . ASN B 1 62 ? 15.576 -18.586 -2.507 1 92.6 62 ASN B CA 1
ATOM 3001 C C . ASN B 1 62 ? 14.426 -17.642 -2.846 1 92.6 62 ASN B C 1
ATOM 3003 O O . ASN B 1 62 ? 14.223 -17.298 -4.012 1 92.6 62 ASN B O 1
ATOM 3007 N N . LYS B 1 63 ? 13.601 -17.351 -1.886 1 95.32 63 LYS B N 1
ATOM 3008 C CA . LYS B 1 63 ? 12.471 -16.47 -2.166 1 95.32 63 LYS B CA 1
ATOM 3009 C C . LYS B 1 63 ? 12.944 -15.119 -2.694 1 95.32 63 LYS B C 1
ATOM 3011 O O . LYS B 1 63 ? 12.337 -14.557 -3.608 1 95.32 63 LYS B O 1
ATOM 3016 N N . ASP B 1 64 ? 14.016 -14.602 -2.151 1 94.01 64 ASP B N 1
ATOM 3017 C CA . ASP B 1 64 ? 14.569 -13.332 -2.609 1 94.01 64 ASP B CA 1
ATOM 3018 C C . ASP B 1 64 ? 15.097 -13.446 -4.038 1 94.01 64 ASP B C 1
ATOM 3020 O O . ASP B 1 64 ? 14.959 -12.514 -4.833 1 94.01 64 ASP B O 1
ATOM 3024 N N . ARG B 1 65 ? 15.649 -14.593 -4.327 1 95.8 65 ARG B N 1
ATOM 3025 C CA . ARG B 1 65 ? 16.143 -14.828 -5.68 1 95.8 65 ARG B CA 1
ATOM 3026 C C . ARG B 1 65 ? 14.993 -14.902 -6.678 1 95.8 65 ARG B C 1
ATOM 3028 O O . ARG B 1 65 ? 15.103 -14.4 -7.799 1 95.8 65 ARG B O 1
ATOM 3035 N N . MET B 1 66 ? 13.911 -15.538 -6.277 1 97.43 66 MET B N 1
ATOM 3036 C CA . MET B 1 66 ? 12.73 -15.607 -7.131 1 97.43 66 MET B CA 1
ATOM 3037 C C . MET B 1 66 ? 12.185 -14.212 -7.421 1 97.43 66 MET B C 1
ATOM 3039 O O . MET B 1 66 ? 11.865 -13.892 -8.567 1 97.43 66 MET B O 1
ATOM 3043 N N . TRP B 1 67 ? 12.14 -13.452 -6.38 1 96.94 67 TRP B N 1
ATOM 3044 C CA . TRP B 1 67 ? 11.649 -12.084 -6.508 1 96.94 67 TRP B CA 1
ATOM 3045 C C . TRP B 1 67 ? 12.538 -11.271 -7.442 1 96.94 67 TRP B C 1
ATOM 3047 O O . TRP B 1 67 ? 12.043 -10.574 -8.331 1 96.94 67 TRP B O 1
ATOM 3057 N N . GLU B 1 68 ? 13.833 -11.373 -7.306 1 96.12 68 GLU B N 1
ATOM 3058 C CA . GLU B 1 68 ? 14.786 -10.67 -8.16 1 96.12 68 GLU B CA 1
ATOM 3059 C C . GLU B 1 68 ? 14.631 -11.086 -9.619 1 96.12 68 GLU B C 1
ATOM 3061 O O . GLU B 1 68 ? 14.712 -10.249 -10.521 1 96.12 68 GLU B O 1
ATOM 3066 N N . TYR B 1 69 ? 14.389 -12.36 -9.785 1 96.22 69 TYR B N 1
ATOM 3067 C CA . TYR B 1 69 ? 14.206 -12.855 -11.145 1 96.22 69 TYR B CA 1
ATOM 3068 C C . TYR B 1 69 ? 12.936 -12.288 -11.766 1 96.22 69 TYR B C 1
ATOM 3070 O O . TYR B 1 69 ? 12.914 -11.95 -12.952 1 96.22 69 TYR B O 1
ATOM 3078 N N . VAL B 1 70 ? 11.9 -12.243 -10.972 1 97.29 70 VAL B N 1
ATOM 3079 C CA . VAL B 1 70 ? 10.65 -11.649 -11.436 1 97.29 70 VAL B CA 1
ATOM 3080 C C . VAL B 1 70 ? 10.9 -10.215 -11.899 1 97.29 70 VAL B C 1
ATOM 3082 O O . VAL B 1 70 ? 10.42 -9.806 -12.959 1 97.29 70 VAL B O 1
ATOM 3085 N N . LEU B 1 71 ? 11.714 -9.491 -11.147 1 96 71 LEU B N 1
ATOM 3086 C CA . LEU B 1 71 ? 11.979 -8.086 -11.435 1 96 71 LEU B CA 1
ATOM 3087 C C . LEU B 1 71 ? 12.854 -7.941 -12.676 1 96 71 LEU B C 1
ATOM 3089 O O . LEU B 1 71 ? 12.908 -6.868 -13.28 1 96 71 LEU B O 1
ATOM 3093 N N . GLU B 1 72 ? 13.531 -8.954 -13.063 1 95.32 72 GLU B N 1
ATOM 3094 C CA . GLU B 1 72 ? 14.311 -8.938 -14.296 1 95.32 72 GLU B CA 1
ATOM 3095 C C . GLU B 1 72 ? 13.405 -8.958 -15.523 1 95.32 72 GLU B C 1
ATOM 3097 O O . GLU B 1 72 ? 13.791 -8.487 -16.595 1 95.32 72 GLU B O 1
ATOM 3102 N N . LYS B 1 73 ? 12.22 -9.46 -15.31 1 95.57 73 LYS B N 1
ATOM 3103 C CA . LYS B 1 73 ? 11.368 -9.701 -16.471 1 95.57 73 LYS B CA 1
ATOM 3104 C C . LYS B 1 73 ? 10.17 -8.754 -16.48 1 95.57 73 LYS B C 1
ATOM 3106 O O . LYS B 1 73 ? 9.579 -8.502 -17.532 1 95.57 73 LYS B O 1
ATOM 3111 N N . TYR B 1 74 ? 9.831 -8.27 -15.278 1 95.71 74 TYR B N 1
ATOM 3112 C CA . TYR B 1 74 ? 8.659 -7.412 -15.145 1 95.71 74 TYR B CA 1
ATOM 3113 C C . TYR B 1 74 ? 8.958 -6.214 -14.251 1 95.71 74 TYR B C 1
ATOM 3115 O O . TYR B 1 74 ? 9.818 -6.289 -13.37 1 95.71 74 TYR B O 1
ATOM 3123 N N . VAL B 1 75 ? 8.262 -5.076 -14.533 1 93.61 75 VAL B N 1
ATOM 3124 C CA . VAL B 1 75 ? 8.237 -3.926 -13.636 1 93.61 75 VAL B CA 1
ATOM 3125 C C . VAL B 1 75 ? 7.09 -4.073 -12.639 1 93.61 75 VAL B C 1
ATOM 3127 O O . VAL B 1 75 ? 5.933 -3.804 -12.97 1 93.61 75 VAL B O 1
ATOM 3130 N N . VAL B 1 76 ? 7.457 -4.546 -11.435 1 96.07 76 VAL B N 1
ATOM 3131 C CA . VAL B 1 76 ? 6.443 -4.878 -10.44 1 96.07 76 VAL B CA 1
ATOM 3132 C C . VAL B 1 76 ? 6.621 -3.997 -9.206 1 96.07 76 VAL B C 1
ATOM 3134 O O . VAL B 1 76 ? 7.712 -3.931 -8.634 1 96.07 76 VAL B O 1
ATOM 3137 N N . PRO B 1 77 ? 5.514 -3.325 -8.82 1 94.84 77 PRO B N 1
ATOM 3138 C CA . PRO B 1 77 ? 5.612 -2.542 -7.585 1 94.84 77 PRO B CA 1
ATOM 3139 C C . PRO B 1 77 ? 6.024 -3.387 -6.382 1 94.84 77 PRO B C 1
ATOM 3141 O O . PRO B 1 77 ? 5.644 -4.557 -6.285 1 94.84 77 PRO B O 1
ATOM 3144 N N . GLY B 1 78 ? 6.761 -2.79 -5.472 1 94.47 78 GLY B N 1
ATOM 3145 C CA . GLY B 1 78 ? 7.168 -3.482 -4.26 1 94.47 78 GLY B CA 1
ATOM 3146 C C . GLY B 1 78 ? 5.999 -4.024 -3.46 1 94.47 78 GLY B C 1
ATOM 3147 O O . GLY B 1 78 ? 6.092 -5.098 -2.863 1 94.47 78 GLY B O 1
ATOM 3148 N N . ASP B 1 79 ? 4.87 -3.363 -3.563 1 93.38 79 ASP B N 1
ATOM 3149 C CA . ASP B 1 79 ? 3.665 -3.727 -2.824 1 93.38 79 ASP B CA 1
ATOM 3150 C C . ASP B 1 79 ? 3.107 -5.063 -3.307 1 93.38 79 ASP B C 1
ATOM 3152 O O . ASP B 1 79 ? 2.282 -5.679 -2.628 1 93.38 79 ASP B O 1
ATOM 3156 N N . ALA B 1 80 ? 3.579 -5.463 -4.41 1 96.38 80 ALA B N 1
ATOM 3157 C CA . ALA B 1 80 ? 3.025 -6.673 -5.012 1 96.38 80 ALA B CA 1
ATOM 3158 C C . ALA B 1 80 ? 3.809 -7.909 -4.581 1 96.38 80 ALA B C 1
ATOM 3160 O O . ALA B 1 80 ? 3.408 -9.039 -4.87 1 96.38 80 ALA B O 1
ATOM 3161 N N . LYS B 1 81 ? 4.885 -7.749 -3.86 1 95.93 81 LYS B N 1
ATOM 3162 C CA . LYS B 1 81 ? 5.786 -8.849 -3.528 1 95.93 81 LYS B CA 1
ATOM 3163 C C . LYS B 1 81 ? 5.055 -9.944 -2.756 1 95.93 81 LYS B C 1
ATOM 3165 O O . LYS B 1 81 ? 5.162 -11.125 -3.093 1 95.93 81 LYS B O 1
ATOM 3170 N N . PRO B 1 82 ? 4.222 -9.575 -1.77 1 94.02 82 PRO B N 1
ATOM 3171 C CA . PRO B 1 82 ? 3.522 -10.64 -1.048 1 94.02 82 PRO B CA 1
ATOM 3172 C C . PRO B 1 82 ? 2.613 -11.468 -1.954 1 94.02 82 PRO B C 1
ATOM 3174 O O . PRO B 1 82 ? 2.583 -12.697 -1.847 1 94.02 82 PRO B O 1
ATOM 3177 N N . TRP B 1 83 ? 1.972 -10.816 -2.813 1 96.22 83 TRP B N 1
ATOM 3178 C CA . TRP B 1 83 ? 1.098 -11.529 -3.738 1 96.22 83 TRP B CA 1
ATOM 3179 C C . TRP B 1 83 ? 1.904 -12.439 -4.659 1 96.22 83 TRP B C 1
ATOM 3181 O O . TRP B 1 83 ? 1.507 -13.576 -4.921 1 96.22 83 TRP B O 1
ATOM 3191 N N . VAL B 1 84 ? 2.991 -11.953 -5.164 1 97.68 84 VAL B N 1
ATOM 3192 C CA . VAL B 1 84 ? 3.833 -12.692 -6.099 1 97.68 84 VAL B CA 1
ATOM 3193 C C . VAL B 1 84 ? 4.338 -13.973 -5.439 1 97.68 84 VAL B C 1
ATOM 3195 O O . VAL B 1 84 ? 4.195 -15.064 -5.995 1 97.68 84 VAL B O 1
ATOM 3198 N N . LEU B 1 85 ? 4.846 -13.807 -4.25 1 96.93 85 LEU B N 1
ATOM 3199 C CA . LEU B 1 85 ? 5.426 -14.959 -3.569 1 96.93 85 LEU B CA 1
ATOM 3200 C C . LEU B 1 85 ? 4.343 -15.95 -3.157 1 96.93 85 LEU B C 1
ATOM 3202 O O . LEU B 1 85 ? 4.557 -17.164 -3.2 1 96.93 85 LEU B O 1
ATOM 3206 N N . LYS B 1 86 ? 3.218 -15.448 -2.794 1 96.27 86 LYS B N 1
ATOM 3207 C CA . LYS B 1 86 ? 2.098 -16.33 -2.478 1 96.27 86 LYS B CA 1
ATOM 3208 C C . LYS B 1 86 ? 1.639 -17.1 -3.712 1 96.27 86 LYS B C 1
ATOM 3210 O O . LYS B 1 86 ? 1.263 -18.27 -3.615 1 96.27 86 LYS B O 1
ATOM 3215 N N . THR B 1 87 ? 1.64 -16.405 -4.814 1 97.1 87 THR B N 1
ATOM 3216 C CA . THR B 1 87 ? 1.241 -17.041 -6.065 1 97.1 87 THR B CA 1
ATOM 3217 C C . THR B 1 87 ? 2.232 -18.133 -6.457 1 97.1 87 THR B C 1
ATOM 3219 O O . THR B 1 87 ? 1.832 -19.242 -6.817 1 97.1 87 THR B O 1
ATOM 3222 N N . ILE B 1 88 ? 3.495 -17.85 -6.352 1 97.84 88 ILE B N 1
ATOM 3223 C CA . ILE B 1 88 ? 4.509 -18.855 -6.651 1 97.84 88 ILE B CA 1
ATOM 3224 C C . ILE B 1 88 ? 4.371 -20.031 -5.687 1 97.84 88 ILE B C 1
ATOM 3226 O O . ILE B 1 88 ? 4.454 -21.191 -6.097 1 97.84 88 ILE B O 1
ATOM 3230 N N . GLY B 1 89 ? 4.135 -19.713 -4.413 1 97.52 89 GLY B N 1
ATOM 3231 C CA . GLY B 1 89 ? 3.941 -20.757 -3.42 1 97.52 89 GLY B CA 1
ATOM 3232 C C . GLY B 1 89 ? 2.76 -21.658 -3.726 1 97.52 89 GLY B C 1
ATOM 3233 O O . GLY B 1 89 ? 2.848 -22.879 -3.576 1 97.52 89 GLY B O 1
ATOM 3234 N N . ALA B 1 90 ? 1.684 -21.066 -4.121 1 95.47 90 ALA B N 1
ATOM 3235 C CA . ALA B 1 90 ? 0.502 -21.841 -4.487 1 95.47 90 ALA B CA 1
ATOM 3236 C C . ALA B 1 90 ? 0.786 -22.739 -5.688 1 95.47 90 ALA B C 1
ATOM 3238 O O . ALA B 1 90 ? 0.368 -23.899 -5.716 1 95.47 90 ALA B O 1
ATOM 3239 N N . CYS B 1 91 ? 1.463 -22.187 -6.686 1 96.66 91 CYS B N 1
ATOM 3240 C CA . CYS B 1 91 ? 1.825 -22.957 -7.87 1 96.66 91 CYS B CA 1
ATOM 3241 C C . CYS B 1 91 ? 2.769 -24.098 -7.511 1 96.66 91 CYS B C 1
ATOM 3243 O O . CYS B 1 91 ? 2.675 -25.189 -8.075 1 96.66 91 CYS B O 1
ATOM 3245 N N . TRP B 1 92 ? 3.641 -23.806 -6.57 1 97.28 92 TRP B N 1
ATOM 3246 C CA . TRP B 1 92 ? 4.589 -24.808 -6.092 1 97.28 92 TRP B CA 1
ATOM 3247 C C . TRP B 1 92 ? 3.861 -25.978 -5.44 1 97.28 92 TRP B C 1
ATOM 3249 O O . TRP B 1 92 ? 4.144 -27.14 -5.742 1 97.28 92 TRP B O 1
ATOM 3259 N N . ARG B 1 93 ? 2.907 -25.724 -4.607 1 94.61 93 ARG B N 1
ATOM 3260 C CA . ARG B 1 93 ? 2.121 -26.769 -3.959 1 94.61 93 ARG B CA 1
ATOM 3261 C C . ARG B 1 93 ? 1.327 -27.572 -4.984 1 94.61 93 ARG B C 1
ATOM 3263 O O . ARG B 1 93 ? 1.247 -28.799 -4.892 1 94.61 93 ARG B O 1
ATOM 3270 N N . GLY B 1 94 ? 0.732 -26.801 -5.948 1 93.76 94 GLY B N 1
ATOM 3271 C CA . GLY B 1 94 ? 0.01 -27.476 -7.015 1 93.76 94 GLY B CA 1
ATOM 3272 C C . GLY B 1 94 ? 0.891 -28.391 -7.845 1 93.76 94 GLY B C 1
ATOM 3273 O O . GLY B 1 94 ? 0.496 -29.511 -8.175 1 93.76 94 GLY B O 1
ATOM 3274 N N . HIS B 1 95 ? 2.054 -27.915 -8.15 1 94.96 95 HIS B N 1
ATOM 3275 C CA . HIS B 1 95 ? 3.021 -28.698 -8.91 1 94.96 95 HIS B CA 1
ATOM 3276 C C . HIS B 1 95 ? 3.418 -29.964 -8.158 1 94.96 95 HIS B C 1
ATOM 3278 O O . HIS B 1 95 ? 3.451 -31.052 -8.739 1 94.96 95 HIS B O 1
ATOM 3284 N N . LYS B 1 96 ? 3.678 -29.801 -6.892 1 93.36 96 LYS B N 1
ATOM 3285 C CA . LYS B 1 96 ? 4.046 -30.934 -6.047 1 93.36 96 LYS B CA 1
ATOM 3286 C C . LYS B 1 96 ? 2.924 -31.967 -5.995 1 93.36 96 LYS B C 1
ATOM 3288 O O . LYS B 1 96 ? 3.175 -33.169 -6.1 1 93.36 96 LYS B O 1
ATOM 3293 N N . SER B 1 97 ? 1.752 -31.503 -5.851 1 92.58 97 SER B N 1
ATOM 3294 C CA . SER B 1 97 ? 0.59 -32.383 -5.792 1 92.58 97 SER B CA 1
ATOM 3295 C C . SER B 1 97 ? 0.416 -33.158 -7.094 1 92.58 97 SER B C 1
ATOM 3297 O O . SER B 1 97 ? 0.149 -34.361 -7.076 1 92.58 97 SER B O 1
ATOM 3299 N N . ARG B 1 98 ? 0.558 -32.487 -8.209 1 93.28 98 ARG B N 1
ATOM 3300 C CA . ARG B 1 98 ? 0.421 -33.13 -9.512 1 93.28 98 ARG B CA 1
ATOM 3301 C C . ARG B 1 98 ? 1.498 -34.19 -9.715 1 93.28 98 ARG B C 1
ATOM 3303 O O . ARG B 1 98 ? 1.221 -35.272 -10.236 1 93.28 98 ARG B O 1
ATOM 3310 N N . LEU B 1 99 ? 2.676 -33.873 -9.315 1 93.53 99 LEU B N 1
ATOM 3311 C CA . LEU B 1 99 ? 3.782 -34.818 -9.433 1 93.53 99 LEU B CA 1
ATOM 3312 C C . LEU B 1 99 ? 3.545 -36.044 -8.557 1 93.53 99 LEU B C 1
ATOM 3314 O O . LEU B 1 99 ? 3.83 -37.17 -8.97 1 93.53 99 LEU B O 1
ATOM 3318 N N . LYS B 1 100 ? 3.064 -35.741 -7.354 1 92.49 100 LYS B N 1
ATOM 3319 C CA . LYS B 1 100 ? 2.773 -36.847 -6.446 1 92.49 100 LYS B CA 1
ATOM 3320 C C . LYS B 1 100 ? 1.715 -37.777 -7.034 1 92.49 100 LYS B C 1
ATOM 3322 O O . LYS B 1 100 ? 1.846 -39 -6.959 1 92.49 100 LYS B O 1
ATOM 3327 N N . LYS B 1 101 ? 0.716 -37.232 -7.58 1 92.91 101 LYS B N 1
ATOM 3328 C CA . LYS B 1 101 ? -0.349 -38.019 -8.195 1 92.91 101 LYS B CA 1
ATOM 3329 C C . LYS B 1 101 ? 0.198 -38.91 -9.306 1 92.91 101 LYS B C 1
ATOM 3331 O O . LYS B 1 101 ? -0.066 -40.114 -9.329 1 92.91 101 LYS B O 1
ATOM 3336 N N . LYS B 1 102 ? 1.035 -38.354 -10.162 1 93.74 102 LYS B N 1
ATOM 3337 C CA . LYS B 1 102 ? 1.497 -39.028 -11.372 1 93.74 102 LYS B CA 1
ATOM 3338 C C . LYS B 1 102 ? 2.635 -39.996 -11.061 1 93.74 102 LYS B C 1
ATOM 3340 O O . LYS B 1 102 ? 2.721 -41.072 -11.656 1 93.74 102 LYS B O 1
ATOM 3345 N N . HIS B 1 103 ? 3.473 -39.647 -10.088 1 93.92 103 HIS B N 1
ATOM 3346 C CA . HIS B 1 103 ? 4.728 -40.375 -9.934 1 93.92 103 HIS B CA 1
ATOM 3347 C C . HIS B 1 103 ? 4.76 -41.145 -8.618 1 93.92 103 HIS B C 1
ATOM 3349 O O . HIS B 1 103 ? 5.74 -41.832 -8.319 1 93.92 103 HIS B O 1
ATOM 3355 N N . PHE B 1 104 ? 3.758 -41.037 -7.832 1 92.99 104 PHE B N 1
ATOM 3356 C CA . PHE B 1 104 ? 3.715 -41.754 -6.563 1 92.99 104 PHE B CA 1
ATOM 3357 C C . PHE B 1 104 ? 2.428 -42.559 -6.439 1 92.99 104 PHE B C 1
ATOM 3359 O O . PHE B 1 104 ? 2.463 -43.79 -6.382 1 92.99 104 PHE B O 1
ATOM 3366 N N . TYR B 1 105 ? 1.328 -41.941 -6.555 1 90.61 105 TYR B N 1
ATOM 3367 C CA . TYR B 1 105 ? 0.057 -42.616 -6.318 1 90.61 105 TYR B CA 1
ATOM 3368 C C . TYR B 1 105 ? -0.272 -43.575 -7.456 1 90.61 105 TYR B C 1
ATOM 3370 O O . TYR B 1 105 ? -0.824 -44.654 -7.228 1 90.61 105 TYR B O 1
ATOM 3378 N N . ASP B 1 106 ? 0.047 -43.176 -8.679 1 90.71 106 ASP B N 1
ATOM 3379 C CA . ASP B 1 106 ? -0.339 -43.958 -9.849 1 90.71 106 ASP B CA 1
ATOM 3380 C C . ASP B 1 106 ? 0.592 -45.153 -10.043 1 90.71 106 ASP B C 1
ATOM 3382 O O . ASP B 1 106 ? 0.381 -45.972 -10.94 1 90.71 106 ASP B O 1
ATOM 3386 N N . LEU B 1 107 ? 1.611 -45.197 -9.209 1 90.33 107 LEU B N 1
ATOM 3387 C CA . LEU B 1 107 ? 2.596 -46.265 -9.346 1 90.33 107 LEU B CA 1
ATOM 3388 C C . LEU B 1 107 ? 2.614 -47.15 -8.105 1 90.33 107 LEU B C 1
ATOM 3390 O O . LEU B 1 107 ? 2.422 -46.664 -6.988 1 90.33 107 LEU B O 1
ATOM 3394 N N . LYS B 1 108 ? 2.883 -48.378 -8.259 1 85.61 108 LYS B N 1
ATOM 3395 C CA . LYS B 1 108 ? 2.655 -49.378 -7.22 1 85.61 108 LYS B CA 1
ATOM 3396 C C . LYS B 1 108 ? 3.855 -49.481 -6.283 1 85.61 108 LYS B C 1
ATOM 3398 O O . LYS B 1 108 ? 3.694 -49.712 -5.082 1 85.61 108 LYS B O 1
ATOM 3403 N N . ASP B 1 109 ? 5.035 -49.43 -6.819 1 87.65 109 ASP B N 1
ATOM 3404 C CA . ASP B 1 109 ? 6.198 -49.669 -5.97 1 87.65 109 ASP B CA 1
ATOM 3405 C C . ASP B 1 109 ? 7.306 -48.659 -6.259 1 87.65 109 ASP B C 1
ATOM 3407 O O . ASP B 1 109 ? 7.269 -47.963 -7.276 1 87.65 109 ASP B O 1
ATOM 3411 N N . ASN B 1 110 ? 8.308 -48.574 -5.418 1 85.51 110 ASN B N 1
ATOM 3412 C CA . ASN B 1 110 ? 9.366 -47.572 -5.479 1 85.51 110 ASN B CA 1
ATOM 3413 C C . ASN B 1 110 ? 10.259 -47.772 -6.7 1 85.51 110 ASN B C 1
ATOM 3415 O O . ASN B 1 110 ? 10.785 -46.806 -7.255 1 85.51 110 ASN B O 1
ATOM 3419 N N . SER B 1 111 ? 10.37 -49.012 -7.061 1 88.89 111 SER B N 1
ATOM 3420 C CA . SER B 1 111 ? 11.171 -49.275 -8.252 1 88.89 111 SER B CA 1
ATOM 3421 C C . SER B 1 111 ? 10.539 -48.651 -9.492 1 88.89 111 SER B C 1
ATOM 3423 O O . SER B 1 111 ? 11.225 -48.001 -10.283 1 88.89 111 SER B O 1
ATOM 3425 N N . SER B 1 112 ? 9.249 -48.856 -9.615 1 93.36 112 SER B N 1
ATOM 3426 C CA . SER B 1 112 ? 8.511 -48.248 -10.717 1 93.36 112 SER B CA 1
ATOM 3427 C C . SER B 1 112 ? 8.514 -46.727 -10.612 1 93.36 112 SER B C 1
ATOM 3429 O O . SER B 1 112 ? 8.597 -46.029 -11.625 1 93.36 112 SER B O 1
ATOM 3431 N N . ARG B 1 113 ? 8.456 -46.195 -9.457 1 93.87 113 ARG B N 1
ATOM 3432 C CA . ARG B 1 113 ? 8.46 -44.755 -9.223 1 93.87 113 ARG B CA 1
ATOM 3433 C C . ARG B 1 113 ? 9.795 -44.138 -9.629 1 93.87 113 ARG B C 1
ATOM 3435 O O . ARG B 1 113 ? 9.829 -43.083 -10.266 1 93.87 113 ARG B O 1
ATOM 3442 N N . LEU B 1 114 ? 10.845 -44.795 -9.273 1 92.03 114 LEU B N 1
ATOM 3443 C CA . LEU B 1 114 ? 12.169 -44.29 -9.619 1 92.03 114 LEU B CA 1
ATOM 3444 C C . LEU B 1 114 ? 12.371 -44.285 -11.13 1 92.03 114 LEU B C 1
ATOM 3446 O O . LEU B 1 114 ? 12.992 -43.369 -11.675 1 92.03 114 LEU B O 1
ATOM 3450 N N . LYS B 1 115 ? 11.863 -45.302 -11.79 1 91.92 115 LYS B N 1
ATOM 3451 C CA . LYS B 1 115 ? 11.972 -45.398 -13.243 1 91.92 115 LYS B CA 1
ATOM 3452 C C . LYS B 1 115 ? 11.181 -44.287 -13.928 1 91.92 115 LYS B C 1
ATOM 3454 O O . LYS B 1 115 ? 11.528 -43.861 -15.031 1 91.92 115 LYS B O 1
ATOM 3459 N N . ASN B 1 116 ? 10.135 -43.825 -13.275 1 92.49 116 ASN B N 1
ATOM 3460 C CA . ASN B 1 116 ? 9.272 -42.793 -13.841 1 92.49 116 ASN B CA 1
ATOM 3461 C C . ASN B 1 116 ? 9.579 -41.42 -13.25 1 92.49 116 ASN B C 1
ATOM 3463 O O . ASN B 1 116 ? 8.719 -40.538 -13.242 1 92.49 116 ASN B O 1
ATOM 3467 N N . ARG B 1 117 ? 10.74 -41.269 -12.666 1 92.95 117 ARG B N 1
ATOM 3468 C CA . ARG B 1 117 ? 11.159 -39.995 -12.092 1 92.95 117 ARG B CA 1
ATOM 3469 C C . ARG B 1 117 ? 11.06 -38.872 -13.118 1 92.95 117 ARG B C 1
ATOM 3471 O O . ARG B 1 117 ? 11.505 -39.024 -14.258 1 92.95 117 ARG B O 1
ATOM 3478 N N . PRO B 1 118 ? 10.514 -37.747 -12.702 1 90.53 118 PRO B N 1
ATOM 3479 C CA . PRO B 1 118 ? 10.549 -36.604 -13.616 1 90.53 118 PRO B CA 1
ATOM 3480 C C . PRO B 1 118 ? 11.971 -36.158 -13.949 1 90.53 118 PRO B C 1
ATOM 3482 O O . PRO B 1 118 ? 12.81 -36.037 -13.053 1 90.53 118 PRO B O 1
ATOM 3485 N N . LYS B 1 119 ? 12.286 -35.808 -15.156 1 87.99 119 LYS B N 1
ATOM 3486 C CA . LYS B 1 119 ? 13.626 -35.495 -15.643 1 87.99 119 LYS B CA 1
ATOM 3487 C C . LYS B 1 119 ? 14.183 -34.249 -14.961 1 87.99 119 LYS B C 1
ATOM 3489 O O . LYS B 1 119 ? 15.395 -34.125 -14.776 1 87.99 119 LYS B O 1
ATOM 3494 N N . CYS B 1 120 ? 13.319 -33.416 -14.537 1 86.35 120 CYS B N 1
ATOM 3495 C CA . CYS B 1 120 ? 13.763 -32.133 -14.005 1 86.35 120 CYS B CA 1
ATOM 3496 C C . CYS B 1 120 ? 14.154 -32.256 -12.538 1 86.35 120 CYS B C 1
ATOM 3498 O O . CYS B 1 120 ? 14.733 -31.331 -11.965 1 86.35 120 CYS B O 1
ATOM 3500 N N . ILE B 1 121 ? 13.926 -33.4 -11.913 1 92.04 121 ILE B N 1
ATOM 3501 C CA . ILE B 1 121 ? 14.244 -33.596 -10.503 1 92.04 121 ILE B CA 1
ATOM 3502 C C . ILE B 1 121 ? 15.426 -34.553 -10.368 1 92.04 121 ILE B C 1
ATOM 3504 O O . ILE B 1 121 ? 15.366 -35.693 -10.835 1 92.04 121 ILE B O 1
ATOM 3508 N N . PRO B 1 122 ? 16.456 -34.088 -9.733 1 93.29 122 PRO B N 1
ATOM 3509 C CA . PRO B 1 122 ? 17.583 -34.993 -9.496 1 93.29 122 PRO B CA 1
ATOM 3510 C C . PRO B 1 122 ? 17.176 -36.259 -8.745 1 93.29 122 PRO B C 1
ATOM 3512 O O . PRO B 1 122 ? 16.288 -36.214 -7.889 1 93.29 122 PRO B O 1
ATOM 3515 N N . GLU B 1 123 ? 17.886 -37.353 -9.063 1 93.76 123 GLU B N 1
ATOM 3516 C CA . GLU B 1 123 ? 17.555 -38.65 -8.481 1 93.76 123 GLU B CA 1
ATOM 3517 C C . GLU B 1 123 ? 17.606 -38.6 -6.957 1 93.76 123 GLU B C 1
ATOM 3519 O O . GLU B 1 123 ? 16.71 -39.113 -6.284 1 93.76 123 GLU B O 1
ATOM 3524 N N . LYS B 1 124 ? 18.658 -37.965 -6.446 1 94.13 124 LYS B N 1
ATOM 3525 C CA . LYS B 1 124 ? 18.812 -37.867 -4.997 1 94.13 124 LYS B CA 1
ATOM 3526 C C . LYS B 1 124 ? 17.62 -37.155 -4.364 1 94.13 124 LYS B C 1
ATOM 3528 O O . LYS B 1 124 ? 17.121 -37.578 -3.319 1 94.13 124 LYS B O 1
ATOM 3533 N N . ASP B 1 125 ? 17.217 -36.133 -4.999 1 94.52 125 ASP B N 1
ATOM 3534 C CA . ASP B 1 125 ? 16.102 -35.344 -4.482 1 94.52 125 ASP B CA 1
ATOM 3535 C C . ASP B 1 125 ? 14.782 -36.096 -4.632 1 94.52 125 ASP B C 1
ATOM 3537 O O . ASP B 1 125 ? 13.905 -36 -3.77 1 94.52 125 ASP B O 1
ATOM 3541 N N . PHE B 1 126 ? 14.632 -36.796 -5.697 1 94.88 126 PHE B N 1
ATOM 3542 C CA . PHE B 1 126 ? 13.411 -37.568 -5.89 1 94.88 126 PHE B CA 1
ATOM 3543 C C . PHE B 1 126 ? 13.285 -38.658 -4.833 1 94.88 126 PHE B C 1
ATOM 3545 O O . PHE B 1 126 ? 12.191 -38.918 -4.328 1 94.88 126 PHE B O 1
ATOM 3552 N N . LEU B 1 127 ? 14.398 -39.286 -4.503 1 94.45 127 LEU B N 1
ATOM 3553 C CA . LEU B 1 127 ? 14.396 -40.287 -3.441 1 94.45 127 LEU B CA 1
ATOM 3554 C C . LEU B 1 127 ? 13.971 -39.669 -2.113 1 94.45 127 LEU B C 1
ATOM 3556 O O . LEU B 1 127 ? 13.233 -40.289 -1.343 1 94.45 127 LEU B O 1
ATOM 3560 N N . GLN B 1 128 ? 14.473 -38.524 -1.906 1 94.56 128 GLN B N 1
ATOM 3561 C CA . GLN B 1 128 ? 14.075 -37.808 -0.698 1 94.56 128 GLN B CA 1
ATOM 3562 C C . GLN B 1 128 ? 12.58 -37.501 -0.708 1 94.56 128 GLN B C 1
ATOM 3564 O O . GLN B 1 128 ? 11.918 -37.581 0.329 1 94.56 128 GLN B O 1
ATOM 3569 N N . LEU B 1 129 ? 12.064 -37.17 -1.806 1 93.63 129 LEU B N 1
ATOM 3570 C CA . LEU B 1 129 ? 10.643 -36.88 -1.965 1 93.63 129 LEU B CA 1
ATOM 3571 C C . LEU B 1 129 ? 9.802 -38.122 -1.694 1 93.63 129 LEU B C 1
ATOM 3573 O O . LEU B 1 129 ? 8.76 -38.041 -1.039 1 93.63 129 LEU B O 1
ATOM 3577 N N . LEU B 1 130 ? 10.268 -39.229 -2.186 1 93.07 130 LEU B N 1
ATOM 3578 C CA . LEU B 1 130 ? 9.563 -40.485 -1.954 1 93.07 130 LEU B CA 1
ATOM 3579 C C . LEU B 1 130 ? 9.522 -40.819 -0.466 1 93.07 130 LEU B C 1
ATOM 3581 O O . LEU B 1 130 ? 8.496 -41.275 0.044 1 93.07 130 LEU B O 1
ATOM 3585 N N . ARG B 1 131 ? 10.629 -40.589 0.169 1 92.6 131 ARG B N 1
ATOM 3586 C CA . ARG B 1 131 ? 10.679 -40.811 1.611 1 92.6 131 ARG B CA 1
ATOM 3587 C C . ARG B 1 131 ? 9.713 -39.884 2.341 1 92.6 131 ARG B C 1
ATOM 3589 O O . ARG B 1 131 ? 9.011 -40.31 3.26 1 92.6 131 ARG B O 1
ATOM 3596 N N . LEU B 1 132 ? 9.721 -38.665 1.923 1 92.54 132 LEU B N 1
ATOM 3597 C CA . LEU B 1 132 ? 8.836 -37.671 2.52 1 92.54 132 LEU B CA 1
ATOM 3598 C C . LEU B 1 132 ? 7.374 -38.065 2.339 1 92.54 132 LEU B C 1
ATOM 3600 O O . LEU B 1 132 ? 6.585 -37.992 3.284 1 92.54 132 LEU B O 1
ATOM 3604 N N . TRP B 1 133 ? 7.01 -38.543 1.169 1 91.88 133 TRP B N 1
ATOM 3605 C CA . TRP B 1 133 ? 5.628 -38.874 0.838 1 91.88 133 TRP B CA 1
ATOM 3606 C C . TRP B 1 133 ? 5.191 -40.154 1.543 1 91.88 133 TRP B C 1
ATOM 3608 O O . TRP B 1 133 ? 3.994 -40.4 1.711 1 91.88 133 TRP B O 1
ATOM 3618 N N . ASN B 1 134 ? 6.173 -40.901 1.958 1 90.84 134 ASN B N 1
ATOM 3619 C CA . ASN B 1 134 ? 5.874 -42.161 2.632 1 90.84 134 ASN B CA 1
ATOM 3620 C C . ASN B 1 134 ? 5.767 -41.977 4.143 1 90.84 134 ASN B C 1
ATOM 3622 O O . ASN B 1 134 ? 5.311 -42.876 4.851 1 90.84 134 ASN B O 1
ATOM 3626 N N . LYS B 1 135 ? 6.143 -40.839 4.57 1 92.14 135 LYS B N 1
ATOM 3627 C CA . LYS B 1 135 ? 6.041 -40.582 6.004 1 92.14 135 LYS B CA 1
ATOM 3628 C C . LYS B 1 135 ? 4.583 -40.536 6.452 1 92.14 135 LYS B C 1
ATOM 3630 O O . LYS B 1 135 ? 3.734 -39.967 5.764 1 92.14 135 LYS B O 1
ATOM 3635 N N . THR B 1 136 ? 4.279 -41.088 7.577 1 89.98 136 THR B N 1
ATOM 3636 C CA . THR B 1 136 ? 2.932 -41.169 8.13 1 89.98 136 THR B CA 1
ATOM 3637 C C . THR B 1 136 ? 2.361 -39.774 8.369 1 89.98 136 THR B C 1
ATOM 3639 O O . THR B 1 136 ? 1.183 -39.526 8.103 1 89.98 136 THR B O 1
ATOM 3642 N N . GLU B 1 137 ? 3.191 -38.93 8.859 1 89.48 137 GLU B N 1
ATOM 3643 C CA . GLU B 1 137 ? 2.751 -37.567 9.141 1 89.48 137 GLU B CA 1
ATOM 3644 C C . GLU B 1 137 ? 2.263 -36.871 7.874 1 89.48 137 GLU B C 1
ATOM 3646 O O . GLU B 1 137 ? 1.264 -36.15 7.901 1 89.48 137 GLU B O 1
ATOM 3651 N N . GLU B 1 138 ? 2.94 -37.098 6.827 1 87.52 138 GLU B N 1
ATOM 3652 C CA . GLU B 1 138 ? 2.583 -36.488 5.549 1 87.52 138 GLU B CA 1
ATOM 3653 C C . GLU B 1 138 ? 1.277 -37.064 5.009 1 87.52 138 GLU B C 1
ATOM 3655 O O . GLU B 1 138 ? 0.463 -36.337 4.435 1 87.52 138 GLU B O 1
ATOM 3660 N N . LYS B 1 139 ? 1.09 -38.314 5.161 1 86.32 139 LYS B N 1
ATOM 3661 C CA . LYS B 1 139 ? -0.139 -38.968 4.718 1 86.32 139 LYS B CA 1
ATOM 3662 C C . LYS B 1 139 ? -1.349 -38.44 5.484 1 86.32 139 LYS B C 1
ATOM 3664 O O . LYS B 1 139 ? -2.417 -38.237 4.903 1 86.32 139 LYS B O 1
ATOM 3669 N N . VAL B 1 140 ? -1.134 -38.168 6.68 1 88.34 140 VAL B N 1
ATOM 3670 C CA . VAL B 1 140 ? -2.206 -37.654 7.525 1 88.34 140 VAL B CA 1
ATOM 3671 C C . VAL B 1 140 ? -2.579 -36.24 7.085 1 88.34 140 VAL B C 1
ATOM 3673 O O . VAL B 1 140 ? -3.762 -35.907 6.982 1 88.34 140 VAL B O 1
ATOM 3676 N N . ILE B 1 141 ? -1.58 -35.478 6.796 1 84.51 141 ILE B N 1
ATOM 3677 C CA . ILE B 1 141 ? -1.801 -34.104 6.359 1 84.51 141 ILE B CA 1
ATOM 3678 C C . ILE B 1 141 ? -2.557 -34.1 5.032 1 84.51 141 ILE B C 1
ATOM 3680 O O . ILE B 1 141 ? -3.507 -33.334 4.854 1 84.51 141 ILE B O 1
ATOM 3684 N N . CYS B 1 142 ? -2.179 -35.008 4.145 1 82.66 142 CYS B N 1
ATOM 3685 C CA . CYS B 1 142 ? -2.816 -35.099 2.836 1 82.66 142 CYS B CA 1
ATOM 3686 C C . CYS B 1 142 ? -4.27 -35.536 2.967 1 82.66 142 CYS B C 1
ATOM 3688 O O . CYS B 1 142 ? -5.147 -35.002 2.285 1 82.66 142 CYS B O 1
ATOM 3690 N N . CYS B 1 143 ? -4.49 -36.455 3.855 1 82.48 143 CYS B N 1
ATOM 3691 C CA . CYS B 1 143 ? -5.842 -36.96 4.068 1 82.48 143 CYS B CA 1
ATOM 3692 C C . CYS B 1 143 ? -6.743 -35.877 4.651 1 82.48 143 CYS B C 1
ATOM 3694 O O . CYS B 1 143 ? -7.889 -35.723 4.226 1 82.48 143 CYS B O 1
ATOM 3696 N N . LYS B 1 144 ? -6.196 -35.16 5.545 1 82.66 144 LYS B N 1
ATOM 3697 C CA . LYS B 1 144 ? -6.96 -34.061 6.129 1 82.66 144 LYS B CA 1
ATOM 3698 C C . LYS B 1 144 ? -7.292 -33.004 5.079 1 82.66 144 LYS B C 1
ATOM 3700 O O . LYS B 1 144 ? -8.4 -32.463 5.065 1 82.66 144 LYS B O 1
ATOM 3705 N N . GLY B 1 145 ? -6.383 -32.756 4.259 1 77 145 GLY B N 1
ATOM 3706 C CA . GLY B 1 145 ? -6.588 -31.788 3.194 1 77 145 GLY B CA 1
ATOM 3707 C C . GLY B 1 145 ? -7.677 -32.194 2.22 1 77 145 GLY B C 1
ATOM 3708 O O . GLY B 1 145 ? -8.463 -31.356 1.773 1 77 145 GLY B O 1
ATOM 3709 N N . THR B 1 146 ? -7.759 -33.422 1.948 1 75.92 146 THR B N 1
ATOM 3710 C CA . THR B 1 146 ? -8.745 -33.948 1.012 1 75.92 146 THR B CA 1
ATOM 3711 C C . THR B 1 146 ? -10.143 -33.917 1.624 1 75.92 146 THR B C 1
ATOM 3713 O O . THR B 1 146 ? -11.126 -33.659 0.927 1 75.92 146 THR B O 1
ATOM 3716 N N . THR B 1 147 ? -10.179 -34.09 2.92 1 75.53 147 THR B N 1
ATOM 3717 C CA . THR B 1 147 ? -11.457 -34.119 3.623 1 75.53 147 THR B CA 1
ATOM 3718 C C . THR B 1 147 ? -11.99 -32.704 3.835 1 75.53 147 THR B C 1
ATOM 3720 O O . THR B 1 147 ? -13.203 -32.498 3.916 1 75.53 147 THR B O 1
ATOM 3723 N N . ASN B 1 148 ? -11.069 -31.8 3.87 1 70.68 148 ASN B N 1
ATOM 3724 C CA . ASN B 1 148 ? -11.435 -30.421 4.176 1 70.68 148 ASN B CA 1
ATOM 3725 C C . ASN B 1 148 ? -11.706 -29.618 2.906 1 70.68 148 ASN B C 1
ATOM 3727 O O . ASN B 1 148 ? -11.938 -28.41 2.969 1 70.68 148 ASN B O 1
ATOM 3731 N N . VAL B 1 149 ? -11.806 -30.347 1.844 1 62.35 149 VAL B N 1
ATOM 3732 C CA . VAL B 1 149 ? -11.926 -29.635 0.576 1 62.35 149 VAL B CA 1
ATOM 3733 C C . VAL B 1 149 ? -13.219 -28.823 0.559 1 62.35 149 VAL B C 1
ATOM 3735 O O . VAL B 1 149 ? -14.263 -29.297 1.015 1 62.35 149 VAL B O 1
ATOM 3738 N N . ILE B 1 150 ? -13.028 -27.55 0.146 1 63.34 150 ILE B N 1
ATOM 3739 C CA . ILE B 1 150 ? -14.07 -26.53 0.104 1 63.34 150 ILE B CA 1
ATOM 3740 C C . ILE B 1 150 ? -15.227 -27.011 -0.768 1 63.34 150 ILE B C 1
ATOM 3742 O O . ILE B 1 150 ? -15.011 -27.551 -1.856 1 63.34 150 ILE B O 1
ATOM 3746 N N . LYS B 1 151 ? -16.363 -26.869 -0.113 1 68.16 151 LYS B N 1
ATOM 3747 C CA . LYS B 1 151 ? -17.628 -27.02 -0.825 1 68.16 151 LYS B CA 1
ATOM 3748 C C . LYS B 1 151 ? -17.969 -25.759 -1.614 1 68.16 151 LYS B C 1
ATOM 3750 O O . LYS B 1 151 ? -17.424 -24.686 -1.346 1 68.16 151 LYS B O 1
ATOM 3755 N N . ASN B 1 152 ? -18.476 -25.851 -2.897 1 77.48 152 ASN B N 1
ATOM 3756 C CA . ASN B 1 152 ? -18.918 -24.765 -3.765 1 77.48 152 ASN B CA 1
ATOM 3757 C C . ASN B 1 152 ? -17.755 -24.165 -4.55 1 77.48 152 ASN B C 1
ATOM 3759 O O . ASN B 1 152 ? -17.512 -22.959 -4.485 1 77.48 152 ASN B O 1
ATOM 3763 N N . LEU B 1 153 ? -17.021 -24.896 -5.109 1 83.2 153 LEU B N 1
ATOM 3764 C CA . LEU B 1 153 ? -15.871 -24.496 -5.912 1 83.2 153 LEU B CA 1
ATOM 3765 C C . LEU B 1 153 ? -16.272 -23.462 -6.958 1 83.2 153 LEU B C 1
ATOM 3767 O O . LEU B 1 153 ? -17.363 -23.539 -7.527 1 83.2 153 LEU B O 1
ATOM 3771 N N . HIS B 1 154 ? -15.419 -22.519 -7.061 1 87.15 154 HIS B N 1
ATOM 3772 C CA . HIS B 1 154 ? -15.701 -21.536 -8.101 1 87.15 154 HIS B CA 1
ATOM 3773 C C . HIS B 1 154 ? -15.492 -22.127 -9.49 1 87.15 154 HIS B C 1
ATOM 3775 O O . HIS B 1 154 ? -14.824 -23.153 -9.639 1 87.15 154 HIS B O 1
ATOM 3781 N N . THR B 1 155 ? -16.116 -21.504 -10.485 1 88.96 155 THR B N 1
ATOM 3782 C CA . THR B 1 155 ? -16.038 -21.942 -11.874 1 88.96 155 THR B CA 1
ATOM 3783 C C . THR B 1 155 ? -15.56 -20.805 -12.773 1 88.96 155 THR B C 1
ATOM 3785 O O . THR B 1 155 ? -15.965 -20.712 -13.934 1 88.96 155 THR B O 1
ATOM 3788 N N . ALA B 1 156 ? -14.822 -19.801 -12.21 1 88.91 156 ALA B N 1
ATOM 3789 C CA . ALA B 1 156 ? -14.475 -18.569 -12.913 1 88.91 156 ALA B CA 1
ATOM 3790 C C . ALA B 1 156 ? -13.239 -18.765 -13.786 1 88.91 156 ALA B C 1
ATOM 3792 O O . ALA B 1 156 ? -12.88 -17.884 -14.571 1 88.91 156 ALA B O 1
ATOM 3793 N N . GLY B 1 157 ? -12.627 -19.97 -13.747 1 86.07 157 GLY B N 1
ATOM 3794 C CA . GLY B 1 157 ? -11.442 -20.206 -14.556 1 86.07 157 GLY B CA 1
ATOM 3795 C C . GLY B 1 157 ? -10.175 -19.645 -13.938 1 86.07 157 GLY B C 1
ATOM 3796 O O . GLY B 1 157 ? -10.114 -19.426 -12.726 1 86.07 157 GLY B O 1
ATOM 3797 N N . PRO B 1 158 ? -9.161 -19.421 -14.693 1 88.81 158 PRO B N 1
ATOM 3798 C CA . PRO B 1 158 ? -7.828 -19.08 -14.191 1 88.81 158 PRO B CA 1
ATOM 3799 C C . PRO B 1 158 ? -7.694 -17.603 -13.827 1 88.81 158 PRO B C 1
ATOM 3801 O O . PRO B 1 158 ? -6.703 -17.202 -13.211 1 88.81 158 PRO B O 1
ATOM 3804 N N . LYS B 1 159 ? -8.701 -16.864 -14.196 1 92 159 LYS B N 1
ATOM 3805 C CA . LYS B 1 159 ? -8.643 -15.441 -13.876 1 92 159 LYS B CA 1
ATOM 3806 C C . LYS B 1 159 ? -8.71 -15.213 -12.369 1 92 159 LYS B C 1
ATOM 3808 O O . LYS B 1 159 ? -9.551 -15.799 -11.684 1 92 159 LYS B O 1
ATOM 3813 N N . SER B 1 160 ? -7.757 -14.42 -11.885 1 95.07 160 SER B N 1
ATOM 3814 C CA . SER B 1 160 ? -7.725 -14.168 -10.448 1 95.07 160 SER B CA 1
ATOM 3815 C C . SER B 1 160 ? -8.981 -13.436 -9.987 1 95.07 160 SER B C 1
ATOM 3817 O O . SER B 1 160 ? -9.63 -12.748 -10.777 1 95.07 160 SER B O 1
ATOM 3819 N N . PHE B 1 161 ? -9.288 -13.574 -8.742 1 96.01 161 PHE B N 1
ATOM 3820 C CA . PHE B 1 161 ? -10.442 -12.877 -8.186 1 96.01 161 PHE B CA 1
ATOM 3821 C C . PHE B 1 161 ? -10.249 -11.367 -8.257 1 96.01 161 PHE B C 1
ATOM 3823 O O . PHE B 1 161 ? -11.215 -10.62 -8.426 1 96.01 161 PHE B O 1
ATOM 3830 N N . ALA B 1 162 ? -8.987 -10.934 -8.139 1 96.27 162 ALA B N 1
ATOM 3831 C CA . ALA B 1 162 ? -8.696 -9.508 -8.257 1 96.27 162 ALA B CA 1
ATOM 3832 C C . ALA B 1 162 ? -9.091 -8.979 -9.633 1 96.27 162 ALA B C 1
ATOM 3834 O O . ALA B 1 162 ? -9.67 -7.896 -9.745 1 96.27 162 ALA B O 1
ATOM 3835 N N . ARG B 1 163 ? -8.846 -9.774 -10.643 1 95.72 163 ARG B N 1
ATOM 3836 C CA . ARG B 1 163 ? -9.177 -9.373 -12.007 1 95.72 163 ARG B CA 1
ATOM 3837 C C . ARG B 1 163 ? -10.684 -9.412 -12.239 1 95.72 163 ARG B C 1
ATOM 3839 O O . ARG B 1 163 ? -11.235 -8.543 -12.917 1 95.72 163 ARG B O 1
ATOM 3846 N N . ILE B 1 164 ? -11.274 -10.354 -11.671 1 96.76 164 ILE B N 1
ATOM 3847 C CA . ILE B 1 164 ? -12.723 -10.462 -11.808 1 96.76 164 ILE B CA 1
ATOM 3848 C C . ILE B 1 164 ? -13.395 -9.275 -11.122 1 96.76 164 ILE B C 1
ATOM 3850 O O . ILE B 1 164 ? -14.324 -8.677 -11.67 1 96.76 164 ILE B O 1
ATOM 3854 N N . ARG B 1 165 ? -12.925 -8.998 -9.944 1 95.98 165 ARG B N 1
ATOM 3855 C CA . ARG B 1 165 ? -13.439 -7.836 -9.225 1 95.98 165 ARG B CA 1
ATOM 3856 C C . ARG B 1 165 ? -13.266 -6.563 -10.047 1 95.98 165 ARG B C 1
ATOM 3858 O O . ARG B 1 165 ? -14.173 -5.73 -10.108 1 95.98 165 ARG B O 1
ATOM 3865 N N . GLU B 1 166 ? -12.113 -6.434 -10.654 1 93.05 166 GLU B N 1
ATOM 3866 C CA . GLU B 1 166 ? -11.839 -5.278 -11.503 1 93.05 166 GLU B CA 1
ATOM 3867 C C . GLU B 1 166 ? -12.786 -5.235 -12.699 1 93.05 166 GLU B C 1
ATOM 3869 O O . GLU B 1 166 ? -13.304 -4.173 -13.048 1 93.05 166 GLU B O 1
ATOM 3874 N N . ASP B 1 167 ? -13.007 -6.399 -13.331 1 93.51 167 ASP B N 1
ATOM 3875 C CA . ASP B 1 167 ? -13.946 -6.485 -14.445 1 93.51 167 ASP B CA 1
ATOM 3876 C C . ASP B 1 167 ? -15.343 -6.034 -14.022 1 93.51 167 ASP B C 1
ATOM 3878 O O . ASP B 1 167 ? -15.98 -5.238 -14.715 1 93.51 167 ASP B O 1
ATOM 3882 N N . MET B 1 168 ? -15.751 -6.497 -12.906 1 95.89 168 MET B N 1
ATOM 3883 C CA . MET B 1 168 ? -17.089 -6.183 -12.413 1 95.89 168 MET B CA 1
ATO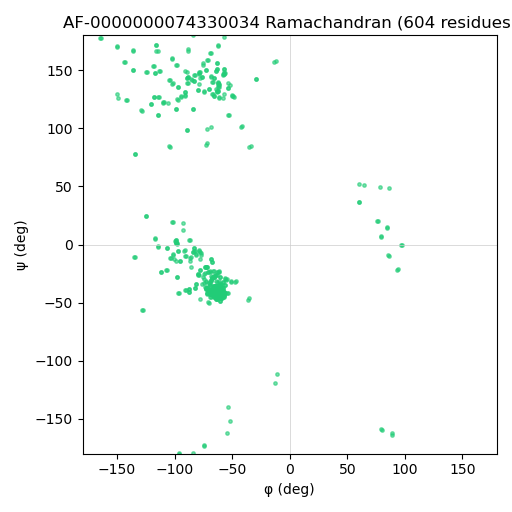M 3884 C C . MET B 1 168 ? -17.201 -4.706 -12.05 1 95.89 168 MET B C 1
ATOM 3886 O O . MET B 1 168 ? -18.246 -4.088 -12.263 1 95.89 168 MET B O 1
ATOM 3890 N N . LYS B 1 169 ? -16.161 -4.194 -11.485 1 92.82 169 LYS B N 1
ATOM 3891 C CA . LYS B 1 169 ? -16.118 -2.763 -11.199 1 92.82 169 LYS B CA 1
ATOM 3892 C C . LYS B 1 169 ? -16.261 -1.942 -12.477 1 92.82 169 LYS B C 1
ATOM 3894 O O . LYS B 1 169 ? -17.014 -0.967 -12.514 1 92.82 169 LYS B O 1
ATOM 3899 N N . ASN B 1 170 ? -15.554 -2.353 -13.492 1 86.15 170 ASN B N 1
ATOM 3900 C CA . ASN B 1 170 ? -15.576 -1.648 -14.769 1 86.15 170 ASN B CA 1
ATOM 3901 C C . ASN B 1 170 ? -16.937 -1.763 -15.45 1 86.15 170 ASN B C 1
ATOM 3903 O O . ASN B 1 170 ? -17.328 -0.882 -16.217 1 86.15 170 ASN B O 1
ATOM 3907 N N . GLU B 1 171 ? -17.612 -2.862 -15.154 1 91.85 171 GLU B N 1
ATOM 3908 C CA . GLU B 1 171 ? -18.934 -3.104 -15.724 1 91.85 171 GLU B CA 1
ATOM 3909 C C . GLU B 1 171 ? -20.001 -2.28 -15.01 1 91.85 171 GLU B C 1
ATOM 3911 O O . GLU B 1 171 ? -21.095 -2.078 -15.542 1 91.85 171 GLU B O 1
ATOM 3916 N N . ASP B 1 172 ? -19.674 -1.859 -13.754 1 91.82 172 ASP B N 1
ATOM 3917 C CA . ASP B 1 172 ? -20.612 -1.062 -12.97 1 91.82 172 ASP B CA 1
ATOM 3918 C C . ASP B 1 172 ? -20.672 0.376 -13.48 1 91.82 172 ASP B C 1
ATOM 3920 O O . ASP B 1 172 ? -19.635 1.004 -13.704 1 91.82 172 ASP B O 1
ATOM 3924 N N . PRO B 1 173 ? -21.828 0.952 -13.701 1 88.91 173 PRO B N 1
ATOM 3925 C CA . PRO B 1 173 ? -21.966 2.314 -14.222 1 88.91 173 PRO B CA 1
ATOM 3926 C C . PRO B 1 173 ? -21.271 3.354 -13.347 1 88.91 173 PRO B C 1
ATOM 3928 O O . PRO B 1 173 ? -20.754 4.351 -13.858 1 88.91 173 PRO B O 1
ATOM 3931 N N . ASN B 1 174 ? -21.226 3.13 -12.087 1 85.57 174 ASN B N 1
ATOM 3932 C CA . ASN B 1 174 ? -20.607 4.078 -11.166 1 85.57 174 ASN B CA 1
ATOM 3933 C C . ASN B 1 174 ? -19.182 3.664 -10.81 1 85.57 174 ASN B C 1
ATOM 3935 O O . ASN B 1 174 ? -18.566 4.251 -9.919 1 85.57 174 ASN B O 1
ATOM 3939 N N . LYS B 1 175 ? -18.666 2.586 -11.41 1 84.07 175 LYS B N 1
ATOM 3940 C CA . LYS B 1 175 ? -17.317 2.076 -11.184 1 84.07 175 LYS B CA 1
ATOM 3941 C C . LYS B 1 175 ? -17.109 1.7 -9.72 1 84.07 175 LYS B C 1
ATOM 3943 O O . LYS B 1 175 ? -16.05 1.968 -9.149 1 84.07 175 LYS B O 1
ATOM 3948 N N . GLU B 1 176 ? -18.201 1.163 -9.165 1 88.45 176 GLU B N 1
ATOM 3949 C CA . GLU B 1 176 ? -18.134 0.71 -7.778 1 88.45 176 GLU B CA 1
ATOM 3950 C C . GLU B 1 176 ? -17.684 -0.746 -7.695 1 88.45 176 GLU B C 1
ATOM 3952 O O . GLU B 1 176 ? -18.087 -1.574 -8.515 1 88.45 176 GLU B O 1
ATOM 3957 N N . PRO B 1 177 ? -16.917 -1.041 -6.703 1 91.14 177 PRO B N 1
ATOM 3958 C CA . PRO B 1 177 ? -16.542 -2.445 -6.515 1 91.14 177 PRO B CA 1
ATOM 3959 C C . PRO B 1 177 ? -17.739 -3.338 -6.199 1 91.14 177 PRO B C 1
ATOM 3961 O O . PRO B 1 177 ? -18.701 -2.888 -5.571 1 91.14 177 PRO B O 1
ATOM 3964 N N . PRO B 1 178 ? -17.671 -4.561 -6.604 1 95.29 178 PRO B N 1
ATOM 3965 C CA . PRO B 1 178 ? -18.78 -5.476 -6.327 1 95.29 178 PRO B CA 1
ATOM 3966 C C . PRO B 1 178 ? -18.857 -5.882 -4.857 1 95.29 178 PRO B C 1
ATOM 3968 O O . PRO B 1 178 ? -17.833 -5.93 -4.171 1 95.29 178 PRO B O 1
ATOM 3971 N N . SER B 1 179 ? -20.07 -6.154 -4.421 1 94.73 179 SER B N 1
ATOM 3972 C CA . SER B 1 179 ? -20.237 -6.765 -3.106 1 94.73 179 SER B CA 1
ATOM 3973 C C . SER B 1 179 ? -19.731 -8.203 -3.096 1 94.73 179 SER B C 1
ATOM 3975 O O . SER B 1 179 ? -19.54 -8.807 -4.154 1 94.73 179 SER B O 1
ATOM 3977 N N . LEU B 1 180 ? -19.54 -8.766 -1.946 1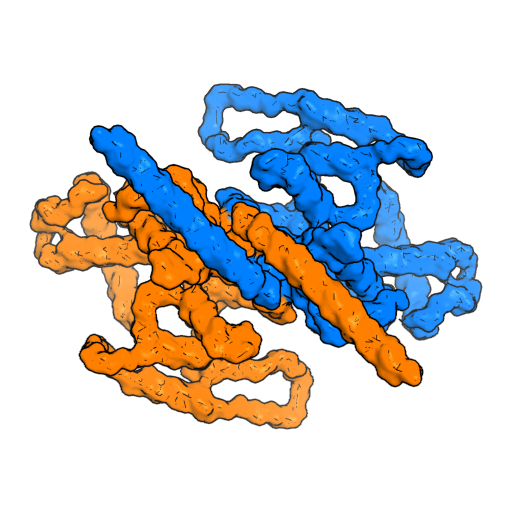 95.18 180 LEU B N 1
ATOM 3978 C CA . LEU B 1 180 ? -19.114 -10.156 -1.825 1 95.18 180 LEU B CA 1
ATOM 3979 C C . LEU B 1 180 ? -20.17 -11.099 -2.392 1 95.18 180 LEU B C 1
ATOM 3981 O O . LEU B 1 180 ? -19.837 -12.084 -3.055 1 95.18 180 LEU B O 1
ATOM 3985 N N . THR B 1 181 ? -21.359 -10.709 -2.184 1 95.92 181 THR B N 1
ATOM 3986 C CA . THR B 1 181 ? -22.47 -11.522 -2.666 1 95.92 181 THR B CA 1
ATOM 3987 C C . THR B 1 181 ? -22.467 -11.591 -4.191 1 95.92 181 THR B C 1
ATOM 3989 O O . THR B 1 181 ? -22.564 -12.675 -4.769 1 95.92 181 THR B O 1
ATOM 3992 N N . LYS B 1 182 ? -22.306 -10.477 -4.813 1 96.2 182 LYS B N 1
ATOM 3993 C CA . LYS B 1 182 ? -22.299 -10.435 -6.273 1 96.2 182 LYS B CA 1
ATOM 3994 C C . LYS B 1 182 ? -21.089 -11.174 -6.838 1 96.2 182 LYS B C 1
ATOM 3996 O O . LYS B 1 182 ? -21.191 -11.848 -7.865 1 96.2 182 LYS B O 1
ATOM 4001 N N . LEU B 1 183 ? -20.005 -11.019 -6.163 1 96.91 183 LEU B N 1
ATOM 4002 C CA . LEU B 1 183 ? -18.792 -11.7 -6.603 1 96.91 183 LEU B CA 1
ATOM 4003 C C . LEU B 1 183 ? -18.942 -13.213 -6.475 1 96.91 183 LEU B C 1
ATOM 4005 O O . LEU B 1 183 ? -18.506 -13.96 -7.353 1 96.91 183 LEU B O 1
ATOM 4009 N N . PHE B 1 184 ? -19.531 -13.683 -5.371 1 95.82 184 PHE B N 1
ATOM 4010 C CA . PHE B 1 184 ? -19.792 -15.103 -5.163 1 95.82 184 PHE B CA 1
ATOM 4011 C C . PHE B 1 184 ? -20.663 -15.663 -6.281 1 95.82 184 PHE B C 1
ATOM 4013 O O . PHE B 1 184 ? -20.359 -16.717 -6.842 1 95.82 184 PHE B O 1
ATOM 4020 N N . GLU B 1 185 ? -21.651 -14.935 -6.618 1 95.45 185 GLU B N 1
ATOM 4021 C CA . GLU B 1 185 ? -22.551 -15.354 -7.688 1 95.45 185 GLU B CA 1
ATOM 4022 C C . GLU B 1 185 ? -21.82 -15.431 -9.025 1 95.45 185 GLU B C 1
ATOM 4024 O O . GLU B 1 185 ? -21.949 -16.418 -9.753 1 95.45 185 GLU B O 1
ATOM 4029 N N . ARG B 1 186 ? -21.04 -14.396 -9.311 1 95.91 186 ARG B N 1
ATOM 4030 C CA . ARG B 1 186 ? -20.32 -14.306 -10.577 1 95.91 186 ARG B CA 1
ATOM 4031 C C . ARG B 1 186 ? -19.327 -15.454 -10.725 1 95.91 186 ARG B C 1
ATOM 4033 O O . ARG B 1 186 ? -19.185 -16.024 -11.809 1 95.91 186 ARG B O 1
ATOM 4040 N N . THR B 1 187 ? -18.66 -15.807 -9.661 1 95.17 187 THR B N 1
ATOM 4041 C CA . THR B 1 187 ? -17.574 -16.779 -9.726 1 95.17 187 THR B CA 1
ATOM 4042 C C . THR B 1 187 ? -18.121 -18.203 -9.696 1 95.17 187 THR B C 1
ATOM 4044 O O . THR B 1 187 ? -17.377 -19.164 -9.9 1 95.17 187 THR B O 1
ATOM 4047 N N . ARG B 1 188 ? -19.466 -18.403 -9.504 1 93.43 188 ARG B N 1
ATOM 4048 C CA . ARG B 1 188 ? -20.062 -19.734 -9.456 1 93.43 188 ARG B CA 1
ATOM 4049 C C . ARG B 1 188 ? -21.056 -19.93 -10.596 1 93.43 188 ARG B C 1
ATOM 4051 O O . ARG B 1 188 ? -21.759 -20.941 -10.646 1 93.43 188 ARG B O 1
ATOM 4058 N N . GLU B 1 189 ? -21.055 -18.906 -11.387 1 90.93 189 GLU B N 1
ATOM 4059 C CA . GLU B 1 189 ? -21.918 -19.021 -12.559 1 90.93 189 GLU B CA 1
ATOM 4060 C C . GLU B 1 189 ? -21.48 -20.176 -13.456 1 90.93 189 GLU B C 1
ATOM 4062 O O . GLU B 1 189 ? -20.284 -20.378 -13.678 1 90.93 189 GLU B O 1
ATOM 4067 N N . ARG B 1 190 ? -22.433 -20.879 -13.914 1 89.5 190 ARG B N 1
ATOM 4068 C CA . ARG B 1 190 ? -22.146 -22.023 -14.774 1 89.5 190 ARG B CA 1
ATOM 4069 C C . ARG B 1 190 ? -22.387 -21.681 -16.24 1 89.5 190 ARG B C 1
ATOM 4071 O O . ARG B 1 190 ? -23.326 -20.952 -16.567 1 89.5 190 ARG B O 1
ATOM 4078 N N . LYS B 1 191 ? -21.523 -22.13 -17.016 1 85.76 191 LYS B N 1
ATOM 4079 C CA . LYS B 1 191 ? -21.647 -21.907 -18.454 1 85.76 191 LYS B CA 1
ATOM 4080 C C . LYS B 1 191 ? -22.568 -22.941 -19.094 1 85.76 191 LYS B C 1
ATOM 4082 O O . LYS B 1 191 ? -22.533 -24.119 -18.733 1 85.76 191 LYS B O 1
ATOM 4087 N N . LYS B 1 192 ? -23.299 -22.458 -19.974 1 85.71 192 LYS B N 1
ATOM 4088 C CA . LYS B 1 192 ? -24.194 -23.361 -20.692 1 85.71 192 LYS B CA 1
ATOM 4089 C C . LYS B 1 192 ? -23.408 -24.419 -21.461 1 85.71 192 LYS B C 1
ATOM 4091 O O . LYS B 1 192 ? -22.424 -24.103 -22.133 1 85.71 192 LYS B O 1
ATOM 4096 N N . GLY B 1 193 ? -23.834 -25.657 -21.391 1 84.78 193 GLY B N 1
ATOM 4097 C CA . GLY B 1 193 ? -23.238 -26.732 -22.169 1 84.78 193 GLY B CA 1
ATOM 4098 C C . GLY B 1 193 ? -22.035 -27.362 -21.492 1 84.78 193 GLY B C 1
ATOM 4099 O O . GLY B 1 193 ? -21.5 -28.363 -21.972 1 84.78 193 GLY B O 1
ATOM 4100 N N . HIS B 1 194 ? -21.61 -26.725 -20.433 1 86 194 HIS B N 1
ATOM 4101 C CA . HIS B 1 194 ? -20.451 -27.276 -19.74 1 86 194 HIS B CA 1
ATOM 4102 C C . HIS B 1 194 ? -20.872 -28.295 -18.686 1 86 194 HIS B C 1
ATOM 4104 O O . HIS B 1 194 ? -21.888 -28.112 -18.011 1 86 194 HIS B O 1
ATOM 4110 N N . VAL B 1 195 ? -20.139 -29.38 -18.579 1 84.22 195 VAL B N 1
ATOM 4111 C CA . VAL B 1 195 ? -20.393 -30.417 -17.585 1 84.22 195 VAL B CA 1
ATOM 4112 C C . VAL B 1 195 ? -19.534 -30.169 -16.348 1 84.22 195 VAL B C 1
ATOM 4114 O O . VAL B 1 195 ? -18.322 -29.969 -16.456 1 84.22 195 VAL B O 1
ATOM 4117 N N . TYR B 1 196 ? -20.197 -30.133 -15.19 1 84.63 196 TYR B N 1
ATOM 4118 C CA . TYR B 1 196 ? -19.493 -29.893 -13.935 1 84.63 196 TYR B CA 1
ATOM 4119 C C . TYR B 1 196 ? -19.529 -31.129 -13.045 1 84.63 196 TYR B C 1
ATOM 4121 O O . TYR B 1 196 ? -20.465 -31.928 -13.119 1 84.63 196 TYR B O 1
ATOM 4129 N N . ALA B 1 197 ? -18.403 -31.262 -12.217 1 74.89 197 ALA B N 1
ATOM 4130 C CA . ALA B 1 197 ? -18.277 -32.421 -11.338 1 74.89 197 ALA B CA 1
ATOM 4131 C C . ALA B 1 197 ? -19.291 -32.36 -10.2 1 74.89 197 ALA B C 1
ATOM 4133 O O . ALA B 1 197 ? -19.769 -33.394 -9.729 1 74.89 197 ALA B O 1
ATOM 4134 N N . ASP B 1 198 ? -19.537 -31.281 -9.667 1 73.84 198 ASP B N 1
ATOM 4135 C CA . ASP B 1 198 ? -20.422 -31.142 -8.515 1 73.84 198 ASP B CA 1
ATOM 4136 C C . ASP B 1 198 ? -21.792 -30.615 -8.936 1 73.84 198 ASP B C 1
ATOM 4138 O O . ASP B 1 198 ? -21.96 -30.132 -10.058 1 73.84 198 ASP B O 1
ATOM 4142 N N . THR B 1 199 ? -22.673 -30.866 -8.038 1 78.32 199 THR B N 1
ATOM 4143 C CA . THR B 1 199 ? -24.01 -30.334 -8.277 1 78.32 199 THR B CA 1
ATOM 4144 C C . THR B 1 199 ? -24.069 -28.847 -7.939 1 78.32 199 THR B C 1
ATOM 4146 O O . THR B 1 199 ? -23.23 -28.341 -7.192 1 78.32 199 THR B O 1
ATOM 4149 N N . TYR B 1 200 ? -24.851 -28.202 -8.663 1 84.93 200 TYR B N 1
ATOM 4150 C CA . TYR B 1 200 ? -25.01 -26.764 -8.484 1 84.93 200 TYR B CA 1
ATOM 4151 C C . TYR B 1 200 ? -26.058 -26.459 -7.421 1 84.93 200 TYR B C 1
ATOM 4153 O O . TYR B 1 200 ? -26.202 -25.311 -6.993 1 84.93 200 TYR B O 1
ATOM 4161 N N . ASP B 1 201 ? -26.575 -27.463 -6.794 1 85.58 201 ASP B N 1
ATOM 4162 C CA . ASP B 1 201 ? -27.765 -27.297 -5.965 1 85.58 201 ASP B CA 1
ATOM 4163 C C . ASP B 1 201 ? -27.443 -26.518 -4.692 1 85.58 201 ASP B C 1
ATOM 4165 O O . ASP B 1 201 ? -28.14 -25.559 -4.352 1 85.58 201 ASP B O 1
ATOM 4169 N N . GLU B 1 202 ? -26.422 -26.908 -4.008 1 87.58 202 GLU B N 1
ATOM 4170 C CA . GLU B 1 202 ? -26.071 -26.231 -2.764 1 87.58 202 GLU B CA 1
ATOM 4171 C C . GLU B 1 202 ? -25.678 -24.778 -3.018 1 87.58 202 GLU B C 1
ATOM 4173 O O . GLU B 1 202 ? -26.076 -23.882 -2.271 1 87.58 202 GLU B O 1
ATOM 4178 N N . THR B 1 203 ? -24.912 -24.592 -4.022 1 89.98 203 THR B N 1
ATOM 4179 C CA . THR B 1 203 ? -24.482 -23.246 -4.384 1 89.98 203 THR B CA 1
ATOM 4180 C C . THR B 1 203 ? -25.684 -22.363 -4.708 1 89.98 203 THR B C 1
ATOM 4182 O O . THR B 1 203 ? -25.756 -21.215 -4.263 1 89.98 203 THR B O 1
ATOM 4185 N N . GLU B 1 204 ? -26.563 -22.894 -5.478 1 90.98 204 GLU B N 1
ATOM 4186 C CA . GLU B 1 204 ? -27.773 -22.165 -5.843 1 90.98 204 GLU B CA 1
ATOM 4187 C C . GLU B 1 204 ? -28.592 -21.802 -4.607 1 90.98 204 GLU B C 1
ATOM 4189 O O . GLU B 1 204 ? -29.133 -20.697 -4.517 1 90.98 204 GLU B O 1
ATOM 4194 N N . ARG B 1 205 ? -28.731 -22.704 -3.71 1 92.65 205 ARG B N 1
ATOM 4195 C CA . ARG B 1 205 ? -29.464 -22.459 -2.472 1 92.65 205 ARG B CA 1
ATOM 4196 C C . ARG B 1 205 ? -28.822 -21.333 -1.67 1 92.65 205 ARG B C 1
ATOM 4198 O O . ARG B 1 205 ? -29.52 -20.469 -1.133 1 92.65 205 ARG B O 1
ATOM 4205 N N . LEU B 1 206 ? -27.543 -21.38 -1.548 1 93.3 206 LEU B N 1
ATOM 4206 C CA . LEU B 1 206 ? -26.819 -20.354 -0.806 1 93.3 206 LEU B CA 1
ATOM 4207 C C . LEU B 1 206 ? -27.006 -18.984 -1.45 1 93.3 206 LEU B C 1
ATOM 4209 O O . LEU B 1 206 ? -27.22 -17.99 -0.752 1 93.3 206 LEU B O 1
ATOM 4213 N N . ILE B 1 207 ? -26.952 -18.927 -2.739 1 94.18 207 ILE B N 1
ATOM 4214 C CA . ILE B 1 207 ? -27.125 -17.675 -3.467 1 94.18 207 ILE B CA 1
ATOM 4215 C C . ILE B 1 207 ? -28.526 -17.122 -3.217 1 94.18 207 ILE B C 1
ATOM 4217 O O . ILE B 1 207 ? -28.696 -15.922 -2.99 1 94.18 207 ILE B O 1
ATOM 4221 N N . GLU B 1 208 ? -29.487 -17.974 -3.271 1 94.98 208 GLU B N 1
ATOM 4222 C CA . GLU B 1 208 ? -30.86 -17.561 -2.997 1 94.98 208 GLU B CA 1
ATOM 4223 C C . GLU B 1 208 ? -31.004 -17.03 -1.574 1 94.98 208 GLU B C 1
ATOM 4225 O O . GLU B 1 208 ? -31.7 -16.039 -1.343 1 94.98 208 GLU B O 1
ATOM 4230 N N . LYS B 1 209 ? -30.373 -17.671 -0.68 1 95.2 209 LYS B N 1
ATOM 4231 C CA . LYS B 1 209 ? -30.398 -17.218 0.708 1 95.2 209 LYS B CA 1
ATOM 4232 C C . LYS B 1 209 ? -29.796 -15.821 0.841 1 95.2 209 LYS B C 1
ATOM 4234 O O . LYS B 1 209 ? -30.306 -14.989 1.594 1 95.2 209 LYS B O 1
ATOM 4239 N N . MET B 1 210 ? -28.768 -15.582 0.158 1 95.12 210 MET B N 1
ATOM 4240 C CA . MET B 1 210 ? -28.115 -14.276 0.191 1 95.12 210 MET B CA 1
ATOM 4241 C C . MET B 1 210 ? -29.017 -13.202 -0.407 1 95.12 210 MET B C 1
ATOM 4243 O O . MET B 1 210 ? -29.116 -12.098 0.133 1 95.12 210 MET B O 1
ATOM 4247 N N . LYS B 1 211 ? -29.641 -13.5 -1.478 1 93.16 211 LYS B N 1
ATOM 4248 C CA . LYS B 1 211 ? -30.513 -12.55 -2.163 1 93.16 211 LYS B CA 1
ATOM 4249 C C . LYS B 1 211 ? -31.727 -12.201 -1.307 1 93.16 211 LYS B C 1
ATOM 4251 O O . LYS B 1 211 ? -32.239 -11.082 -1.373 1 93.16 211 LYS B O 1
ATOM 4256 N N . ASN B 1 212 ? -32.136 -13.089 -0.466 1 93.03 212 ASN B N 1
ATOM 4257 C CA . ASN B 1 212 ? -33.333 -12.9 0.347 1 93.03 212 ASN B CA 1
ATOM 4258 C C . ASN B 1 212 ? -32.985 -12.427 1.755 1 93.03 212 ASN B C 1
ATOM 4260 O O . ASN B 1 212 ? -33.866 -12.3 2.608 1 93.03 212 ASN B O 1
ATOM 4264 N N . TYR B 1 213 ? -31.724 -12.247 1.903 1 91.79 213 TYR B N 1
ATOM 4265 C CA . TYR B 1 213 ? -31.31 -11.837 3.24 1 91.79 213 TYR B CA 1
ATOM 4266 C C . TYR B 1 213 ? -31.849 -10.452 3.577 1 91.79 213 TYR B C 1
ATOM 4268 O O . TYR B 1 213 ? -31.734 -9.522 2.775 1 91.79 213 TYR B O 1
ATOM 4276 N N . GLN B 1 214 ? -32.547 -10.241 4.723 1 85.96 214 GLN B N 1
ATOM 4277 C CA . GLN B 1 214 ? -33.005 -8.967 5.266 1 85.96 214 GLN B CA 1
ATOM 4278 C C . GLN B 1 214 ? -32.306 -8.648 6.584 1 85.96 214 GLN B C 1
ATOM 4280 O O . GLN B 1 214 ? -32.38 -9.426 7.537 1 85.96 214 GLN B O 1
ATOM 4285 N N . ALA B 1 215 ? -31.489 -7.657 6.535 1 78.75 215 ALA B N 1
ATOM 4286 C CA . ALA B 1 215 ? -30.773 -7.25 7.741 1 78.75 215 ALA B CA 1
ATOM 4287 C C . ALA B 1 215 ? -31.73 -7.089 8.919 1 78.75 215 ALA B C 1
ATOM 4289 O O . ALA B 1 215 ? -32.84 -6.576 8.759 1 78.75 215 ALA B O 1
ATOM 4290 N N . PRO B 1 216 ? -31.38 -7.763 10.005 1 72 216 PRO B N 1
ATOM 4291 C CA . PRO B 1 216 ? -32.254 -7.578 11.166 1 72 216 PRO B CA 1
ATOM 4292 C C . PRO B 1 216 ? -32.469 -6.107 11.515 1 72 216 PRO B C 1
ATOM 4294 O O . PRO B 1 216 ? -31.547 -5.297 11.385 1 72 216 PRO B O 1
ATOM 4297 N N . LYS B 1 217 ? -33.732 -5.708 11.275 1 58.05 217 LYS B N 1
ATOM 4298 C CA . LYS B 1 217 ? -34.113 -4.351 11.657 1 58.05 217 LYS B CA 1
ATOM 4299 C C . LYS B 1 217 ? -33.533 -3.979 13.019 1 58.05 217 LYS B C 1
ATOM 4301 O O . LYS B 1 217 ? -33.509 -4.804 13.935 1 58.05 217 LYS B O 1
ATOM 4306 N N . GLU B 1 218 ? -32.536 -3.247 13.02 1 51.94 218 GLU B N 1
ATOM 4307 C CA . GLU B 1 218 ? -32.098 -2.767 14.326 1 51.94 218 GLU B CA 1
ATOM 4308 C C . GLU B 1 218 ? -33.288 -2.507 15.246 1 51.94 218 GLU B C 1
ATOM 4310 O O . GLU B 1 218 ? -34.186 -1.735 14.905 1 51.94 218 GLU B O 1
ATOM 4315 N N . GLU B 1 219 ? -33.943 -3.407 16.018 1 46.97 219 GLU B N 1
ATOM 4316 C CA . GLU B 1 219 ? -34.664 -2.889 17.177 1 46.97 219 GLU B CA 1
ATOM 4317 C C . GLU B 1 219 ? -34.005 -1.623 17.716 1 46.97 219 GLU B C 1
ATOM 4319 O O . GLU B 1 219 ? -32.807 -1.408 17.518 1 46.97 219 GLU B O 1
ATOM 4324 N N . ASP B 1 220 ? -34.892 -0.559 18.209 1 40.8 220 ASP B N 1
ATOM 4325 C CA . ASP B 1 220 ? -34.615 0.772 18.74 1 40.8 220 ASP B CA 1
ATOM 4326 C C . ASP B 1 220 ? -33.328 0.779 19.562 1 40.8 220 ASP B C 1
ATOM 4328 O O . ASP B 1 220 ? -32.988 1.787 20.185 1 40.8 220 ASP B O 1
ATOM 4332 N N . GLY B 1 221 ? -33.217 -0.285 20.475 1 39.06 221 GLY B N 1
ATOM 4333 C CA . GLY B 1 221 ? -32.353 0.155 21.56 1 39.06 221 GLY B CA 1
ATOM 4334 C C . GLY B 1 221 ? -31.033 0.725 21.077 1 39.06 221 GLY B C 1
ATOM 4335 O O . GLY B 1 221 ? -30.748 0.715 19.878 1 39.06 221 GLY B O 1
ATOM 4336 N N . GLY B 1 222 ? -30.003 0.533 22.08 1 35.9 222 GLY B N 1
ATOM 4337 C CA . GLY B 1 222 ? -28.833 1.37 22.29 1 35.9 222 GLY B CA 1
ATOM 4338 C C . GLY B 1 222 ? -28.001 1.558 21.036 1 35.9 222 GLY B C 1
ATOM 4339 O O . GLY B 1 222 ? -28.26 0.922 20.012 1 35.9 222 GLY B O 1
ATOM 4340 N N . GLY B 1 223 ? -26.761 1.99 21.205 1 35.54 223 GLY B N 1
ATOM 4341 C CA . GLY B 1 223 ? -25.691 2.885 20.794 1 35.54 223 GLY B CA 1
ATOM 4342 C C . GLY B 1 223 ? -24.982 2.426 19.533 1 35.54 223 GLY B C 1
ATOM 4343 O O . GLY B 1 223 ? -24.05 3.084 19.065 1 35.54 223 GLY B O 1
ATOM 4344 N N . GLN B 1 224 ? -24.586 1.048 19.462 1 37.6 224 GLN B N 1
ATOM 4345 C CA . GLN B 1 224 ? -23.339 1.106 18.706 1 37.6 224 GLN B CA 1
ATOM 4346 C C . GLN B 1 224 ? -23.601 1.424 17.237 1 37.6 224 GLN B C 1
ATOM 4348 O O . GLN B 1 224 ? -24.373 0.728 16.573 1 37.6 224 GLN B O 1
ATOM 4353 N N . ASP B 1 225 ? -23.466 2.666 16.72 1 40.76 225 ASP B N 1
ATOM 4354 C CA . ASP B 1 225 ? -23.398 3.45 15.491 1 40.76 225 ASP B CA 1
ATOM 4355 C C . ASP B 1 225 ? -23.249 2.545 14.27 1 40.76 225 ASP B C 1
ATOM 4357 O O . ASP B 1 225 ? -24.013 2.66 13.309 1 40.76 225 ASP B O 1
ATOM 4361 N N . VAL B 1 226 ? -21.991 2.597 13.565 1 41.65 226 VAL B N 1
ATOM 4362 C CA . VAL B 1 226 ? -21.419 2.869 12.251 1 41.65 226 VAL B CA 1
ATOM 4363 C C . VAL B 1 226 ? -21.454 1.603 11.398 1 41.65 226 VAL B C 1
ATOM 4365 O O . VAL B 1 226 ? -20.788 1.525 10.363 1 41.65 226 VAL B O 1
ATOM 4368 N N . SER B 1 227 ? -21.582 0.325 11.915 1 51.65 227 SER B N 1
ATOM 4369 C CA . SER B 1 227 ? -21.067 -0.612 10.921 1 51.65 227 SER B CA 1
ATOM 4370 C C . SER B 1 227 ? -22.018 -0.737 9.736 1 51.65 227 SER B C 1
ATOM 4372 O O . SER B 1 227 ? -23.234 -0.83 9.916 1 51.65 227 SER B O 1
ATOM 4374 N N . GLY B 1 228 ? -22.026 0.047 8.708 1 59.26 228 GLY B N 1
ATOM 4375 C CA . GLY B 1 228 ? -22.756 -0.164 7.468 1 59.26 228 GLY B CA 1
ATOM 4376 C C . GLY B 1 228 ? -23.319 -1.566 7.338 1 59.26 228 GLY B C 1
ATOM 4377 O O . GLY B 1 228 ? -23.013 -2.442 8.15 1 59.26 228 GLY B O 1
ATOM 4378 N N . PRO B 1 229 ? -24.342 -1.664 6.497 1 72.65 229 PRO B N 1
ATOM 4379 C CA . PRO B 1 229 ? -24.971 -2.967 6.271 1 72.65 229 PRO B CA 1
ATOM 4380 C C . PRO B 1 229 ? -23.957 -4.064 5.953 1 72.65 229 PRO B C 1
ATOM 4382 O O . PRO B 1 229 ? -22.996 -3.827 5.217 1 72.65 229 PRO B O 1
ATOM 4385 N N . VAL B 1 230 ? -24.103 -5.112 6.721 1 84.35 230 VAL B N 1
ATOM 4386 C CA . VAL B 1 230 ? -23.243 -6.275 6.535 1 84.35 230 VAL B CA 1
ATOM 4387 C C . VAL B 1 230 ? -23.598 -6.977 5.226 1 84.35 230 VAL B C 1
ATOM 4389 O O . VAL B 1 230 ? -24.777 -7.125 4.894 1 84.35 230 VAL B O 1
ATOM 4392 N N . ASP B 1 231 ? -22.673 -7.35 4.398 1 91.38 231 ASP B N 1
ATOM 4393 C CA . ASP B 1 231 ? -22.884 -8.102 3.165 1 91.38 231 ASP B CA 1
ATOM 4394 C C . ASP B 1 231 ? -23.501 -9.468 3.454 1 91.38 231 ASP B C 1
ATOM 4396 O O . ASP B 1 231 ? -22.992 -10.222 4.285 1 91.38 231 ASP B O 1
ATOM 4400 N N . PRO B 1 232 ? -24.541 -9.832 2.882 1 94.48 232 PRO B N 1
ATOM 4401 C CA . PRO B 1 232 ? -25.217 -11.109 3.126 1 94.48 232 PRO B CA 1
ATOM 4402 C C . PRO B 1 232 ? -24.271 -12.304 3.033 1 94.48 232 PRO B C 1
ATOM 4404 O O . PRO B 1 232 ? -24.475 -13.312 3.715 1 94.48 232 PRO B O 1
ATOM 4407 N N . PHE B 1 233 ? -23.281 -12.247 2.207 1 95.46 233 PHE B N 1
ATOM 4408 C CA . PHE B 1 233 ? -22.302 -13.32 2.082 1 95.46 233 PHE B CA 1
ATOM 4409 C C . PHE B 1 233 ? -21.692 -13.657 3.438 1 95.46 233 PHE B C 1
ATOM 4411 O O . PHE B 1 233 ? -21.513 -14.83 3.77 1 95.46 233 PHE B O 1
ATOM 4418 N N . LEU B 1 234 ? -21.413 -12.622 4.167 1 91.8 234 LEU B N 1
ATOM 4419 C CA . LEU B 1 234 ? -20.733 -12.805 5.445 1 91.8 234 LEU B CA 1
ATOM 4420 C C . LEU B 1 234 ? -21.674 -13.414 6.479 1 91.8 234 LEU B C 1
ATOM 4422 O O . LEU B 1 234 ? -21.223 -13.962 7.488 1 91.8 234 LEU B O 1
ATOM 4426 N N . VAL B 1 235 ? -22.938 -13.321 6.253 1 90.76 235 VAL B N 1
ATOM 4427 C CA . VAL B 1 235 ? -23.932 -13.847 7.183 1 90.76 235 VAL B CA 1
ATOM 4428 C C . VAL B 1 235 ? -24.257 -15.296 6.826 1 90.76 235 VAL B C 1
ATOM 4430 O O . VAL B 1 235 ? -24.354 -16.153 7.708 1 90.76 235 VAL B O 1
ATOM 4433 N N . VAL B 1 236 ? -24.33 -15.544 5.542 1 91.96 236 VAL B N 1
ATOM 4434 C CA . VAL B 1 236 ? -24.801 -16.834 5.051 1 91.96 236 VAL B CA 1
ATOM 4435 C C . VAL B 1 236 ? -23.658 -17.847 5.08 1 91.96 236 VAL B C 1
ATOM 4437 O O . VAL B 1 236 ? -23.872 -19.025 5.376 1 91.96 236 VAL B O 1
ATOM 4440 N N . MET B 1 237 ? -22.477 -17.319 4.754 1 89.57 237 MET B N 1
ATOM 4441 C CA . MET B 1 237 ? -21.329 -18.22 4.7 1 89.57 237 MET B CA 1
ATOM 4442 C C . MET B 1 237 ? -20.657 -18.328 6.065 1 89.57 237 MET B C 1
ATOM 4444 O O . MET B 1 237 ? -20.925 -17.522 6.958 1 89.57 237 MET B O 1
ATOM 4448 N N . ASN B 1 238 ? -19.836 -19.211 6.268 1 79.61 238 ASN B N 1
ATOM 4449 C CA . ASN B 1 238 ? -19.135 -19.426 7.529 1 79.61 238 ASN B CA 1
ATOM 4450 C C . ASN B 1 238 ? -18.267 -18.226 7.899 1 79.61 238 ASN B C 1
ATOM 4452 O O . ASN B 1 238 ? -18.128 -17.289 7.111 1 79.61 238 ASN B O 1
ATOM 4456 N N . LYS B 1 239 ? -17.783 -18.255 9.037 1 82.75 239 LYS B N 1
ATOM 4457 C CA . LYS B 1 239 ? -16.965 -17.193 9.615 1 82.75 239 LYS B CA 1
ATOM 4458 C C . LYS B 1 239 ? -15.691 -16.978 8.802 1 82.75 239 LYS B C 1
ATOM 4460 O O . LYS B 1 239 ? -15.075 -17.939 8.338 1 82.75 239 LYS B O 1
ATOM 4465 N N . GLU B 1 240 ? -15.377 -15.703 8.635 1 84.83 240 GLU B N 1
ATOM 4466 C CA . GLU B 1 240 ? -14.146 -15.321 7.95 1 84.83 240 GLU B CA 1
ATOM 4467 C C . GLU B 1 240 ? -12.938 -15.444 8.875 1 84.83 240 GLU B C 1
ATOM 4469 O O . GLU B 1 240 ? -13.058 -15.263 10.088 1 84.83 240 GLU B O 1
ATOM 4474 N N . TYR B 1 241 ? -11.846 -15.756 8.266 1 84.37 241 TYR B N 1
ATOM 4475 C CA . TYR B 1 241 ? -10.592 -15.785 9.009 1 84.37 241 TYR B CA 1
ATOM 4476 C C . TYR B 1 241 ? -9.805 -14.497 8.801 1 84.37 241 TYR B C 1
ATOM 4478 O O . TYR B 1 241 ? -9.923 -13.851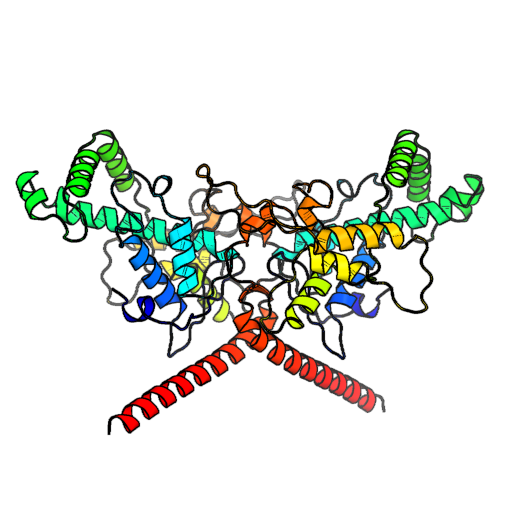 7.757 1 84.37 241 TYR B O 1
ATOM 4486 N N . ASN B 1 242 ? -8.99 -14.189 9.743 1 84.95 242 ASN B N 1
ATOM 4487 C CA . ASN B 1 242 ? -8.272 -12.92 9.7 1 84.95 242 ASN B CA 1
ATOM 4488 C C . ASN B 1 242 ? -7.141 -12.951 8.676 1 84.95 242 ASN B C 1
ATOM 4490 O O . ASN B 1 242 ? -6.785 -11.917 8.107 1 84.95 242 ASN B O 1
ATOM 4494 N N . GLY B 1 243 ? -6.603 -14.098 8.468 1 86.36 243 GLY B N 1
ATOM 4495 C CA . GLY B 1 243 ? -5.434 -14.199 7.61 1 86.36 243 GLY B CA 1
ATOM 4496 C C . GLY B 1 243 ? -5.782 -14.333 6.14 1 86.36 243 GLY B C 1
ATOM 4497 O O . GLY B 1 243 ? -4.903 -14.258 5.279 1 86.36 243 GLY B O 1
ATOM 4498 N N . HIS B 1 244 ? -7.093 -14.556 5.956 1 87.29 244 HIS B N 1
ATOM 4499 C CA . HIS B 1 244 ? -7.548 -14.742 4.583 1 87.29 244 HIS B CA 1
ATOM 4500 C C . HIS B 1 244 ? -8.989 -14.272 4.412 1 87.29 244 HIS B C 1
ATOM 4502 O O . HIS B 1 244 ? -9.862 -14.633 5.203 1 87.29 244 HIS B O 1
ATOM 4508 N N . ARG B 1 245 ? -9.166 -13.483 3.426 1 91.47 245 ARG B N 1
ATOM 4509 C CA . ARG B 1 245 ? -10.515 -13.024 3.107 1 91.47 245 ARG B CA 1
ATOM 4510 C C . ARG B 1 245 ? -11.017 -13.658 1.815 1 91.47 245 ARG B C 1
ATOM 4512 O O . ARG B 1 245 ? -10.415 -13.479 0.754 1 91.47 245 ARG B O 1
ATOM 4519 N N . ARG B 1 246 ? -12.094 -14.302 1.932 1 90.85 246 ARG B N 1
ATOM 4520 C CA . ARG B 1 246 ? -12.648 -14.988 0.769 1 90.85 246 ARG B CA 1
ATOM 4521 C C . ARG B 1 246 ? -13.084 -13.99 -0.299 1 90.85 246 ARG B C 1
ATOM 4523 O O . ARG B 1 246 ? -13.469 -12.863 0.018 1 90.85 246 ARG B O 1
ATOM 4530 N N . LEU B 1 247 ? -12.886 -14.359 -1.504 1 93.89 247 LEU B N 1
ATOM 4531 C CA . LEU B 1 247 ? -13.395 -13.67 -2.686 1 93.89 247 LEU B CA 1
ATOM 4532 C C . LEU B 1 247 ? -12.54 -12.451 -3.015 1 93.89 247 LEU B C 1
ATOM 4534 O O . LEU B 1 247 ? -12.91 -11.639 -3.866 1 93.89 247 LEU B O 1
ATOM 4538 N N . PHE B 1 248 ? -11.424 -12.291 -2.31 1 93.45 248 PHE B N 1
ATOM 4539 C CA . PHE B 1 248 ? -10.504 -11.208 -2.635 1 93.45 248 PHE B CA 1
ATOM 4540 C C . PHE B 1 248 ? -9.28 -11.74 -3.372 1 93.45 248 PHE B C 1
ATOM 4542 O O . PHE B 1 248 ? -8.556 -10.977 -4.015 1 93.45 248 PHE B O 1
ATOM 4549 N N . GLY B 1 249 ? -9.155 -13.007 -3.363 1 90.27 249 GLY B N 1
ATOM 4550 C CA . GLY B 1 249 ? -7.978 -13.584 -3.992 1 90.27 249 GLY B CA 1
ATOM 4551 C C . GLY B 1 249 ? -6.8 -13.718 -3.046 1 90.27 249 GLY B C 1
ATOM 4552 O O . GLY B 1 249 ? -6.955 -13.576 -1.831 1 90.27 249 GLY B O 1
ATOM 4553 N N . LYS B 1 250 ? -5.642 -13.903 -3.506 1 90.33 250 LYS B N 1
ATOM 4554 C CA . LYS B 1 250 ? -4.446 -14.22 -2.73 1 90.33 250 LYS B CA 1
ATOM 4555 C C . LYS B 1 250 ? -3.864 -12.968 -2.081 1 90.33 250 LYS B C 1
ATOM 4557 O O . LYS B 1 250 ? -3.82 -11.904 -2.702 1 90.33 250 LYS B O 1
ATOM 4562 N N . GLY B 1 251 ? -3.56 -13.115 -0.819 1 88.36 251 GLY B N 1
ATOM 4563 C CA . GLY B 1 251 ? -2.758 -12.091 -0.17 1 88.36 251 GLY B CA 1
ATOM 4564 C C . GLY B 1 251 ? -3.587 -11.086 0.606 1 88.36 251 GLY B C 1
ATOM 4565 O O . GLY B 1 251 ? -3.043 -10.165 1.22 1 88.36 251 GLY B O 1
ATOM 4566 N N . ILE B 1 252 ? -4.897 -11.275 0.576 1 93.12 252 ILE B N 1
ATOM 4567 C CA . ILE B 1 252 ? -5.722 -10.249 1.204 1 93.12 252 ILE B CA 1
ATOM 4568 C C . ILE B 1 252 ? -6.1 -10.684 2.618 1 93.12 252 ILE B C 1
ATOM 4570 O O . ILE B 1 252 ? -6.588 -11.798 2.821 1 93.12 252 ILE B O 1
ATOM 4574 N N . THR B 1 253 ? -5.808 -9.845 3.572 1 93.09 253 THR B N 1
ATOM 4575 C CA . THR B 1 253 ? -6.15 -10.074 4.971 1 93.09 253 THR B CA 1
ATOM 4576 C C . THR B 1 253 ? -7.132 -9.017 5.468 1 93.09 253 THR B C 1
ATOM 4578 O O . THR B 1 253 ? -7.365 -8.012 4.793 1 93.09 253 THR B O 1
ATOM 4581 N N . HIS B 1 254 ? -7.683 -9.31 6.578 1 92.43 254 HIS B N 1
ATOM 4582 C CA . HIS B 1 254 ? -8.595 -8.35 7.189 1 92.43 254 HIS B CA 1
ATOM 4583 C C . HIS B 1 254 ? -7.893 -7.026 7.471 1 92.43 254 HIS B C 1
ATOM 4585 O O . HIS B 1 254 ? -8.463 -5.956 7.246 1 92.43 254 HIS B O 1
ATOM 4591 N N . LYS B 1 255 ? -6.692 -7.131 7.873 1 90.02 255 LYS B N 1
ATOM 4592 C CA . LYS B 1 255 ? -5.927 -5.935 8.217 1 90.02 255 LYS B CA 1
ATOM 4593 C C . LYS B 1 255 ? -5.671 -5.073 6.984 1 90.02 255 LYS B C 1
ATOM 4595 O O . LYS B 1 255 ? -5.765 -3.846 7.048 1 90.02 255 LYS B O 1
ATOM 4600 N N . LEU B 1 256 ? -5.371 -5.7 5.933 1 90.59 256 LEU B N 1
ATOM 4601 C CA . LEU B 1 256 ? -5.101 -4.975 4.696 1 90.59 256 LEU B CA 1
ATOM 4602 C C . LEU B 1 256 ? -6.35 -4.251 4.207 1 90.59 256 LEU B C 1
ATOM 4604 O O . LEU B 1 256 ? -6.27 -3.112 3.742 1 90.59 256 LEU B O 1
ATOM 4608 N N . ILE B 1 257 ? -7.456 -4.936 4.362 1 91.42 257 ILE B N 1
ATOM 4609 C CA . ILE B 1 257 ? -8.718 -4.341 3.934 1 91.42 257 ILE B CA 1
ATOM 4610 C C . ILE B 1 257 ? -9.032 -3.121 4.797 1 91.42 257 ILE B C 1
ATOM 4612 O O . ILE B 1 257 ? -9.424 -2.072 4.281 1 91.42 257 ILE B O 1
ATOM 4616 N N . LYS B 1 258 ? -8.863 -3.25 6.022 1 88.91 258 LYS B N 1
ATOM 4617 C CA . LYS B 1 258 ? -9.128 -2.153 6.949 1 88.91 258 LYS B CA 1
ATOM 4618 C C . LYS B 1 258 ? -8.241 -0.949 6.644 1 88.91 258 LYS B C 1
ATOM 4620 O O . LYS B 1 258 ? -8.674 0.197 6.778 1 88.91 258 LYS B O 1
ATOM 4625 N N . LYS B 1 259 ? -7.066 -1.239 6.217 1 86.42 259 LYS B N 1
ATOM 4626 C CA . LYS B 1 259 ? -6.082 -0.193 5.953 1 86.42 259 LYS B CA 1
ATOM 4627 C C . LYS B 1 259 ? -6.526 0.699 4.796 1 86.42 259 LYS B C 1
ATOM 4629 O O . LYS B 1 259 ? -6.309 1.912 4.823 1 86.42 259 LYS B O 1
ATOM 4634 N N . VAL B 1 260 ? -7.14 0.109 3.877 1 88.31 260 VAL B N 1
ATOM 4635 C CA . VAL B 1 260 ? -7.463 0.883 2.682 1 88.31 260 VAL B CA 1
ATOM 4636 C C . VAL B 1 260 ? -8.929 1.31 2.724 1 88.31 260 VAL B C 1
ATOM 4638 O O . VAL B 1 260 ? -9.357 2.157 1.936 1 88.31 260 VAL B O 1
ATOM 4641 N N . ASN B 1 261 ? -9.623 0.747 3.714 1 84.59 261 ASN B N 1
ATOM 4642 C CA . ASN B 1 261 ? -11.054 1.018 3.802 1 84.59 261 ASN B CA 1
ATOM 4643 C C . ASN B 1 261 ? -11.328 2.469 4.185 1 84.59 261 ASN B C 1
ATOM 4645 O O . ASN B 1 261 ? -10.56 3.073 4.936 1 84.59 261 ASN B O 1
ATOM 4649 N N . GLY B 1 262 ? -12.357 3.014 3.652 1 85.53 262 GLY B N 1
ATOM 4650 C CA . GLY B 1 262 ? -12.79 4.358 3.995 1 85.53 262 GLY B CA 1
ATOM 4651 C C . GLY B 1 262 ? -12.25 5.418 3.054 1 85.53 262 GLY B C 1
ATOM 4652 O O . GLY B 1 262 ? -12.712 6.561 3.067 1 85.53 262 GLY B O 1
ATOM 4653 N N . GLY B 1 263 ? -11.147 5.108 2.341 1 89.97 263 GLY B N 1
ATOM 4654 C CA . GLY B 1 263 ? -10.655 6.008 1.311 1 89.97 263 GLY B CA 1
ATOM 4655 C C . GLY B 1 263 ? -11.122 5.632 -0.083 1 89.97 263 GLY B C 1
ATOM 4656 O O . GLY B 1 263 ? -11.912 4.7 -0.248 1 89.97 263 GLY B O 1
ATOM 4657 N N . GLU B 1 264 ? -10.686 6.429 -1.019 1 89.88 264 GLU B N 1
ATOM 4658 C CA . GLU B 1 264 ? -11.072 6.169 -2.403 1 89.88 264 GLU B CA 1
ATOM 4659 C C . GLU B 1 264 ? -10.286 4.997 -2.984 1 89.88 264 GLU B C 1
ATOM 4661 O O . GLU B 1 264 ? -9.131 4.774 -2.616 1 89.88 264 GLU B O 1
ATOM 4666 N N . THR B 1 265 ? -10.973 4.229 -3.817 1 90.78 265 THR B N 1
ATOM 4667 C CA . THR B 1 265 ? -10.284 3.163 -4.535 1 90.78 265 THR B CA 1
ATOM 4668 C C . THR B 1 265 ? -9.139 3.727 -5.372 1 90.78 265 THR B C 1
ATOM 4670 O O . THR B 1 265 ? -9.216 4.857 -5.858 1 90.78 265 THR B O 1
ATOM 4673 N N . SER B 1 266 ? -8.113 2.912 -5.452 1 92.15 266 SER B N 1
ATOM 4674 C CA . SER B 1 266 ? -6.919 3.404 -6.131 1 92.15 266 SER B CA 1
ATOM 4675 C C . SER B 1 266 ? -6.151 2.265 -6.794 1 92.15 266 SER B C 1
ATOM 4677 O O . SER B 1 266 ? -6.519 1.097 -6.654 1 92.15 266 SER B O 1
ATOM 4679 N N . TYR B 1 267 ? -5.178 2.63 -7.585 1 91.89 267 TYR B N 1
ATOM 4680 C CA . TYR B 1 267 ? -4.279 1.7 -8.258 1 91.89 267 TYR B CA 1
ATOM 4681 C C . TYR B 1 267 ? -2.824 2.015 -7.931 1 91.89 267 TYR B C 1
ATOM 4683 O O . TYR B 1 267 ? -2.482 3.163 -7.635 1 91.89 267 TYR B O 1
ATOM 4691 N N . ILE B 1 268 ? -2.055 1.043 -7.911 1 92.86 268 ILE B N 1
ATOM 4692 C CA . ILE B 1 268 ? -0.608 1.188 -7.791 1 92.86 268 ILE B CA 1
ATOM 4693 C C . ILE B 1 268 ? 0.036 1.087 -9.172 1 92.86 268 ILE B C 1
ATOM 4695 O O . ILE B 1 268 ? -0.023 0.038 -9.816 1 92.86 268 ILE B O 1
ATOM 4699 N N . VAL B 1 269 ? 0.636 2.143 -9.568 1 89.87 269 VAL B N 1
ATOM 4700 C CA . VAL B 1 269 ? 1.149 2.252 -10.929 1 89.87 269 VAL B CA 1
ATOM 4701 C C . VAL B 1 269 ? 2.659 2.476 -10.896 1 89.87 269 VAL B C 1
ATOM 4703 O O . VAL B 1 269 ? 3.137 3.433 -10.283 1 89.87 269 VAL B O 1
ATOM 4706 N N . PRO B 1 270 ? 3.404 1.564 -11.517 1 89.08 270 PRO B N 1
ATOM 4707 C CA . PRO B 1 270 ? 4.853 1.772 -11.56 1 89.08 270 PRO B CA 1
ATOM 4708 C C . PRO B 1 270 ? 5.239 3.108 -12.192 1 89.08 270 PRO B C 1
ATOM 4710 O O . PRO B 1 270 ? 4.539 3.6 -13.081 1 89.08 270 PRO B O 1
ATOM 4713 N N . THR B 1 271 ? 6.356 3.619 -11.755 1 84.64 271 THR B N 1
ATOM 4714 C CA . THR B 1 271 ? 6.857 4.907 -12.22 1 84.64 271 THR B CA 1
ATOM 4715 C C . THR B 1 271 ? 7 4.916 -13.739 1 84.64 271 THR B C 1
ATOM 4717 O O . THR B 1 271 ? 6.751 5.935 -14.385 1 84.64 271 THR B O 1
ATOM 4720 N N . GLU B 1 272 ? 7.348 3.839 -14.285 1 77.97 272 GLU B N 1
ATOM 4721 C CA . GLU B 1 272 ? 7.589 3.72 -15.72 1 77.97 272 GLU B CA 1
ATOM 4722 C C . GLU B 1 272 ? 6.326 4.03 -16.519 1 77.97 272 GLU B C 1
ATOM 4724 O O . GLU B 1 272 ? 6.404 4.487 -17.661 1 77.97 272 GLU B O 1
ATOM 4729 N N . LEU B 1 273 ? 5.202 3.887 -15.863 1 77.08 273 LEU B N 1
ATOM 4730 C CA . LEU B 1 273 ? 3.936 4.087 -16.559 1 77.08 273 LEU B CA 1
ATOM 4731 C C . LEU B 1 273 ? 3.362 5.467 -16.259 1 77.08 273 LEU B C 1
ATOM 4733 O O . LEU B 1 273 ? 2.428 5.915 -16.928 1 77.08 273 LEU B O 1
ATOM 4737 N N . MET B 1 274 ? 3.995 6.09 -15.226 1 71.98 274 MET B N 1
ATOM 4738 C CA . MET B 1 274 ? 3.414 7.323 -14.703 1 71.98 274 MET B CA 1
ATOM 4739 C C . MET B 1 274 ? 3.587 8.47 -15.693 1 71.98 274 MET B C 1
ATOM 4741 O O . MET B 1 274 ? 2.753 9.375 -15.752 1 71.98 274 MET B O 1
ATOM 4745 N N . GLU B 1 275 ? 4.716 8.509 -16.328 1 66.2 275 GLU B N 1
ATOM 4746 C CA . GLU B 1 275 ? 4.879 9.589 -17.297 1 66.2 275 GLU B CA 1
ATOM 4747 C C . GLU B 1 275 ? 3.655 9.71 -18.199 1 66.2 275 GLU B C 1
ATOM 4749 O O . GLU B 1 275 ? 3.224 10.819 -18.524 1 66.2 275 GLU B O 1
ATOM 4754 N N . TYR B 1 276 ? 3.138 8.657 -18.397 1 61.04 276 TYR B N 1
ATOM 4755 C CA . TYR B 1 276 ? 1.94 8.643 -19.228 1 61.04 276 TYR B CA 1
ATOM 4756 C C . TYR B 1 276 ? 0.74 9.192 -18.466 1 61.04 276 TYR B C 1
ATOM 4758 O O . TYR B 1 276 ? -0.061 9.949 -19.018 1 61.04 276 TYR B O 1
ATOM 4766 N N . VAL B 1 277 ? 0.822 8.912 -17.262 1 60.1 277 VAL B N 1
ATOM 4767 C CA . VAL B 1 277 ? -0.26 9.337 -16.38 1 60.1 277 VAL B CA 1
ATOM 4768 C C . VAL B 1 277 ? -0.208 10.852 -16.191 1 60.1 277 VAL B C 1
ATOM 4770 O O . VAL B 1 277 ? -1.234 11.531 -16.278 1 60.1 277 VAL B O 1
ATOM 4773 N N . LYS B 1 278 ? 0.986 11.281 -16.009 1 63.19 278 LYS B N 1
ATOM 4774 C CA . LYS B 1 278 ? 1.182 12.711 -15.788 1 63.19 278 LYS B CA 1
ATOM 4775 C C . LYS B 1 278 ? 0.713 13.523 -16.991 1 63.19 278 LYS B C 1
ATOM 4777 O O . LYS B 1 278 ? 0.056 14.554 -16.833 1 63.19 278 LYS B O 1
ATOM 4782 N N . THR B 1 279 ? 1.073 13.093 -18.164 1 61.99 279 THR B N 1
ATOM 4783 C CA . THR B 1 279 ? 0.676 13.804 -19.374 1 61.99 279 THR B CA 1
ATOM 4784 C C . THR B 1 279 ? -0.844 13.843 -19.504 1 61.99 279 THR B C 1
ATOM 4786 O O . THR B 1 279 ? -1.415 14.871 -19.875 1 61.99 279 THR B O 1
ATOM 4789 N N . ALA B 1 280 ? -1.434 12.82 -19.121 1 56.65 280 ALA B N 1
ATOM 4790 C CA . ALA B 1 280 ? -2.889 12.731 -19.207 1 56.65 280 ALA B CA 1
ATOM 4791 C C . ALA B 1 280 ? -3.556 13.632 -18.172 1 56.65 280 ALA B C 1
ATOM 4793 O O . ALA B 1 280 ? -4.541 14.311 -18.474 1 56.65 280 ALA B O 1
ATOM 4794 N N . ILE B 1 281 ? -2.99 13.603 -17.059 1 60.64 281 ILE B N 1
ATOM 4795 C CA . ILE B 1 281 ? -3.502 14.438 -15.978 1 60.64 281 ILE B CA 1
ATOM 4796 C C . ILE B 1 281 ? -3.372 15.912 -16.359 1 60.64 281 ILE B C 1
ATOM 4798 O O . ILE B 1 281 ? -4.305 16.694 -16.161 1 60.64 281 ILE B O 1
ATOM 4802 N N . ASP B 1 282 ? -2.205 16.231 -16.847 1 61.32 282 ASP B N 1
ATOM 4803 C CA . ASP B 1 282 ? -1.977 17.608 -17.274 1 61.32 282 ASP B CA 1
ATOM 4804 C C . ASP B 1 282 ? -3.001 18.034 -18.324 1 61.32 282 ASP B C 1
ATOM 4806 O O . ASP B 1 282 ? -3.521 19.151 -18.274 1 61.32 282 ASP B O 1
ATOM 4810 N N . ALA B 1 283 ? -3.275 17.146 -19.21 1 58.37 283 ALA B N 1
ATOM 4811 C CA . ALA B 1 283 ? -4.245 17.433 -20.264 1 58.37 283 ALA B CA 1
ATOM 4812 C C . ALA B 1 283 ? -5.644 17.621 -19.686 1 58.37 283 ALA B C 1
ATOM 4814 O O . ALA B 1 283 ? -6.368 18.538 -20.08 1 58.37 283 ALA B O 1
ATOM 4815 N N . GLU B 1 284 ? -5.977 16.807 -18.734 1 55.41 284 GLU B N 1
ATOM 4816 C CA . GLU B 1 284 ? -7.291 16.891 -18.104 1 55.41 284 GLU B CA 1
ATOM 4817 C C . GLU B 1 284 ? -7.429 18.17 -17.283 1 55.41 284 GLU B C 1
ATOM 4819 O O . GLU B 1 284 ? -8.471 18.828 -17.321 1 55.41 284 GLU B O 1
ATOM 4824 N N . MET B 1 285 ? -6.403 18.323 -16.604 1 58.45 285 MET B N 1
ATOM 4825 C CA . MET B 1 285 ? -6.428 19.529 -15.78 1 58.45 285 MET B CA 1
ATOM 4826 C C . MET B 1 285 ? -6.571 20.776 -16.646 1 58.45 285 MET B C 1
ATOM 4828 O O . MET B 1 285 ? -7.296 21.706 -16.288 1 58.45 285 MET B O 1
ATOM 4832 N N . LYS B 1 286 ? -5.838 20.713 -17.69 1 61.81 286 LYS B N 1
ATOM 4833 C CA . LYS B 1 286 ? -5.982 21.818 -18.633 1 61.81 286 LYS B CA 1
ATOM 4834 C C . LYS B 1 286 ? -7.418 21.926 -19.138 1 61.81 286 LYS B C 1
ATOM 4836 O O . LYS B 1 286 ? -7.956 23.028 -19.267 1 61.81 286 LYS B O 1
ATOM 4841 N N . TRP B 1 287 ? -7.95 20.75 -19.354 1 58.78 287 TRP B N 1
ATOM 4842 C CA . TRP B 1 287 ? -9.329 20.703 -19.829 1 58.78 287 TRP B CA 1
ATOM 4843 C C . TRP B 1 287 ? -10.29 21.214 -18.762 1 58.78 287 TRP B C 1
ATOM 4845 O O . TRP B 1 287 ? -11.208 21.982 -19.06 1 58.78 287 TRP B O 1
ATOM 4855 N N . LEU B 1 288 ? -10.076 20.812 -17.582 1 57.64 288 LEU B N 1
ATOM 4856 C CA . LEU B 1 288 ? -10.935 21.236 -16.482 1 57.64 288 LEU B CA 1
ATOM 4857 C C . LEU B 1 288 ? -10.828 22.741 -16.258 1 57.64 288 LEU B C 1
ATOM 4859 O O . LEU B 1 288 ? -11.834 23.409 -16.008 1 57.64 288 LEU B O 1
ATOM 4863 N N . VAL B 1 289 ? -9.657 23.182 -16.373 1 60.65 289 VAL B N 1
ATOM 4864 C CA . VAL B 1 289 ? -9.436 24.619 -16.254 1 60.65 289 VAL B CA 1
ATOM 4865 C C . VAL B 1 289 ? -10.179 25.351 -17.37 1 60.65 289 VAL B C 1
ATOM 4867 O O . VAL B 1 289 ? -10.819 26.377 -17.13 1 60.65 289 VAL B O 1
ATOM 4870 N N . GLU B 1 290 ? -10.085 24.765 -18.495 1 61.35 290 GLU B N 1
ATOM 4871 C CA . GLU B 1 290 ? -10.769 25.366 -19.636 1 61.35 290 GLU B CA 1
ATOM 4872 C C . GLU B 1 290 ? -12.284 25.311 -19.463 1 61.35 290 GLU B C 1
ATOM 4874 O O . GLU B 1 290 ? -12.985 26.277 -19.772 1 61.35 290 GLU B O 1
ATOM 4879 N N . MET B 1 291 ? -12.714 24.243 -18.978 1 58.75 291 MET B N 1
ATOM 4880 C CA . MET B 1 291 ? -14.149 24.082 -18.758 1 58.75 291 MET B CA 1
ATOM 4881 C C . MET B 1 291 ? -14.647 25.047 -17.687 1 58.75 291 MET B C 1
ATOM 4883 O O . MET B 1 291 ? -15.714 25.646 -17.833 1 58.75 291 MET B O 1
ATOM 4887 N N . ARG B 1 292 ? -13.933 25.141 -16.657 1 56.15 292 ARG B N 1
ATOM 4888 C CA . ARG B 1 292 ? -14.272 26.075 -15.588 1 56.15 292 ARG B CA 1
ATOM 4889 C C . ARG B 1 292 ? -14.29 27.511 -16.101 1 56.15 292 ARG B C 1
ATOM 4891 O O . ARG B 1 292 ? -15.178 28.29 -15.75 1 56.15 292 ARG B O 1
ATOM 4898 N N . LYS B 1 293 ? -13.288 27.771 -16.837 1 63.6 293 LYS B N 1
ATOM 4899 C CA . LYS B 1 293 ? -13.246 29.094 -17.454 1 63.6 293 LYS B CA 1
ATOM 4900 C C . LYS B 1 293 ? -14.476 29.336 -18.323 1 63.6 293 LYS B C 1
ATOM 4902 O O . LYS B 1 293 ? -15.049 30.427 -18.307 1 63.6 293 LYS B O 1
ATOM 4907 N N . GLN B 1 294 ? -14.871 28.313 -18.954 1 61.42 294 GLN B N 1
ATOM 4908 C CA . GLN B 1 294 ? -16.038 28.422 -19.822 1 61.42 294 GLN B CA 1
ATOM 4909 C C . GLN B 1 294 ? -17.315 28.604 -19.007 1 61.42 294 GLN B C 1
ATOM 4911 O O . GLN B 1 294 ? -18.179 29.406 -19.368 1 61.42 294 GLN B O 1
ATOM 4916 N N . ILE B 1 295 ? -17.374 27.94 -17.988 1 61.2 295 ILE B N 1
ATOM 4917 C CA . ILE B 1 295 ? -18.544 28.025 -17.121 1 61.2 295 ILE B CA 1
ATOM 4918 C C . ILE B 1 295 ? -18.592 29.397 -16.453 1 61.2 295 ILE B C 1
ATOM 4920 O O . ILE B 1 295 ? -19.656 30.015 -16.366 1 61.2 295 ILE B O 1
ATOM 4924 N N . GLU B 1 296 ? -17.449 29.795 -16.027 1 61.82 296 GLU B N 1
ATOM 4925 C CA . GLU B 1 296 ? -17.346 31.127 -15.438 1 61.82 296 GLU B CA 1
ATOM 4926 C C . GLU B 1 296 ? -17.69 32.21 -16.457 1 61.82 296 GLU B C 1
ATOM 4928 O O . GLU B 1 296 ? -18.399 33.167 -16.14 1 61.82 296 GLU B O 1
ATOM 4933 N N . ASP B 1 297 ? -17.24 31.965 -17.641 1 66.11 297 ASP B N 1
ATOM 4934 C CA . ASP B 1 297 ? -17.542 32.899 -18.721 1 66.11 297 ASP B CA 1
ATOM 4935 C C . ASP B 1 297 ? -19.032 32.893 -19.053 1 66.11 297 ASP B C 1
ATOM 4937 O O . ASP B 1 297 ? -19.627 33.949 -19.283 1 66.11 297 ASP B O 1
ATOM 4941 N N . ASP B 1 298 ? -19.563 31.757 -19.05 1 64.33 298 ASP B N 1
ATOM 4942 C CA . ASP B 1 298 ? -20.989 31.621 -19.334 1 64.33 298 ASP B CA 1
ATOM 4943 C C . ASP B 1 298 ? -21.831 32.262 -18.233 1 64.33 298 ASP B C 1
ATOM 4945 O O . ASP B 1 298 ? -22.85 32.897 -18.515 1 64.33 298 ASP B O 1
ATOM 4949 N N . HIS B 1 299 ? -21.422 32.153 -17.066 1 63.57 299 HIS B N 1
ATOM 4950 C CA . HIS B 1 299 ? -22.105 32.748 -15.923 1 63.57 299 HIS B CA 1
ATOM 4951 C C . HIS B 1 299 ? -22.023 34.27 -15.964 1 63.57 299 HIS B C 1
ATOM 4953 O O . HIS B 1 299 ? -22.992 34.958 -15.632 1 63.57 299 HIS B O 1
ATOM 4959 N N . GLU B 1 300 ? -20.949 34.74 -16.367 1 64.42 300 GLU B N 1
ATOM 4960 C CA . GLU B 1 300 ? -20.771 36.181 -16.513 1 64.42 300 GLU B CA 1
ATOM 4961 C C . GLU B 1 300 ? -21.616 36.729 -17.659 1 64.42 300 GLU B C 1
ATOM 4963 O O . GLU B 1 300 ? -22.175 37.823 -17.557 1 64.42 300 GLU B O 1
ATOM 4968 N N . ARG B 1 301 ? -21.859 36.056 -18.673 1 68.9 301 ARG B N 1
ATOM 4969 C CA . ARG B 1 301 ? -22.673 36.456 -19.816 1 68.9 301 ARG B CA 1
ATOM 4970 C C . ARG B 1 301 ? -24.153 36.492 -19.448 1 68.9 301 ARG B C 1
ATOM 4972 O O . ARG B 1 301 ? -24.886 37.379 -19.891 1 68.9 301 ARG B O 1
ATOM 4979 N N . LYS B 1 302 ? -24.47 35.653 -18.71 1 58.53 302 LYS B N 1
ATOM 4980 C CA . LYS B 1 302 ? -25.881 35.595 -18.34 1 58.53 302 LYS B CA 1
ATOM 4981 C C . LYS B 1 302 ? -26.241 36.713 -17.367 1 58.53 302 LYS B C 1
ATOM 4983 O O . LYS B 1 302 ? -27.399 37.13 -17.292 1 58.53 302 LYS B O 1
ATOM 4988 N N . LYS B 1 303 ? -25.381 37.24 -16.627 1 62.26 303 LYS B N 1
ATOM 4989 C CA . LYS B 1 303 ? -25.616 38.376 -15.739 1 62.26 303 LYS B CA 1
ATOM 4990 C C . LYS B 1 303 ? -25.665 39.684 -16.522 1 62.26 303 LYS B C 1
ATOM 4992 O O . LYS B 1 303 ? -26.1 40.712 -15.998 1 62.26 303 LYS B O 1
ATOM 4997 N N . LEU B 1 304 ? -25.332 39.535 -17.657 1 51.26 304 LEU B N 1
ATOM 4998 C CA . LEU B 1 304 ? -25.513 40.70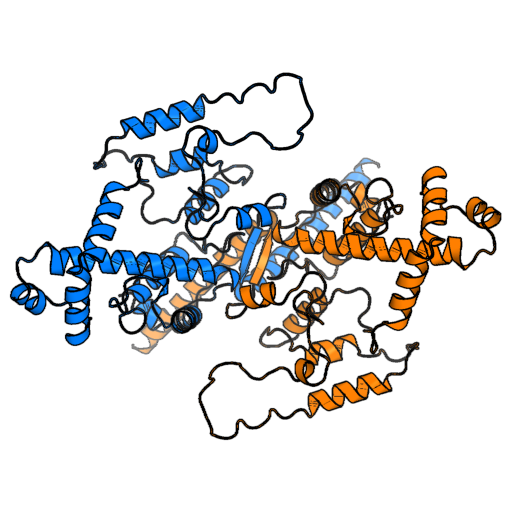3 -18.512 1 51.26 304 LEU B CA 1
ATOM 4999 C C . LEU B 1 304 ? -26.81 40.599 -19.308 1 51.26 304 LEU B C 1
ATOM 5001 O O . LEU B 1 304 ? -27.491 41.603 -19.527 1 51.26 304 LEU B O 1
#

Secondary structure (DSSP, 8-state):
--HHHHT--S-EE-EEETTS-EEE-B-SS-BHHHHHHHHHHHHHH-TTTS-TTSSSGGG---HHHHHHHHHHHEE-BGGGHHHHHHHHHHHHHHHHHHHHIIIIIT-SSHHHHHHT--TTS-HHHHHHHHHHHHSHHHHHHHHHHHHTPPSS---STTS-HHHHHHHHHHHSTT-PPPPHHHHHHHHTPPPTT---SS-SHHHHHHHHHHHT-------S--------PPPHHHHHSPPPBTTB-TTS-TT--HHHHHHHTTSB-EEEEEHHHHHHHHHHHHHHHHHHHHHHHHHHHHHHHHH-/--HHHHT--S-EE-EEETTS-EEE-B-SS-BHHHHHHHHHHHHHT-TTTS-TTSSSGGG---HHHHHHHHHHHEE-BGGGHHHHHHHHHHHHHHHHHHHHIIIIIT-SSHHHHHHT--TTS-HHHHHHHHHHHHSHHHHHHHHHHHHTPPSS---STTS-HHHHHHHHHHHSTT-PPPPHHHHHHHHTPPPTT---SS-SHHHHHHHHHHHT-------S--------PPPHHHHHSPPPBTTB-TTS-TT--HHHHHHHTTSB-EEEEEHHHHHHHHHHHHHHHHHHHHHHHHHHHHHHHHT-

Sequence (608 aa):
MMHNIHTRNLREAIICNEFGQPIGPVTEEKDVVGKFSRFLGTIARTYSYAPLIYNSWHKVPNKDRMWEYVLEKYVVPGDAKPWVLKTIGACWRGHKSRLKKKHFYDLKDNSSRLKNRPKCIPEKDFLQLLRLWNKTEEKVICCKGTTNVIKNLHTAGPKSFARIREDMKNEDPNKEPPSLTKLFERTRERKKGHVYADTYDETERLIEKMKNYQAPKEEDGGGQDVSGPVDPFLVVMNKEYNGHRRLFGKGITHKLIKKVNGGETSYIVPTELMEYVKTAIDAEMKWLVEMRKQIEDDHERKKLMMHNIHTRNLREAIICNEFGQPIGPVTEEKDVVGKFSRFLGTIARTYSYAPLIYNSWHKVPNKDRMWEYVLEKYVVPGDAKPWVLKTIGACWRGHKSRLKKKHFYDLKDNSSRLKNRPKCIPEKDFLQLLRLWNKTEEKVICCKGTTNVIKNLHTAGPKSFARIREDMKNEDPNKEPPSLTKLFERTRERKKGHVYADTYDETERLIEKMKNYQAPKEEDGGGQDVSGPVDPFLVVMNKEYNGHRRLFGKGITHKLIKKVNGGETSYIVPTELMEYVKTAIDAEMKWLVEMRKQIEDDHERKKL

pLDDT: mean 85.33, std 13.64, range [35.54, 97.89]

InterPro domains:
  IPR004252 Probable transposase, Ptta/En/Spm, plant [PF03004] (126-254)

Radius of gyration: 29.49 Å; Cα contacts (8 Å, |Δi|>4): 661; chains: 2; bounding box: 73×90×84 Å

Nearest PDB structures (foldseek):
  8f2r-assembly1_I  TM=3.607E-01  e=3.414E+00  Homo sapiens
  8esd-assembly1_N  TM=3.447E-01  e=2.736E+00  Homo sapiens
  8f2r-assembly1_I  TM=3.590E-01  e=3.425E+00  Homo sapiens
  8esd-assembly1_N  TM=3.443E-01  e=2.745E+00  Homo sapiens

Solvent-accessible surface area (backbone atoms only — not comparable to full-atom values): 34433 Å² total; per-residue (Å²): 132,61,62,71,57,77,68,41,80,72,57,49,65,36,30,19,36,77,80,21,41,67,56,16,48,70,52,97,88,42,50,52,38,61,52,48,56,52,50,39,40,46,49,22,68,31,47,94,53,36,54,76,71,48,94,43,66,89,68,42,60,54,60,68,56,52,51,53,53,49,54,62,41,26,41,41,35,14,60,25,47,65,35,52,54,50,50,24,42,52,36,30,54,52,50,50,51,52,47,41,47,66,40,43,71,72,36,90,46,68,69,60,23,62,74,54,52,58,88,81,49,55,67,71,51,47,52,49,36,52,53,50,64,66,32,65,70,47,47,50,51,52,52,50,51,64,71,62,55,76,78,75,66,70,59,60,68,89,63,50,40,48,38,50,44,51,52,48,11,67,69,31,94,80,58,46,72,65,52,64,48,58,47,53,52,61,30,52,46,77,60,86,94,63,88,69,95,65,78,60,59,66,52,51,51,53,52,52,50,37,74,66,56,70,77,76,69,74,69,85,65,87,74,91,76,76,79,64,88,76,58,40,40,67,70,74,41,74,86,81,48,60,80,44,37,85,85,50,38,79,78,34,26,49,65,59,50,57,51,38,50,94,38,38,62,30,29,33,37,28,52,89,58,36,64,46,33,51,54,40,48,52,51,45,49,51,45,49,51,50,50,49,50,48,50,53,50,52,54,57,55,68,76,100,132,62,61,72,56,76,70,41,81,72,57,48,66,34,30,19,38,77,81,21,41,67,57,16,49,69,51,96,88,42,50,52,38,62,52,48,56,54,51,41,40,48,49,23,69,31,47,93,53,38,55,76,72,48,95,43,68,88,69,43,62,55,60,68,57,53,52,53,52,49,54,60,39,26,42,40,33,12,59,24,48,64,34,51,53,51,50,24,43,52,36,30,52,51,50,51,51,52,48,41,48,65,40,45,69,72,37,92,45,69,69,60,24,62,75,55,51,59,87,80,50,54,68,72,52,47,54,50,34,53,54,52,65,64,33,67,70,47,48,50,52,52,51,50,53,63,71,62,54,75,80,74,68,69,56,60,67,88,62,48,41,48,39,50,43,49,50,48,11,68,70,31,94,81,57,45,72,66,52,66,48,57,47,53,52,62,31,53,44,76,61,85,92,63,87,68,95,63,78,60,60,67,52,53,52,53,51,52,51,39,73,66,54,70,76,76,71,76,68,84,65,87,74,92,77,75,80,64,87,76,57,40,39,66,69,75,41,73,84,81,50,63,81,41,38,85,84,49,38,78,76,36,25,50,66,60,50,59,51,38,52,92,36,40,62,33,28,34,38,27,51,88,58,36,66,46,32,51,55,38,47,53,52,46,50,51,46,49,51,49,48,49,48,47,50,52,48,50,54,57,56,68,75,101